Protein AF-0000000085050601 (afdb_homodimer)

Secondary structure (DSSP, 8-state):
-BHHHHHHHHHHHHS-HHHHHHHHT--HHHHHHHHHHHHHHHTS--EEEETTEEEE-HHHHHHHHHHHHHHHHHHHHHHHHHHHHS-----EEEEE-HHHIIIIIHHHHHHHHHH-TT--EEEEE--HHHHHHHHHHTS-SEEEEE--TT--GGG-EEEEEEEEE-EEEEEETT-TT-SSEE-HHHHHTS-EEEESPPPGGGGGT-SGGGSS-STTEEEEES-HHHHHHHHHHSS-EEEEEGGGHHHHHHTTEEEPEEPGGGSPPPEEEEEEEEGGGGG-HHHHHHHHHHHHHHHHHHTT-/-BHHHHHHHHHHHHT-HHHHHHHHT--HHHHHHHHHHHHHHHTS--EEEETTEEEE-HHHHHHHHHHHHHHHHHHHHHHHHHHHHHT----EEEEE-HHHIIIIIHHHHHHHHHH-TT--EEEEE--HHHHHHHHHHTS-SEEEEE--TT--GGG-EEEEEEEEE-EEEEEETT-TT-SSEE-HHHHHTS-EEEESPPPGGGGGT-SGGGTT-STTEEEEES-HHHHHHHHHHSS-EEEEEGGGHHHHHHTTEEEPEEPGGGSPPPEEEEEEEEGGGGG-HHHHHHHHHHHHHHHHHHTT-

pLDDT: mean 81.53, std 14.38, range [38.59, 98.31]

Foldseek 3Di:
DPPLLVLLLLCQVVLALCVSCVVVVHHSVVSVVSPVVVCVVVVHHQWDQDPSGTHGDPVVVVSNVVSVVVVVVVVVLVVVVVCVVVPPLQFAFEEEEPLCCVQFVVVVVVVVCVVPVPGDYHYHYAAPLVVVVCQLSVVHAKYKHFDAPDFDVVSQKDWAFQAWWFKFKKAFAPAPLPDDADAPVVQLVAAAEEAHFDDPVSCVRPVVVCPVHCPRHPYYYVDPVVVLVVRNVGNYMYMDTPSCQVVSVVVRMHTGHYDPVRTDDITTMTMMGGNVCVVPPVSVVVVVVVSVRSNVRRVPD/DPPLLVLLLLCQVQLALCVSCVVVVHHSVVSVVSPVVVCVVVVHRQWDQDPSGTHGDPVVVVSNVVSVVVVVLVVLVVVVVVCVVVVPQQFAEEEEEPLCCVQFVVVVVVVVCVVPVPGDYHYHYAAPLVVVVCQLSVVHAKYKYFDAPDFDVVSQKDWAFQAWWFKFKKAFAPAPLPDDADAVVVQLVAAAEEAHFDDPVSCVRPVVVCPVHCPRHPYYYVDPVVVLVVRNVGNYMYMGTPSCQVVSVVVRMHTGHYDPVRTDDITTMTMMGGNVCVVPPVSVVVVVVVSVRSNVRRVPD

Sequence (602 aa):
MDRALLQFLSVADAGSISLAAERMRVTQPTLTFNLRKLEKSLGVELFQRTARGMRLTPYGQTLYEHGIVMKRLHENALTSIERQRIQMDYGLSLGSGYTAWTGFLRAFIFEYRERHPDVAIHVSIGNVLRLMDQLLAGDILAFVGHKVPDLDPSLGTVFTPVGYLRDGYFVREGHPLLGGTRTLSELRAYPSTLAFPKESHQRRLSSSVFMDGTVGKAFTSNSLEACLDYVKHTHAVLQHGELMAREFERLGVFQVQLAPDDRADPVRMGVYSLKERGNDPRAQSLIGEFIARAAVAYGTDMDRALLQFLSVADAGSISLAAERMRVTQPTLTFNLRKLEKSLGVELFQRTARGMRLTPYGQTLYEHGIVMKRLHENALTSIERQRIQMDYGLSLGSGYTAWTGFLRAFIFEYRERHPDVAIHVSIGNVLRLMDQLLAGDILAFVGHKVPDLDPSLGTVFTPVGYLRDGYFVREGHPLLGGTRTLSELRAYPSTLAFPKESHQRRLSSSVFMDGTVGKAFTSNSLEACLDYVKHTHAVLQHGELMAREFERLGVFQVQLAPDDRADPVRMGVYSLKERGNDPRAQSLIGEFIARAAVAYGTD

Radius of gyration: 24.62 Å; Cα contacts (8 Å, |Δi|>4): 1096; chains: 2; bounding box: 59×73×59 Å

Nearest PDB structures (foldseek):
  6g4r-assembly1_B  TM=5.091E-01  e=5.154E-19  Corynebacterium glutamicum
  1ixc-assembly1_B-2  TM=4.693E-01  e=3.452E-20  Cupriavidus necator
  3hhg-assembly1_D  TM=5.122E-01  e=3.555E-18  Neisseria meningitidis serogroup B
  7d98-assembly1_Q  TM=4.899E-01  e=6.344E-18  Cupriavidus necator
  2esn-assembly1_D  TM=4.898E-01  e=2.155E-17  Pseudomonas aeruginosa

Structure (mmCIF, N/CA/C/O backbone):
data_AF-0000000085050601-model_v1
#
loop_
_entity.id
_entity.type
_entity.pdbx_description
1 polymer 'Transcriptional regulator, LysR family'
#
loop_
_atom_site.group_PDB
_atom_site.id
_atom_site.type_symbol
_atom_site.label_atom_id
_atom_site.label_alt_id
_atom_site.label_comp_id
_atom_site.label_asym_id
_atom_site.label_entity_id
_atom_site.label_seq_id
_atom_site.pdbx_PDB_ins_code
_atom_site.Cartn_x
_atom_site.Cartn_y
_atom_site.Cartn_z
_atom_site.occupancy
_atom_site.B_iso_or_equiv
_atom_site.auth_seq_id
_atom_site.auth_comp_id
_atom_site.auth_asym_id
_atom_site.auth_atom_id
_atom_site.pdbx_PDB_model_num
ATOM 1 N N . MET A 1 1 ? -2.43 23.328 6.941 1 50.91 1 MET A N 1
ATOM 2 C CA . MET A 1 1 ? -1.367 22.609 7.652 1 50.91 1 MET A CA 1
ATOM 3 C C . MET A 1 1 ? -0.907 23.406 8.867 1 50.91 1 MET A C 1
ATOM 5 O O . MET A 1 1 ? -1.043 24.641 8.906 1 50.91 1 MET A O 1
ATOM 9 N N . ASP A 1 2 ? -0.553 22.609 9.984 1 60.38 2 ASP A N 1
ATOM 10 C CA . ASP A 1 2 ? -0.045 23.234 11.203 1 60.38 2 ASP A CA 1
ATOM 11 C C . ASP A 1 2 ? 1.052 24.25 10.883 1 60.38 2 ASP A C 1
ATOM 13 O O . ASP A 1 2 ? 2.014 23.938 10.188 1 60.38 2 ASP A O 1
ATOM 17 N N . ARG A 1 3 ? 0.666 25.531 11.18 1 72.44 3 ARG A N 1
ATOM 18 C CA . ARG A 1 3 ? 1.612 26.609 10.93 1 72.44 3 ARG A CA 1
ATOM 19 C C . ARG A 1 3 ? 2.98 26.281 11.516 1 72.44 3 ARG A C 1
ATOM 21 O O . ARG A 1 3 ? 4.012 26.594 10.914 1 72.44 3 ARG A O 1
ATOM 28 N N . ALA A 1 4 ? 2.826 25.547 12.695 1 79.06 4 ALA A N 1
ATOM 29 C CA . ALA A 1 4 ? 4.086 25.219 13.352 1 79.06 4 ALA A CA 1
ATOM 30 C C . ALA A 1 4 ? 4.891 24.219 12.523 1 79.06 4 ALA A C 1
ATOM 32 O O . ALA A 1 4 ? 6.113 24.344 12.406 1 79.06 4 ALA A O 1
ATOM 33 N N . LEU A 1 5 ? 4.172 23.344 11.953 1 79.31 5 LEU A N 1
ATOM 34 C CA . LEU A 1 5 ? 4.848 22.344 11.133 1 79.31 5 LEU A CA 1
ATOM 35 C C . LEU A 1 5 ? 5.41 22.969 9.859 1 79.31 5 LEU A C 1
ATOM 37 O O . LEU A 1 5 ? 6.523 22.625 9.445 1 79.31 5 LEU A O 1
ATOM 41 N N . LEU A 1 6 ? 4.629 23.844 9.266 1 80.88 6 LEU A N 1
ATOM 42 C CA . LEU A 1 6 ? 5.094 24.547 8.062 1 80.88 6 LEU A CA 1
ATOM 43 C C . LEU A 1 6 ? 6.332 25.375 8.367 1 80.88 6 LEU A C 1
ATOM 45 O O . LEU A 1 6 ? 7.266 25.438 7.562 1 80.88 6 LEU A O 1
ATOM 49 N N . GLN A 1 7 ? 6.277 25.969 9.523 1 85.5 7 GLN A N 1
ATOM 50 C CA . GLN A 1 7 ? 7.41 26.781 9.961 1 85.5 7 GLN A CA 1
ATOM 51 C C . GLN A 1 7 ? 8.648 25.922 10.18 1 85.5 7 GLN A C 1
ATOM 53 O O . GLN A 1 7 ? 9.75 26.281 9.766 1 85.5 7 GLN A O 1
ATOM 58 N N . PHE A 1 8 ? 8.414 24.812 10.812 1 89.38 8 PHE A N 1
ATOM 59 C CA . PHE A 1 8 ? 9.484 23.844 11.016 1 89.38 8 PHE A CA 1
ATOM 60 C C . PHE A 1 8 ? 10.086 23.422 9.68 1 89.38 8 PHE A C 1
ATOM 62 O O . PHE A 1 8 ? 11.305 23.438 9.508 1 89.38 8 PHE A O 1
ATOM 69 N N . LEU A 1 9 ? 9.211 23.109 8.805 1 81.69 9 LEU A N 1
ATOM 70 C CA . LEU A 1 9 ? 9.664 22.641 7.5 1 81.69 9 LEU A CA 1
ATOM 71 C C . LEU A 1 9 ? 10.438 23.734 6.77 1 81.69 9 LEU A C 1
ATOM 73 O O . LEU A 1 9 ? 11.445 23.453 6.109 1 81.69 9 LEU A O 1
ATOM 77 N N . SER A 1 10 ? 10.008 24.984 6.836 1 82.44 10 SER A N 1
ATOM 78 C CA . SER A 1 10 ? 10.656 26.109 6.184 1 82.44 10 SER A CA 1
ATOM 79 C C . SER A 1 10 ? 12.062 26.328 6.73 1 82.44 10 SER A C 1
ATOM 81 O O . SER A 1 10 ? 12.992 26.609 5.973 1 82.44 10 SER A O 1
ATOM 83 N N . VAL A 1 11 ? 12.203 26.188 8.031 1 88.31 11 VAL A N 1
ATOM 84 C CA . VAL A 1 11 ? 13.516 26.375 8.656 1 88.31 11 VAL A CA 1
ATOM 85 C C . VAL A 1 11 ? 14.445 25.25 8.234 1 88.31 11 VAL A C 1
ATOM 87 O O . VAL A 1 11 ? 15.625 25.469 7.961 1 88.31 11 VAL A O 1
ATOM 90 N N . ALA A 1 12 ? 13.906 24.094 8.281 1 82.75 12 ALA A N 1
ATOM 91 C CA . ALA A 1 12 ? 14.688 22.922 7.879 1 82.75 12 ALA A CA 1
ATOM 92 C C . ALA A 1 12 ? 15.211 23.078 6.453 1 82.75 12 ALA A C 1
ATOM 94 O O . ALA A 1 12 ? 16.375 22.797 6.176 1 82.75 12 ALA A O 1
ATOM 95 N N . ASP A 1 13 ? 14.359 23.609 5.562 1 76.81 13 ASP A N 1
ATOM 96 C CA . ASP A 1 13 ? 14.695 23.781 4.152 1 76.81 13 ASP A CA 1
ATOM 97 C C . ASP A 1 13 ? 15.719 24.891 3.959 1 76.81 13 ASP A C 1
ATOM 99 O O . ASP A 1 13 ? 16.641 24.766 3.145 1 76.81 13 ASP A O 1
ATOM 103 N N . ALA A 1 14 ? 15.516 25.984 4.699 1 77.75 14 ALA A N 1
ATOM 104 C CA . ALA A 1 14 ? 16.328 27.188 4.527 1 77.75 14 ALA A CA 1
ATOM 105 C C . ALA A 1 14 ? 17.672 27.031 5.23 1 77.75 14 ALA A C 1
ATOM 107 O O . ALA A 1 14 ? 18.656 27.703 4.875 1 77.75 14 ALA A O 1
ATOM 108 N N . GLY A 1 15 ? 17.719 26.125 6.23 1 81.69 15 GLY A N 1
ATOM 109 C CA . GLY A 1 15 ? 18.906 25.969 7.043 1 81.69 15 GLY A CA 1
ATOM 110 C C . GLY A 1 15 ? 19.219 27.172 7.902 1 81.69 15 GLY A C 1
ATOM 111 O O . GLY A 1 15 ? 20.328 27.312 8.406 1 81.69 15 GLY A O 1
ATOM 112 N N . SER A 1 16 ? 18.281 28.125 7.867 1 86.19 16 SER A N 1
ATOM 113 C CA . SER A 1 16 ? 18.422 29.375 8.602 1 86.19 16 SER A CA 1
ATOM 114 C C . SER A 1 16 ? 17.062 29.906 9.047 1 86.19 16 SER A C 1
ATOM 116 O O . SER A 1 16 ? 16.094 29.891 8.273 1 86.19 16 SER A O 1
ATOM 118 N N . ILE A 1 17 ? 16.984 30.25 10.344 1 90.19 17 ILE A N 1
ATOM 119 C CA . ILE A 1 17 ? 15.719 30.781 10.867 1 90.19 17 ILE A CA 1
ATOM 120 C C . ILE A 1 17 ? 15.406 32.125 10.203 1 90.19 17 ILE A C 1
ATOM 122 O O . ILE A 1 17 ? 14.25 32.406 9.891 1 90.19 17 ILE A O 1
ATOM 126 N N . SER A 1 18 ? 16.516 32.969 9.984 1 89 18 SER A N 1
ATOM 127 C CA . SER A 1 18 ? 16.312 34.281 9.375 1 89 18 SER A CA 1
ATOM 128 C C . SER A 1 18 ? 15.828 34.156 7.938 1 89 18 SER A C 1
ATOM 130 O O . SER A 1 18 ? 14.906 34.875 7.527 1 89 18 SER A O 1
ATOM 132 N N . LEU A 1 19 ? 16.406 33.312 7.191 1 86.44 19 LEU A N 1
ATOM 133 C CA . LEU A 1 19 ? 16.016 33.125 5.805 1 86.44 19 LEU A CA 1
ATOM 134 C C . LEU A 1 19 ? 14.594 32.531 5.73 1 86.44 19 LEU A C 1
ATOM 136 O O . LEU A 1 19 ? 13.82 32.906 4.852 1 86.44 19 LEU A O 1
ATOM 140 N N . ALA A 1 20 ? 14.281 31.594 6.652 1 88.94 20 ALA A N 1
ATOM 141 C CA . ALA A 1 20 ? 12.945 31.016 6.699 1 88.94 20 ALA A CA 1
ATOM 142 C C . ALA A 1 20 ? 11.898 32.062 7.043 1 88.94 20 ALA A C 1
ATOM 144 O O . ALA A 1 20 ? 10.805 32.062 6.473 1 88.94 20 ALA A O 1
ATOM 145 N N . ALA A 1 21 ? 12.211 32.906 7.938 1 90.5 21 ALA A N 1
ATOM 146 C CA . ALA A 1 21 ? 11.305 33.969 8.344 1 90.5 21 ALA A CA 1
ATOM 147 C C . ALA A 1 21 ? 10.992 34.906 7.168 1 90.5 21 ALA A C 1
ATOM 149 O O . ALA A 1 21 ? 9.836 35.312 6.973 1 90.5 21 ALA A O 1
ATOM 150 N N . GLU A 1 22 ? 12 35.219 6.371 1 83.5 22 GLU A N 1
ATOM 151 C CA . GLU A 1 22 ? 11.828 36.031 5.18 1 83.5 22 GLU A CA 1
ATOM 152 C C . GLU A 1 22 ? 10.906 35.375 4.168 1 83.5 22 GLU A C 1
ATOM 154 O O . GLU A 1 22 ? 10 36 3.629 1 83.5 22 GLU A O 1
ATOM 159 N N . ARG A 1 23 ? 11.102 34.094 4.031 1 79.88 23 ARG A N 1
ATOM 160 C CA . ARG A 1 23 ? 10.32 33.344 3.062 1 79.88 23 ARG A CA 1
ATOM 161 C C . ARG A 1 23 ? 8.859 33.219 3.488 1 79.88 23 ARG A C 1
ATOM 163 O O . ARG A 1 23 ? 7.965 33.219 2.646 1 79.88 23 ARG A O 1
ATOM 170 N N . MET A 1 24 ? 8.656 33.094 4.715 1 81.31 24 MET A N 1
ATOM 171 C CA . MET A 1 24 ? 7.316 32.875 5.25 1 81.31 24 MET A CA 1
ATOM 172 C C . MET A 1 24 ? 6.629 34.188 5.562 1 81.31 24 MET A C 1
ATOM 174 O O . MET A 1 24 ? 5.461 34.219 5.953 1 81.31 24 MET A O 1
ATOM 178 N N . ARG A 1 25 ? 7.355 35.375 5.414 1 86.69 25 ARG A N 1
ATOM 179 C CA . ARG A 1 25 ? 6.852 36.719 5.668 1 86.69 25 ARG A CA 1
ATOM 180 C C . ARG A 1 25 ? 6.395 36.844 7.117 1 86.69 25 ARG A C 1
ATOM 182 O O . ARG A 1 25 ? 5.285 37.312 7.379 1 86.69 25 ARG A O 1
ATOM 189 N N . VAL A 1 26 ? 7.316 36.281 8.023 1 86.88 26 VAL A N 1
ATOM 190 C CA . VAL A 1 26 ? 7.184 36.469 9.469 1 86.88 26 VAL A CA 1
ATOM 191 C C . VAL A 1 26 ? 8.484 37 10.039 1 86.88 26 VAL A C 1
ATOM 193 O O . VAL A 1 26 ? 9.508 37.062 9.352 1 86.88 26 VAL A O 1
ATOM 196 N N . THR A 1 27 ? 8.414 37.656 11.211 1 89.19 27 THR A N 1
ATOM 197 C CA . THR A 1 27 ? 9.633 38.156 11.844 1 89.19 27 THR A CA 1
ATOM 198 C C . THR A 1 27 ? 10.453 37 12.414 1 89.19 27 THR A C 1
ATOM 200 O O . THR A 1 27 ? 9.906 35.969 12.789 1 89.19 27 THR A O 1
ATOM 203 N N . GLN A 1 28 ? 11.703 37.188 12.445 1 89.62 28 GLN A N 1
ATOM 204 C CA . GLN A 1 28 ? 12.609 36.188 12.969 1 89.62 28 GLN A CA 1
ATOM 205 C C . GLN A 1 28 ? 12.273 35.844 14.422 1 89.62 28 GLN A C 1
ATOM 207 O O . GLN A 1 28 ? 12.258 34.656 14.805 1 89.62 28 GLN A O 1
ATOM 212 N N . PRO A 1 29 ? 12 36.812 15.305 1 90.62 29 PRO A N 1
ATOM 213 C CA . PRO A 1 29 ? 11.648 36.438 16.672 1 90.62 29 PRO A CA 1
ATOM 214 C C . PRO A 1 29 ? 10.391 35.594 16.766 1 90.62 29 PRO A C 1
ATOM 216 O O . PRO A 1 29 ? 10.312 34.656 17.578 1 90.62 29 PRO A O 1
ATOM 219 N N . THR A 1 30 ? 9.492 35.875 15.961 1 90.12 30 THR A N 1
ATOM 220 C CA . THR A 1 30 ? 8.25 35.125 15.93 1 90.12 30 THR A CA 1
ATOM 221 C C . THR A 1 30 ? 8.5 33.688 15.531 1 90.12 30 THR A C 1
ATOM 223 O O . THR A 1 30 ? 7.98 32.75 16.156 1 90.12 30 THR A O 1
ATOM 226 N N . LEU A 1 31 ? 9.258 33.469 14.492 1 92 31 L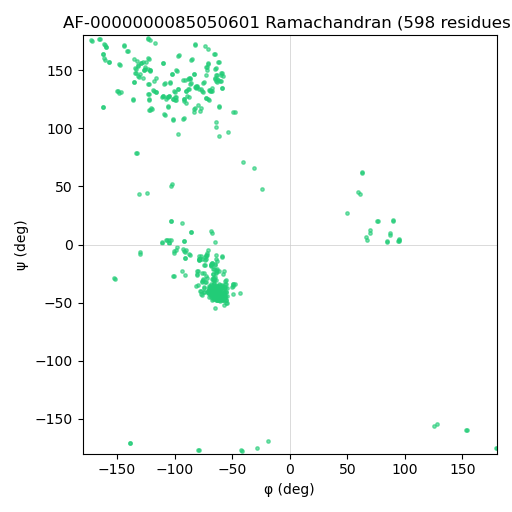EU A N 1
ATOM 227 C CA . LEU A 1 31 ? 9.562 32.125 14.016 1 92 31 LEU A CA 1
ATOM 228 C C . LEU A 1 31 ? 10.375 31.344 15.047 1 92 31 LEU A C 1
ATOM 230 O O . LEU A 1 31 ? 10.156 30.141 15.25 1 92 31 LEU A O 1
ATOM 234 N N . THR A 1 32 ? 11.281 32.062 15.75 1 89.69 32 THR A N 1
ATOM 235 C CA . THR A 1 32 ? 12.102 31.453 16.797 1 89.69 32 THR A CA 1
ATOM 236 C C . THR A 1 32 ? 11.227 30.969 17.953 1 89.69 32 THR A C 1
ATOM 238 O O . THR A 1 32 ? 11.398 29.859 18.453 1 89.69 32 THR A O 1
ATOM 241 N N . PHE A 1 33 ? 10.352 31.781 18.297 1 90.19 33 PHE A N 1
ATOM 242 C CA . PHE A 1 33 ? 9.438 31.484 19.406 1 90.19 33 PHE A CA 1
ATOM 243 C C . PHE A 1 33 ? 8.57 30.266 19.062 1 90.19 33 PHE A C 1
ATOM 245 O O . PHE A 1 33 ? 8.406 29.375 19.891 1 90.19 33 PHE A O 1
ATOM 252 N N . ASN A 1 34 ? 8.031 30.297 17.922 1 89.38 34 ASN A N 1
ATOM 253 C CA . ASN A 1 34 ? 7.137 29.234 17.5 1 89.38 34 ASN A CA 1
ATOM 254 C C . ASN A 1 34 ? 7.871 27.891 17.406 1 89.38 34 ASN A C 1
ATOM 256 O O . ASN A 1 34 ? 7.309 26.844 17.75 1 89.38 34 ASN A O 1
ATOM 260 N N . LEU A 1 35 ? 9.008 27.891 16.984 1 89.75 35 LEU A N 1
ATOM 261 C CA . LEU A 1 35 ? 9.82 26.688 16.891 1 89.75 35 LEU A CA 1
ATOM 262 C C . LEU A 1 35 ? 10.133 26.141 18.281 1 89.75 35 LEU A C 1
ATOM 264 O O . LEU A 1 35 ? 10.102 24.922 18.484 1 89.75 35 LEU A O 1
ATOM 268 N N . ARG A 1 36 ? 10.492 27.031 19.172 1 88.69 36 ARG A N 1
ATOM 269 C CA . ARG A 1 36 ? 10.766 26.625 20.547 1 88.69 36 ARG A CA 1
ATOM 270 C C . ARG A 1 36 ? 9.523 26.031 21.188 1 88.69 36 ARG A C 1
ATOM 272 O O . ARG A 1 36 ? 9.617 25.062 21.953 1 88.69 36 ARG A O 1
ATOM 279 N N . LYS A 1 37 ? 8.5 26.625 20.922 1 87.44 37 LYS A N 1
ATOM 280 C CA . LYS A 1 37 ? 7.23 26.109 21.438 1 87.44 37 LYS A CA 1
ATOM 281 C C . LYS A 1 37 ? 6.941 24.719 20.906 1 87.44 37 LYS A C 1
ATOM 283 O O . LYS A 1 37 ? 6.453 23.859 21.641 1 87.44 37 LYS A O 1
ATOM 288 N N . LEU A 1 38 ? 7.215 24.547 19.641 1 85.38 38 LEU A N 1
ATOM 289 C CA . LEU A 1 38 ? 7.043 23.234 19.031 1 85.38 38 LEU A CA 1
ATOM 290 C C . LEU A 1 38 ? 7.961 22.219 19.688 1 85.38 38 LEU A C 1
ATOM 292 O O . LEU A 1 38 ? 7.523 21.109 20.016 1 85.38 38 LEU A O 1
ATOM 296 N N . GLU A 1 39 ? 9.172 22.547 19.891 1 86.44 39 GLU A N 1
ATOM 297 C CA . GLU A 1 39 ? 10.148 21.672 20.531 1 86.44 39 GLU A CA 1
ATOM 298 C C . GLU A 1 39 ? 9.734 21.328 21.953 1 86.44 39 GLU A C 1
ATOM 300 O O . GLU A 1 39 ? 9.844 20.172 22.391 1 86.44 39 GLU A O 1
ATOM 305 N N . LYS A 1 40 ? 9.273 22.312 22.641 1 80.69 40 LYS A N 1
ATOM 306 C CA . LYS A 1 40 ? 8.805 22.109 24.016 1 80.69 40 LYS A CA 1
ATOM 307 C C . LYS A 1 40 ? 7.613 21.156 24.047 1 80.69 40 LYS A C 1
ATOM 309 O O . LYS A 1 40 ? 7.539 20.281 24.906 1 80.69 40 LYS A O 1
ATOM 314 N N . SER A 1 41 ? 6.805 21.422 23.156 1 79.19 41 SER A N 1
ATOM 315 C CA . SER A 1 41 ? 5.609 20.578 23.109 1 79.19 41 SER A CA 1
ATOM 316 C C . SER A 1 41 ? 5.965 19.141 22.797 1 79.19 41 SER A C 1
ATOM 318 O O . SER A 1 41 ? 5.285 18.219 23.25 1 79.19 41 SER A O 1
ATOM 320 N N . LEU A 1 42 ? 7.043 19 22.047 1 76.56 42 LEU A N 1
ATOM 321 C CA . LEU A 1 42 ? 7.469 17.672 21.641 1 76.56 42 LEU A CA 1
ATOM 322 C C . LEU A 1 42 ? 8.461 17.078 22.641 1 76.56 42 LEU A C 1
ATOM 324 O O . LEU A 1 42 ? 8.711 15.875 22.641 1 76.56 42 LEU A O 1
ATOM 328 N N . GLY A 1 43 ? 8.938 17.844 23.5 1 77.88 43 GLY A N 1
ATOM 329 C CA . GLY A 1 43 ? 9.891 17.422 24.516 1 77.88 43 GLY A CA 1
ATOM 330 C C . GLY A 1 43 ? 11.258 17.094 23.953 1 77.88 43 GLY A C 1
ATOM 331 O O . GLY A 1 43 ? 12.016 16.328 24.562 1 77.88 43 GLY A O 1
ATOM 332 N N . VAL A 1 44 ? 11.508 17.469 22.703 1 80.31 44 VAL A N 1
ATOM 333 C CA . VAL A 1 44 ? 12.797 17.188 22.062 1 80.31 44 VAL A CA 1
ATOM 334 C C . VAL A 1 44 ? 13.273 18.438 21.328 1 80.31 44 VAL A C 1
ATOM 336 O O . VAL A 1 44 ? 12.484 19.344 21.047 1 80.31 44 VAL A O 1
ATOM 339 N N . GLU A 1 45 ? 14.539 18.438 21.094 1 86.38 45 GLU A N 1
ATOM 340 C CA . GLU A 1 45 ? 15.102 19.453 20.219 1 86.38 45 GLU A CA 1
ATOM 341 C C . GLU A 1 45 ? 15.094 19 18.766 1 86.38 45 GLU A C 1
ATOM 343 O O . GLU A 1 45 ? 15.5 17.875 18.453 1 86.38 45 GLU A O 1
ATOM 348 N N . LEU A 1 46 ? 14.523 19.891 17.969 1 88.44 46 LEU A N 1
ATOM 349 C CA . LEU A 1 46 ? 14.383 19.516 16.562 1 88.44 46 LEU A CA 1
ATOM 350 C C . LEU A 1 46 ? 15.57 20.016 15.75 1 88.44 46 LEU A C 1
ATOM 352 O O . LEU A 1 46 ? 15.875 19.469 14.688 1 88.44 46 LEU A O 1
ATOM 356 N N . PHE A 1 47 ? 16.281 21.078 16.266 1 89.94 47 PHE A N 1
ATOM 357 C CA . PHE A 1 47 ? 17.422 21.672 15.57 1 89.94 47 PHE A CA 1
ATOM 358 C C . PHE A 1 47 ? 18.609 21.797 16.5 1 89.94 47 PHE A C 1
ATOM 360 O O . PHE A 1 47 ? 18.453 21.938 17.719 1 89.94 47 PHE A O 1
ATOM 367 N N . GLN A 1 48 ? 19.797 21.641 15.906 1 86.31 48 GLN A N 1
ATOM 368 C CA . GLN A 1 48 ? 21.047 22.016 16.531 1 86.31 48 GLN A CA 1
ATOM 369 C C . GLN A 1 48 ? 21.672 23.234 15.836 1 86.31 48 GLN A C 1
ATOM 371 O O . GLN A 1 48 ? 21.719 23.281 14.609 1 86.31 48 GLN A O 1
ATOM 376 N N . ARG A 1 49 ? 22.016 24.266 16.609 1 80.25 49 ARG A N 1
ATOM 377 C CA . ARG A 1 49 ? 22.672 25.453 16.078 1 80.25 49 ARG A CA 1
ATOM 378 C C . ARG A 1 49 ? 24.172 25.203 15.883 1 80.25 49 ARG A C 1
ATOM 380 O O . ARG A 1 49 ? 24.844 24.672 16.766 1 80.25 49 ARG A O 1
ATOM 387 N N . THR A 1 50 ? 24.562 25.359 14.625 1 76.94 50 THR A N 1
ATOM 388 C CA . THR A 1 50 ? 25.984 25.203 14.297 1 76.94 50 THR A CA 1
ATOM 389 C C . THR A 1 50 ? 26.531 26.484 13.664 1 76.94 50 THR A C 1
ATOM 391 O O . THR A 1 50 ? 25.781 27.422 13.414 1 76.94 50 THR A O 1
ATOM 394 N N . ALA A 1 51 ? 27.828 26.578 13.367 1 73.81 51 ALA A N 1
ATOM 395 C CA . ALA A 1 51 ? 28.453 27.719 12.688 1 73.81 51 ALA A CA 1
ATOM 396 C C . ALA A 1 51 ? 27.891 27.875 11.281 1 73.81 51 ALA A C 1
ATOM 398 O O . ALA A 1 51 ? 27.922 28.984 10.719 1 73.81 51 ALA A O 1
ATOM 399 N N . ARG A 1 52 ? 27.359 26.875 10.695 1 68.88 52 ARG A N 1
ATOM 400 C CA . ARG A 1 52 ? 26.891 26.859 9.32 1 68.88 52 ARG A CA 1
ATOM 401 C C . ARG A 1 52 ? 25.375 27.078 9.25 1 68.88 52 ARG A C 1
ATOM 403 O O . ARG A 1 52 ? 24.797 27.094 8.164 1 68.88 52 ARG A O 1
ATOM 410 N N . GLY A 1 53 ? 24.797 27.141 10.453 1 81.31 53 GLY A N 1
ATOM 411 C CA . GLY A 1 53 ? 23.359 27.375 10.453 1 81.31 53 GLY A CA 1
ATOM 412 C C . GLY A 1 53 ? 22.594 26.359 11.273 1 81.31 53 GLY A C 1
ATOM 413 O O . GLY A 1 53 ? 23.109 25.844 12.273 1 81.31 53 GLY A O 1
ATOM 414 N N . MET A 1 54 ? 21.328 26.141 10.945 1 85.5 54 MET A N 1
ATOM 415 C CA . MET A 1 54 ? 20.438 25.219 11.656 1 85.5 54 MET A CA 1
ATOM 416 C C . MET A 1 54 ? 20.469 23.844 11.031 1 85.5 54 MET A C 1
ATOM 418 O O . MET A 1 54 ? 20.203 23.688 9.836 1 85.5 54 MET A O 1
ATOM 422 N N . ARG A 1 55 ? 20.812 22.828 11.898 1 81.44 55 ARG A N 1
ATOM 423 C CA . ARG A 1 55 ? 20.828 21.453 11.43 1 81.44 55 ARG A CA 1
ATOM 424 C C . ARG A 1 55 ? 19.812 20.609 12.188 1 81.44 55 ARG A C 1
ATOM 426 O O . ARG A 1 55 ? 19.625 20.766 13.391 1 81.44 55 ARG A O 1
ATOM 433 N N . LEU A 1 56 ? 19.188 19.75 11.469 1 82.19 56 LEU A N 1
ATOM 434 C CA . LEU A 1 56 ? 18.188 18.891 12.078 1 82.19 56 LEU A CA 1
ATOM 435 C C . LEU A 1 56 ? 18.828 17.906 13.047 1 82.19 56 LEU A C 1
ATOM 437 O O . LEU A 1 56 ? 19.891 17.359 12.766 1 82.19 56 LEU A O 1
ATOM 441 N N . THR A 1 57 ? 18.234 17.703 14.336 1 78.81 57 THR A N 1
ATOM 442 C CA . THR A 1 57 ? 18.547 16.578 15.211 1 78.81 57 THR A CA 1
ATOM 443 C C . THR A 1 57 ? 17.922 15.289 14.672 1 78.81 57 THR A C 1
ATOM 445 O O . THR A 1 57 ? 17.141 15.32 13.719 1 78.81 57 THR A O 1
ATOM 448 N N . PRO A 1 58 ? 18.281 14.211 15.266 1 64.25 58 PRO A N 1
ATOM 449 C CA . PRO A 1 58 ? 17.609 12.969 14.883 1 64.25 58 PRO A CA 1
ATOM 450 C C . PRO A 1 58 ? 16.094 13.062 15.031 1 64.25 58 PRO A C 1
ATOM 452 O O . PRO A 1 58 ? 15.352 12.555 14.188 1 64.25 58 PRO A O 1
ATOM 455 N N . TYR A 1 59 ? 15.648 13.734 16.031 1 70.69 59 TYR A N 1
ATOM 456 C CA . TYR A 1 59 ? 14.227 13.969 16.219 1 70.69 59 TYR A CA 1
ATOM 457 C C . TYR A 1 59 ? 13.68 14.891 15.141 1 70.69 59 TYR A C 1
ATOM 459 O O . TYR A 1 59 ? 12.57 14.68 14.633 1 70.69 59 TYR A O 1
ATOM 467 N N . GLY A 1 60 ? 14.469 15.898 14.805 1 78.19 60 GLY A N 1
ATOM 468 C CA . GLY A 1 60 ? 14.094 16.812 13.734 1 78.19 60 GLY A CA 1
ATOM 469 C C . GLY A 1 60 ? 13.953 16.125 12.391 1 78.19 60 GLY A C 1
ATOM 470 O O . GLY A 1 60 ? 13.031 16.422 11.625 1 78.19 60 GLY A O 1
ATOM 471 N N . GLN A 1 61 ? 14.867 15.297 12.188 1 66.56 61 GLN A N 1
ATOM 472 C CA . GLN A 1 61 ? 14.844 14.547 10.938 1 66.56 61 GLN A CA 1
ATOM 473 C C . GLN A 1 61 ? 13.586 13.688 10.836 1 66.56 61 GLN A C 1
ATOM 475 O O . GLN A 1 61 ? 12.945 13.641 9.781 1 66.56 61 GLN A O 1
ATOM 480 N N . THR A 1 62 ? 13.281 13.055 11.93 1 62.28 62 THR A N 1
ATOM 481 C CA . THR A 1 62 ? 12.07 12.25 11.984 1 62.28 62 THR A CA 1
ATOM 482 C C . THR A 1 62 ? 10.836 13.102 11.695 1 62.28 62 THR A C 1
ATOM 484 O O . THR A 1 62 ? 9.992 12.727 10.883 1 62.28 62 THR A O 1
ATOM 487 N N . LEU A 1 63 ? 10.711 14.305 12.297 1 73.12 63 LEU A N 1
ATOM 488 C CA . LEU A 1 63 ? 9.57 15.195 12.086 1 73.12 63 LEU A CA 1
ATOM 489 C C . LEU A 1 63 ? 9.562 15.734 10.656 1 73.12 63 LEU A C 1
ATOM 491 O O . LEU A 1 63 ? 8.492 15.891 10.062 1 73.12 63 LEU A O 1
ATOM 495 N N . TYR A 1 64 ? 10.719 16.016 10.195 1 70.5 64 TYR A N 1
ATOM 496 C CA . TYR A 1 64 ? 10.836 16.531 8.836 1 70.5 64 TYR A CA 1
ATOM 497 C C . TYR A 1 64 ? 10.297 15.531 7.828 1 70.5 64 TYR A C 1
ATOM 499 O O . TYR A 1 64 ? 9.5 15.891 6.957 1 70.5 64 TYR A O 1
ATOM 507 N N . GLU A 1 65 ? 10.727 14.414 7.992 1 58.47 65 GLU A N 1
ATOM 508 C CA . GLU A 1 65 ? 10.32 13.359 7.07 1 58.47 65 GLU A CA 1
ATOM 509 C C . GLU A 1 65 ? 8.812 13.148 7.098 1 58.47 65 GLU A C 1
ATOM 511 O O . GLU A 1 65 ? 8.18 12.992 6.051 1 58.47 65 GLU A O 1
ATOM 516 N N . HIS A 1 66 ? 8.242 13.172 8.258 1 59.44 66 HIS A N 1
ATOM 517 C CA . HIS A 1 66 ? 6.789 13.07 8.383 1 59.44 66 HIS A CA 1
ATOM 518 C C . HIS A 1 66 ? 6.102 14.336 7.887 1 59.44 66 HIS A C 1
ATOM 520 O O . HIS A 1 66 ? 5.059 14.266 7.234 1 59.44 66 HIS A O 1
ATOM 526 N N . GLY A 1 67 ? 6.695 15.453 8.234 1 67.88 67 GLY A N 1
ATOM 527 C CA . GLY A 1 67 ? 6.117 16.75 7.875 1 67.88 67 GLY A CA 1
ATOM 528 C C . GLY A 1 67 ? 6 16.953 6.379 1 67.88 67 GLY A C 1
ATOM 529 O O . GLY A 1 67 ? 4.996 17.469 5.895 1 67.88 67 GLY A O 1
ATOM 530 N N . ILE A 1 68 ? 6.945 16.547 5.664 1 61.09 68 ILE A N 1
ATOM 531 C CA . ILE A 1 68 ? 6.934 16.734 4.215 1 61.09 68 ILE A CA 1
ATOM 532 C C . ILE A 1 68 ? 5.805 15.906 3.604 1 61.09 68 ILE A C 1
ATOM 534 O O . ILE A 1 68 ? 5.129 16.359 2.68 1 61.09 68 ILE A O 1
ATOM 538 N N . VAL A 1 69 ? 5.629 14.789 4.137 1 56.78 69 VAL A N 1
ATOM 539 C CA . VAL A 1 69 ? 4.543 13.945 3.656 1 56.78 69 VAL A CA 1
ATOM 540 C C . VAL A 1 69 ? 3.199 14.594 3.969 1 56.78 69 VAL A C 1
ATOM 542 O O . VAL A 1 69 ? 2.305 14.633 3.119 1 56.78 69 VAL A O 1
ATOM 545 N N . MET A 1 70 ? 3.061 15.047 5.156 1 60.25 70 MET A N 1
ATOM 546 C CA . MET A 1 70 ? 1.841 15.75 5.551 1 60.25 70 MET A CA 1
ATOM 547 C C . MET A 1 70 ? 1.568 16.938 4.629 1 60.25 70 MET A C 1
ATOM 549 O O . MET A 1 70 ? 0.424 17.172 4.242 1 60.25 70 MET A O 1
ATOM 553 N N . LYS A 1 71 ? 2.549 17.641 4.352 1 62.31 71 LYS A N 1
ATOM 554 C CA . LYS A 1 71 ? 2.426 18.797 3.463 1 62.31 71 LYS A CA 1
ATOM 555 C C . LYS A 1 71 ? 1.946 18.375 2.078 1 62.31 71 LYS A C 1
ATOM 557 O O . LYS A 1 71 ? 1.048 19 1.509 1 62.31 71 LYS A O 1
ATOM 562 N N . ARG A 1 72 ? 2.482 17.453 1.596 1 54.78 72 ARG A N 1
ATOM 563 C CA . ARG A 1 72 ? 2.109 16.953 0.276 1 54.78 72 ARG A CA 1
ATOM 564 C C . ARG A 1 72 ? 0.663 16.469 0.263 1 54.78 72 ARG A C 1
ATOM 566 O O . ARG A 1 72 ? -0.08 16.734 -0.682 1 54.78 72 ARG A O 1
ATOM 573 N N . LEU A 1 73 ? 0.328 15.695 1.315 1 54.5 73 LEU A N 1
ATOM 574 C CA . LEU A 1 73 ? -1.051 15.227 1.432 1 54.5 73 LEU A CA 1
ATOM 575 C C . LEU A 1 73 ? -2.021 16.406 1.441 1 54.5 73 LEU A C 1
ATOM 577 O O . LEU A 1 73 ? -3.096 16.328 0.843 1 54.5 73 LEU A O 1
ATOM 581 N N . HIS A 1 74 ? -1.663 17.359 2.152 1 57.84 74 HIS A N 1
ATOM 582 C CA . HIS A 1 74 ? -2.465 18.562 2.186 1 57.84 74 HIS A CA 1
ATOM 583 C C . HIS A 1 74 ? -2.59 19.188 0.795 1 57.84 74 HIS A C 1
ATOM 585 O O . HIS A 1 74 ? -3.689 19.547 0.368 1 57.84 74 HIS A O 1
ATOM 591 N N . GLU A 1 75 ? -1.538 19.297 0.103 1 57.53 75 GLU A N 1
ATOM 592 C CA . GLU A 1 75 ? -1.535 19.875 -1.238 1 57.53 75 GLU A CA 1
ATOM 593 C C . GLU A 1 75 ? -2.35 19.016 -2.207 1 57.53 75 GLU A C 1
ATOM 595 O O . GLU A 1 75 ? -3.094 19.547 -3.035 1 57.53 75 GLU A O 1
ATOM 600 N N . ASN A 1 76 ? -2.176 17.797 -2.088 1 52.25 76 ASN A N 1
ATOM 601 C CA . ASN A 1 76 ? -2.957 16.875 -2.916 1 52.25 76 ASN A CA 1
ATOM 602 C C . ASN A 1 76 ? -4.453 17.016 -2.648 1 52.25 76 ASN A C 1
ATOM 604 O O . ASN A 1 76 ? -5.262 16.953 -3.574 1 52.25 76 ASN A O 1
ATOM 608 N N . ALA A 1 77 ? -4.789 17.016 -1.348 1 55.59 77 ALA A N 1
ATOM 609 C CA . ALA A 1 77 ? -6.188 17.25 -1.007 1 55.59 77 ALA A CA 1
ATOM 610 C C . ALA A 1 77 ? -6.727 18.484 -1.726 1 55.59 77 ALA A C 1
ATOM 612 O O . ALA A 1 77 ? -7.828 18.469 -2.279 1 55.59 77 ALA A O 1
ATOM 613 N N . LEU A 1 78 ? -5.891 19.453 -1.716 1 55 78 LEU A N 1
ATOM 614 C CA . LEU A 1 78 ? -6.309 20.688 -2.365 1 55 78 LEU A CA 1
ATOM 615 C C . LEU A 1 78 ? -6.453 20.5 -3.871 1 55 78 LEU A C 1
ATOM 617 O O . LEU A 1 78 ? -7.422 20.969 -4.473 1 55 78 LEU A O 1
ATOM 621 N N . THR A 1 79 ? -5.566 19.734 -4.43 1 51.62 79 THR A N 1
ATOM 622 C CA . THR A 1 79 ? -5.605 19.453 -5.863 1 51.62 79 THR A CA 1
ATOM 623 C C . THR A 1 79 ? -6.797 18.562 -6.207 1 51.62 79 THR A C 1
ATOM 625 O O . THR A 1 79 ? -7.473 18.781 -7.215 1 51.62 79 THR A O 1
ATOM 628 N N . SER A 1 80 ? -6.969 17.578 -5.43 1 51.59 80 SER A N 1
ATOM 629 C CA . SER A 1 80 ? -8.109 16.688 -5.637 1 51.59 80 SER A CA 1
ATOM 630 C C . SER A 1 80 ? -9.422 17.469 -5.582 1 51.59 80 SER A C 1
ATOM 632 O O . SER A 1 80 ? -10.328 17.219 -6.387 1 51.59 80 SER A O 1
ATOM 634 N N . ILE A 1 81 ? -9.508 18.219 -4.641 1 48.47 81 ILE A N 1
ATOM 635 C CA . ILE A 1 81 ? -10.688 19.078 -4.527 1 48.47 81 ILE A CA 1
ATOM 636 C C . ILE A 1 81 ? -10.844 19.906 -5.801 1 48.47 81 ILE A C 1
ATOM 638 O O . ILE A 1 81 ? -11.953 20.047 -6.32 1 48.47 81 ILE A O 1
ATOM 642 N N . GLU A 1 82 ? -9.727 20.359 -6.258 1 47.5 82 GLU A N 1
ATOM 643 C CA . GLU A 1 82 ? -9.773 21.125 -7.496 1 47.5 82 GLU A CA 1
ATOM 644 C C . GLU A 1 82 ? -10.188 20.25 -8.68 1 47.5 82 GLU A C 1
ATOM 646 O O . GLU A 1 82 ? -10.984 20.672 -9.523 1 47.5 82 GLU A O 1
ATOM 651 N N . ARG A 1 83 ? -9.641 19.109 -8.711 1 46.44 83 ARG A N 1
ATOM 652 C CA . ARG A 1 83 ? -9.984 18.188 -9.789 1 46.44 83 ARG A CA 1
ATOM 653 C C . ARG A 1 83 ? -11.445 17.766 -9.711 1 46.44 83 ARG A C 1
ATOM 655 O O . ARG A 1 83 ? -12.109 17.641 -10.742 1 46.44 83 ARG A O 1
ATOM 662 N N . GLN A 1 84 ? -11.836 17.25 -8.555 1 45.12 84 GLN A N 1
ATOM 663 C CA . GLN A 1 84 ? -13.25 16.938 -8.359 1 45.12 84 GLN A CA 1
ATOM 664 C C . GLN A 1 84 ? -14.125 18.062 -8.891 1 45.12 84 GLN A C 1
ATOM 666 O O . GLN A 1 84 ? -15.227 17.828 -9.383 1 45.12 84 GLN A O 1
ATOM 671 N N . ARG A 1 85 ? -13.695 19.078 -8.617 1 44 85 ARG A N 1
ATOM 672 C CA . ARG A 1 85 ? -14.414 20.203 -9.219 1 44 85 ARG A CA 1
ATOM 673 C C . ARG A 1 85 ? -14.477 20.062 -10.734 1 44 85 ARG A C 1
ATOM 675 O O . ARG A 1 85 ? -15.469 20.438 -11.359 1 44 85 ARG A O 1
ATOM 682 N N . ILE A 1 86 ? -13.477 19.438 -11.297 1 39.62 86 ILE A N 1
ATOM 683 C CA . ILE A 1 86 ? -13.492 19.156 -12.727 1 39.62 86 ILE A CA 1
ATOM 684 C C . ILE A 1 86 ? -13.969 17.719 -12.969 1 39.62 86 ILE A C 1
ATOM 686 O O . ILE A 1 86 ? -13.672 16.812 -12.172 1 39.62 86 ILE A O 1
ATOM 690 N N . GLN A 1 87 ? -15.211 17.266 -13.25 1 39.91 87 GLN A N 1
ATOM 691 C CA . GLN A 1 87 ? -15.914 16.016 -13.516 1 39.91 87 GLN A CA 1
ATOM 692 C C . GLN A 1 87 ? -14.961 14.953 -14.039 1 39.91 87 GLN A C 1
ATOM 694 O O . GLN A 1 87 ? -14.812 14.773 -15.25 1 39.91 87 GLN A O 1
ATOM 699 N N . MET A 1 88 ? -13.938 14.719 -13.547 1 38.59 88 MET A N 1
ATOM 700 C CA . MET A 1 88 ? -13.125 13.641 -14.094 1 38.59 88 MET A CA 1
ATOM 701 C C . MET A 1 88 ? -13.852 12.305 -14 1 38.59 88 MET A C 1
ATOM 703 O O . MET A 1 88 ? -14.422 11.984 -12.961 1 38.59 88 MET A O 1
ATOM 707 N N . ASP A 1 89 ? -14.562 11.859 -14.977 1 45.19 89 ASP A N 1
ATOM 708 C CA . ASP A 1 89 ? -15.156 10.555 -15.258 1 45.19 89 ASP A CA 1
ATOM 709 C C . ASP A 1 89 ? -14.312 9.422 -14.672 1 45.19 89 ASP A C 1
ATOM 711 O O . ASP A 1 89 ? -13.273 9.07 -15.234 1 45.19 89 ASP A O 1
ATOM 715 N N . TYR A 1 90 ? -14.25 9.375 -13.453 1 52.22 90 TYR A N 1
ATOM 716 C CA . TYR A 1 90 ? -13.438 8.344 -12.82 1 52.22 90 TYR A CA 1
ATOM 717 C C . TYR A 1 90 ? -13.992 6.957 -13.125 1 52.22 90 TYR A C 1
ATOM 719 O O . TYR A 1 90 ? -15.211 6.762 -13.172 1 52.22 90 TYR A O 1
ATOM 727 N N . GLY A 1 91 ? -13.523 6.176 -13.875 1 72.06 91 GLY A N 1
ATOM 728 C CA . GLY A 1 91 ? -13.781 4.762 -14.094 1 72.06 91 GLY A CA 1
ATOM 729 C C . GLY A 1 91 ? -14.273 4.051 -12.844 1 72.06 91 GLY A C 1
ATOM 730 O O . GLY A 1 91 ? -14.898 4.668 -11.984 1 72.06 91 GLY A O 1
ATOM 731 N N . LEU A 1 92 ? -14.461 2.785 -12.836 1 81.38 92 LEU A N 1
ATOM 732 C CA . LEU A 1 92 ? -14.836 1.927 -11.719 1 81.38 92 LEU A CA 1
ATOM 733 C C . LEU A 1 92 ? -13.633 1.637 -10.82 1 81.38 92 LEU A C 1
ATOM 735 O O . LEU A 1 92 ? -12.641 1.066 -11.281 1 81.38 92 LEU A O 1
ATOM 739 N N . SER A 1 93 ? -13.734 2.145 -9.57 1 87.69 93 SER A N 1
ATOM 740 C CA . SER A 1 93 ? -12.672 1.898 -8.602 1 87.69 93 SER A CA 1
ATOM 741 C C . SER A 1 93 ? -13.211 1.208 -7.355 1 87.69 93 SER A C 1
ATOM 743 O O . SER A 1 93 ? -14.008 1.786 -6.613 1 87.69 93 SER A O 1
ATOM 745 N N . LEU A 1 94 ? -12.75 -0.04 -7.121 1 92.75 94 LEU A N 1
ATOM 746 C CA . LEU A 1 94 ? -13.234 -0.838 -5.996 1 92.75 94 LEU A CA 1
ATOM 747 C C . LEU A 1 94 ? -12.062 -1.389 -5.184 1 92.75 94 LEU A C 1
ATOM 749 O O . LEU A 1 94 ? -10.938 -1.467 -5.68 1 92.75 94 LEU A O 1
ATOM 753 N N . GLY A 1 95 ? -12.312 -1.695 -3.939 1 94.75 95 GLY A N 1
ATOM 754 C CA . GLY A 1 95 ? -11.328 -2.314 -3.064 1 94.75 95 GLY A CA 1
ATOM 755 C C . GLY A 1 95 ? -11.781 -3.65 -2.506 1 94.75 95 GLY A C 1
ATOM 756 O O . GLY A 1 95 ? -12.977 -3.865 -2.297 1 94.75 95 GLY A O 1
ATOM 757 N N . SER A 1 96 ? -10.812 -4.523 -2.258 1 94.62 96 SER A N 1
ATOM 758 C CA . SER A 1 96 ? -11.102 -5.797 -1.605 1 94.62 96 SER A CA 1
ATOM 759 C C . SER A 1 96 ? -9.836 -6.43 -1.038 1 94.62 96 SER A C 1
ATOM 761 O O . SER A 1 96 ? -8.727 -5.996 -1.353 1 94.62 96 SER A O 1
ATOM 763 N N . GLY A 1 97 ? -10.023 -7.367 -0.184 1 93.12 97 GLY A N 1
ATOM 764 C CA . GLY A 1 97 ? -8.945 -8.305 0.105 1 93.12 97 GLY A CA 1
ATOM 765 C C . GLY A 1 97 ? -8.797 -9.391 -0.945 1 93.12 97 GLY A C 1
ATOM 766 O O . GLY A 1 97 ? -9.539 -9.406 -1.935 1 93.12 97 GLY A O 1
ATOM 767 N N . TYR A 1 98 ? -7.871 -10.281 -0.664 1 90.56 98 TYR A N 1
ATOM 768 C CA . TYR A 1 98 ? -7.609 -11.359 -1.615 1 90.56 98 TYR A CA 1
ATOM 769 C C . TYR A 1 98 ? -8.773 -12.344 -1.655 1 90.56 98 TYR A C 1
ATOM 771 O O . TYR A 1 98 ? -9.117 -12.867 -2.719 1 90.56 98 TYR A O 1
ATOM 779 N N . THR A 1 99 ? -9.352 -12.594 -0.515 1 90.81 99 THR A N 1
ATOM 780 C CA . THR A 1 99 ? -10.461 -13.531 -0.466 1 90.81 99 THR A CA 1
ATOM 781 C C . THR A 1 99 ? -11.602 -13.07 -1.366 1 90.81 99 THR A C 1
ATOM 783 O O . THR A 1 99 ? -12.133 -13.852 -2.16 1 90.81 99 THR A O 1
ATOM 786 N N . ALA A 1 100 ? -11.906 -11.859 -1.269 1 92.75 100 ALA A N 1
ATOM 787 C CA . ALA A 1 100 ? -12.992 -11.312 -2.08 1 92.75 100 ALA A CA 1
ATOM 788 C C . ALA A 1 100 ? -12.594 -11.25 -3.553 1 92.75 100 ALA A C 1
ATOM 790 O O . ALA A 1 100 ? -13.43 -11.492 -4.434 1 92.75 100 ALA A O 1
ATOM 791 N N . TRP A 1 101 ? -11.367 -10.883 -3.824 1 93.19 101 TRP A N 1
ATOM 792 C CA . TRP A 1 101 ? -10.906 -10.836 -5.207 1 93.19 101 TRP A CA 1
ATOM 793 C C . TRP A 1 101 ? -11.109 -12.18 -5.898 1 93.19 101 TRP A C 1
ATOM 795 O O . TRP A 1 101 ? -11.711 -12.25 -6.973 1 93.19 101 TRP A O 1
ATOM 805 N N . THR A 1 102 ? -10.68 -13.234 -5.207 1 90.12 102 THR A N 1
ATOM 806 C CA . THR A 1 102 ? -10.75 -14.57 -5.785 1 90.12 102 THR A CA 1
ATOM 807 C C . THR A 1 102 ? -12.18 -15.102 -5.746 1 90.12 102 THR A C 1
ATOM 809 O O . THR A 1 102 ? -12.602 -15.82 -6.652 1 90.12 102 THR A O 1
ATOM 812 N N . GLY A 1 103 ? -12.906 -14.719 -4.777 1 89.5 103 GLY A N 1
ATOM 813 C CA . GLY A 1 103 ? -14.219 -15.297 -4.539 1 89.5 103 GLY A CA 1
ATOM 814 C C . GLY A 1 103 ? -15.289 -14.766 -5.473 1 89.5 103 GLY A C 1
ATOM 815 O O . GLY A 1 103 ? -16.156 -15.516 -5.926 1 89.5 103 GLY A O 1
ATOM 816 N N . PHE A 1 104 ? -15.203 -13.391 -5.727 1 90.88 104 PHE A N 1
ATOM 817 C CA . PHE A 1 104 ? -16.312 -12.898 -6.539 1 90.88 104 PHE A CA 1
ATOM 818 C C . PHE A 1 104 ? -15.883 -11.68 -7.352 1 90.88 104 PHE A C 1
ATOM 820 O O . PHE A 1 104 ? -16.438 -11.414 -8.414 1 90.88 104 PHE A O 1
ATOM 827 N N . LEU A 1 105 ? -14.992 -10.93 -6.902 1 93.62 105 LEU A N 1
ATOM 828 C CA . LEU A 1 105 ? -14.742 -9.609 -7.484 1 93.62 105 LEU A CA 1
ATOM 829 C C . LEU A 1 105 ? -14.102 -9.742 -8.859 1 93.62 105 LEU A C 1
ATOM 831 O O . LEU A 1 105 ? -14.422 -8.969 -9.773 1 93.62 105 LEU A O 1
ATOM 835 N N . ARG A 1 106 ? -13.227 -10.656 -8.945 1 92.88 106 ARG A N 1
ATOM 836 C CA . ARG A 1 106 ? -12.578 -10.875 -10.234 1 92.88 106 ARG A CA 1
ATOM 837 C C . ARG A 1 106 ? -13.609 -11.125 -11.336 1 92.88 106 ARG A C 1
ATOM 839 O O . ARG A 1 106 ? -13.594 -10.461 -12.367 1 92.88 106 ARG A O 1
ATOM 846 N N . ALA A 1 107 ? -14.531 -12.055 -11.07 1 91.62 107 ALA A N 1
ATOM 847 C CA . ALA A 1 107 ? -15.57 -12.375 -12.039 1 91.62 107 ALA A CA 1
ATOM 848 C C . ALA A 1 107 ? -16.453 -11.164 -12.312 1 91.62 107 ALA A C 1
ATOM 850 O O . ALA A 1 107 ? -16.812 -10.891 -13.461 1 91.62 107 ALA A O 1
ATOM 851 N N . PHE A 1 108 ? -16.766 -10.469 -11.305 1 91.44 108 PHE A N 1
ATOM 852 C CA . PHE A 1 108 ? -17.594 -9.266 -11.43 1 91.44 108 PHE A CA 1
ATOM 853 C C . PHE A 1 108 ? -16.922 -8.242 -12.336 1 91.44 108 PHE A C 1
ATOM 855 O O . PHE A 1 108 ? -17.562 -7.676 -13.219 1 91.44 108 PHE A O 1
ATOM 862 N N . ILE A 1 109 ? -15.633 -7.992 -12.117 1 90.5 109 ILE A N 1
ATOM 863 C CA . ILE A 1 109 ? -14.883 -6.996 -12.867 1 90.5 109 ILE A CA 1
ATOM 864 C C . ILE A 1 109 ? -14.805 -7.402 -14.336 1 90.5 109 ILE A C 1
ATOM 866 O O . ILE A 1 109 ? -14.969 -6.566 -15.234 1 90.5 109 ILE A O 1
ATOM 870 N N . PHE A 1 110 ? -14.586 -8.695 -14.578 1 88.88 110 PHE A N 1
ATOM 871 C CA . PHE A 1 110 ? -14.469 -9.172 -15.945 1 88.88 110 PHE A CA 1
ATOM 872 C C . PHE A 1 110 ? -15.797 -9.016 -16.688 1 88.88 110 PHE A C 1
ATOM 874 O O . PHE A 1 110 ? -15.828 -8.578 -17.844 1 88.88 110 PHE A O 1
ATOM 881 N N . GLU A 1 111 ? -16.875 -9.289 -16 1 89.88 111 GLU A N 1
ATOM 882 C CA . GLU A 1 111 ? -18.219 -9.117 -16.562 1 89.88 111 GLU A CA 1
ATOM 883 C C . GLU A 1 111 ? -18.516 -7.641 -16.828 1 89.88 111 GLU A C 1
ATOM 885 O O . GLU A 1 111 ? -19.062 -7.285 -17.875 1 89.88 111 GLU A O 1
ATOM 890 N N . TYR A 1 112 ? -18.141 -6.883 -15.898 1 87.12 112 TYR A N 1
ATOM 891 C CA . TYR A 1 112 ? -18.3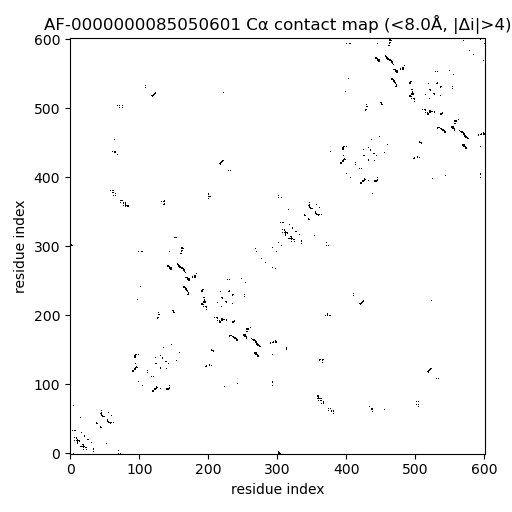59 -5.449 -16.031 1 87.12 112 TYR A CA 1
ATOM 892 C C . TYR A 1 112 ? -17.609 -4.887 -17.234 1 87.12 112 TYR A C 1
ATOM 894 O O . TYR A 1 112 ? -18.141 -4.066 -17.969 1 87.12 112 TYR A O 1
ATOM 902 N N . ARG A 1 113 ? -16.422 -5.285 -17.375 1 85.75 113 ARG A N 1
ATOM 903 C CA . ARG A 1 113 ? -15.602 -4.855 -18.5 1 85.75 113 ARG A CA 1
ATOM 904 C C . ARG A 1 113 ? -16.25 -5.25 -19.828 1 85.75 113 ARG A C 1
ATOM 906 O O . ARG A 1 113 ? -16.219 -4.484 -20.781 1 85.75 113 ARG A O 1
ATOM 913 N N . GLU A 1 114 ? -16.766 -6.418 -19.906 1 85.69 114 GLU A N 1
ATOM 914 C CA . GLU A 1 114 ? -17.438 -6.875 -21.125 1 85.69 114 GLU A CA 1
ATOM 915 C C . GLU A 1 114 ? -18.625 -5.977 -21.484 1 85.69 114 GLU A C 1
ATOM 917 O O . GLU A 1 114 ? -18.844 -5.664 -22.656 1 85.69 114 GLU A O 1
ATOM 922 N N . ARG A 1 115 ? -19.359 -5.504 -20.484 1 85.44 115 ARG A N 1
ATOM 923 C CA . ARG A 1 115 ? -20.531 -4.66 -20.672 1 85.44 115 ARG A CA 1
ATOM 924 C C . ARG A 1 115 ? -20.125 -3.209 -20.922 1 85.44 115 ARG A C 1
ATOM 926 O O . ARG A 1 115 ? -20.844 -2.469 -21.594 1 85.44 115 ARG A O 1
ATOM 933 N N . HIS A 1 116 ? -18.859 -2.904 -20.344 1 84.31 116 HIS A N 1
ATOM 934 C CA . HIS A 1 116 ? -18.375 -1.533 -20.453 1 84.31 116 HIS A CA 1
ATOM 935 C C . HIS A 1 116 ? -16.922 -1.498 -20.922 1 84.31 116 HIS A C 1
ATOM 937 O O . HIS A 1 116 ? -16.016 -1.146 -20.156 1 84.31 116 HIS A O 1
ATOM 943 N N . PRO A 1 117 ? -16.688 -1.66 -22.156 1 79.19 117 PRO A N 1
ATOM 944 C CA . PRO A 1 117 ? -15.32 -1.859 -22.672 1 79.19 117 PRO A CA 1
ATOM 945 C C . PRO A 1 117 ? -14.453 -0.612 -22.531 1 79.19 117 PRO A C 1
ATOM 947 O O . PRO A 1 117 ? -13.227 -0.713 -22.5 1 79.19 117 PRO A O 1
ATOM 950 N N . ASP A 1 118 ? -15.016 0.545 -22.328 1 75.75 118 ASP A N 1
ATOM 951 C CA . ASP A 1 118 ? -14.234 1.778 -22.375 1 75.75 118 ASP A CA 1
ATOM 952 C C . ASP A 1 118 ? -14.031 2.354 -20.969 1 75.75 118 ASP A C 1
ATOM 954 O O . ASP A 1 118 ? -13.398 3.396 -20.812 1 75.75 118 ASP A O 1
ATOM 958 N N . VAL A 1 119 ? -14.5 1.608 -20.078 1 77.81 119 VAL A N 1
ATOM 959 C CA . VAL A 1 119 ? -14.406 2.135 -18.719 1 77.81 119 VAL A CA 1
ATOM 960 C C . VAL A 1 119 ? -13.086 1.69 -18.078 1 77.81 119 VAL A C 1
ATOM 962 O O . VAL A 1 119 ? -12.68 0.536 -18.234 1 77.81 119 VAL A O 1
ATOM 965 N N . ALA A 1 120 ? -12.43 2.68 -17.484 1 83.44 120 ALA A N 1
ATOM 966 C CA . ALA A 1 120 ? -11.234 2.336 -16.703 1 83.44 120 ALA A CA 1
ATOM 967 C C . ALA A 1 120 ? -11.609 1.709 -15.367 1 83.44 120 ALA A C 1
ATOM 969 O O . ALA A 1 120 ? -12.516 2.186 -14.68 1 83.44 120 ALA A O 1
ATOM 970 N N . ILE A 1 121 ? -10.945 0.594 -15.109 1 87.94 121 ILE A N 1
ATOM 971 C CA . ILE A 1 121 ? -11.227 -0.115 -13.867 1 87.94 121 ILE A CA 1
ATOM 972 C C . ILE A 1 121 ? -9.984 -0.119 -12.984 1 87.94 121 ILE A C 1
ATOM 974 O O . ILE A 1 121 ? -8.875 -0.393 -13.453 1 87.94 121 ILE A O 1
ATOM 978 N N . HIS A 1 122 ? -10.195 0.244 -11.742 1 88.31 122 HIS A N 1
ATOM 979 C CA . HIS A 1 122 ? -9.148 0.163 -10.727 1 88.31 122 HIS A CA 1
ATOM 980 C C . HIS A 1 122 ? -9.586 -0.708 -9.555 1 88.31 122 HIS A C 1
ATOM 982 O O . HIS A 1 122 ? -10.68 -0.537 -9.023 1 88.31 122 HIS A O 1
ATOM 988 N N . VAL A 1 123 ? -8.719 -1.649 -9.219 1 91.81 123 VAL A N 1
ATOM 989 C CA . VAL A 1 123 ? -8.984 -2.492 -8.055 1 91.81 123 VAL A CA 1
ATOM 990 C C . VAL A 1 123 ? -7.828 -2.375 -7.062 1 91.81 123 VAL A C 1
ATOM 992 O O . VAL A 1 123 ? -6.664 -2.57 -7.426 1 91.81 123 VAL A O 1
ATOM 995 N N . SER A 1 124 ? -8.141 -2.027 -5.871 1 91.19 124 SER A N 1
ATOM 996 C CA . SER A 1 124 ? -7.16 -1.985 -4.793 1 91.19 124 SER A CA 1
ATOM 997 C C . SER A 1 124 ? -7.277 -3.211 -3.893 1 91.19 124 SER A C 1
ATOM 999 O O . SER A 1 124 ? -8.359 -3.506 -3.371 1 91.19 124 SER A O 1
ATOM 1001 N N . ILE A 1 125 ? -6.164 -3.896 -3.73 1 92.56 125 ILE A N 1
ATOM 1002 C CA . ILE A 1 125 ? -6.117 -5.047 -2.836 1 92.56 125 ILE A CA 1
ATOM 1003 C C . ILE A 1 125 ? -5.395 -4.668 -1.546 1 92.56 125 ILE A C 1
ATOM 1005 O O . ILE A 1 125 ? -4.293 -4.109 -1.583 1 92.56 125 ILE A O 1
ATOM 1009 N N . GLY A 1 126 ? -6.051 -4.953 -0.391 1 89.75 126 GLY A N 1
ATOM 1010 C CA . GLY A 1 126 ? -5.434 -4.594 0.876 1 89.75 126 GLY A CA 1
ATOM 1011 C C . GLY A 1 126 ? -6.289 -4.949 2.078 1 89.75 126 GLY A C 1
ATOM 1012 O O . GLY A 1 126 ? -7.32 -5.613 1.938 1 89.75 126 GLY A O 1
ATOM 1013 N N . ASN A 1 127 ? -5.789 -4.535 3.256 1 85.94 127 ASN A N 1
ATOM 1014 C CA . ASN A 1 127 ? -6.586 -4.734 4.461 1 85.94 127 ASN A CA 1
ATOM 1015 C C . ASN A 1 127 ? -7.633 -3.635 4.625 1 85.94 127 ASN A C 1
ATOM 1017 O O . ASN A 1 127 ? -7.637 -2.656 3.877 1 85.94 127 ASN A O 1
ATOM 1021 N N . VAL A 1 128 ? -8.469 -3.83 5.57 1 87.69 128 VAL A N 1
ATOM 1022 C CA . VAL A 1 128 ? -9.641 -2.98 5.738 1 87.69 128 VAL A CA 1
ATOM 1023 C C . VAL A 1 128 ? -9.203 -1.547 6.031 1 87.69 128 VAL A C 1
ATOM 1025 O O . VAL A 1 128 ? -9.82 -0.593 5.547 1 87.69 128 VAL A O 1
ATOM 1028 N N . LEU A 1 129 ? -8.141 -1.385 6.762 1 80.56 129 LEU A N 1
ATOM 1029 C CA . LEU A 1 129 ? -7.754 -0.037 7.164 1 80.56 129 LEU A CA 1
ATOM 1030 C C . LEU A 1 129 ? -7.145 0.724 5.992 1 80.56 129 LEU A C 1
ATOM 1032 O O . LEU A 1 129 ? -7.398 1.918 5.82 1 80.56 129 LEU A O 1
ATOM 1036 N N . ARG A 1 130 ? -6.352 0.034 5.242 1 80.56 130 ARG A N 1
ATOM 1037 C CA . ARG A 1 130 ? -5.816 0.651 4.031 1 80.56 130 ARG A CA 1
ATOM 1038 C C . ARG A 1 130 ? -6.941 1.025 3.07 1 80.56 130 ARG A C 1
ATOM 1040 O O . ARG A 1 130 ? -6.938 2.119 2.502 1 80.56 130 ARG A O 1
ATOM 1047 N N . LEU A 1 131 ? -7.809 0.163 2.889 1 87.19 131 LEU A N 1
ATOM 1048 C CA . LEU A 1 131 ? -8.93 0.411 1.984 1 87.19 131 LEU A CA 1
ATOM 1049 C C . LEU A 1 131 ? -9.82 1.525 2.518 1 87.19 131 LEU A C 1
ATOM 1051 O O . LEU A 1 131 ? -10.375 2.309 1.74 1 87.19 131 LEU A O 1
ATOM 1055 N N . MET A 1 132 ? -9.898 1.561 3.797 1 83.75 132 MET A N 1
ATOM 1056 C CA . MET A 1 132 ? -10.656 2.648 4.41 1 83.75 132 MET A CA 1
ATOM 1057 C C . MET A 1 132 ? -10.023 3.998 4.094 1 83.75 132 MET A C 1
ATOM 1059 O O . MET A 1 132 ? -10.719 4.945 3.719 1 83.75 132 MET A O 1
ATOM 1063 N N . ASP A 1 133 ? -8.758 4.008 4.211 1 71.44 133 ASP A N 1
ATOM 1064 C CA . ASP A 1 133 ? -8.031 5.223 3.859 1 71.44 133 ASP A CA 1
ATOM 1065 C C . ASP A 1 133 ? -8.312 5.637 2.418 1 71.44 133 ASP A C 1
ATOM 1067 O O . ASP A 1 133 ? -8.555 6.812 2.141 1 71.44 133 ASP A O 1
ATOM 1071 N N . GLN A 1 134 ? -8.289 4.711 1.525 1 77 134 GLN A N 1
ATOM 1072 C CA . GLN A 1 134 ? -8.516 4.98 0.11 1 77 134 GLN A CA 1
ATOM 1073 C C . GLN A 1 134 ? -9.953 5.43 -0.14 1 77 134 GLN A C 1
ATOM 1075 O O . GLN A 1 134 ? -10.203 6.285 -0.991 1 77 134 GLN A O 1
ATOM 1080 N N . LEU A 1 135 ? -10.867 4.848 0.562 1 80.75 135 LEU A N 1
ATOM 1081 C CA . LEU A 1 135 ? -12.266 5.238 0.452 1 80.75 135 LEU A CA 1
ATOM 1082 C C . LEU A 1 135 ? -12.461 6.688 0.876 1 80.75 135 LEU A C 1
ATOM 1084 O O . LEU A 1 135 ? -13.07 7.47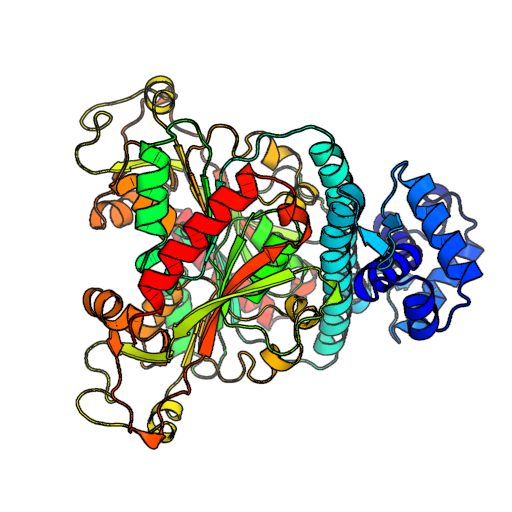7 0.148 1 80.75 135 LEU A O 1
ATOM 1088 N N . LEU A 1 136 ? -11.875 6.934 1.972 1 68.94 136 LEU A N 1
ATOM 1089 C CA . LEU A 1 136 ? -12.039 8.266 2.539 1 68.94 136 LEU A CA 1
ATOM 1090 C C . LEU A 1 136 ? -11.352 9.312 1.669 1 68.94 136 LEU A C 1
ATOM 1092 O O . LEU A 1 136 ? -11.82 10.453 1.58 1 68.94 136 LEU A O 1
ATOM 1096 N N . ALA A 1 137 ? -10.266 8.797 0.997 1 63.66 137 ALA A N 1
ATOM 1097 C CA . ALA A 1 137 ? -9.523 9.68 0.098 1 63.66 137 ALA A CA 1
ATOM 1098 C C . ALA A 1 137 ? -10.25 9.836 -1.236 1 63.66 137 ALA A C 1
ATOM 1100 O O . ALA A 1 137 ? -9.906 10.703 -2.041 1 63.66 137 ALA A O 1
ATOM 1101 N N . GLY A 1 138 ? -11.203 9.039 -1.49 1 70.25 138 GLY A N 1
ATOM 1102 C CA . GLY A 1 138 ? -11.945 9.094 -2.744 1 70.25 138 GLY A CA 1
ATOM 1103 C C . GLY A 1 138 ? -11.297 8.281 -3.852 1 70.25 138 GLY A C 1
ATOM 1104 O O . GLY A 1 138 ? -11.688 8.391 -5.016 1 70.25 138 GLY A O 1
ATOM 1105 N N . ASP A 1 139 ? -10.312 7.543 -3.496 1 71.81 139 ASP A N 1
ATOM 1106 C CA . ASP A 1 139 ? -9.57 6.766 -4.484 1 71.81 139 ASP A CA 1
ATOM 1107 C C . ASP A 1 139 ? -10.375 5.551 -4.945 1 71.81 139 ASP A C 1
ATOM 1109 O O . ASP A 1 139 ? -10.156 5.035 -6.039 1 71.81 139 ASP A O 1
ATOM 1113 N N . ILE A 1 140 ? -11.312 5.109 -4.055 1 83.31 140 ILE A N 1
ATOM 1114 C CA . ILE A 1 140 ? -12.18 4 -4.43 1 83.31 140 ILE A CA 1
ATOM 1115 C C . ILE A 1 140 ? -13.625 4.336 -4.07 1 83.31 140 ILE A C 1
ATOM 1117 O O . ILE A 1 140 ? -13.883 5.109 -3.145 1 83.31 140 ILE A O 1
ATOM 1121 N N . LEU A 1 141 ? -14.531 3.779 -4.824 1 83.12 141 LEU A N 1
ATOM 1122 C CA . LEU A 1 141 ? -15.961 4.016 -4.66 1 83.12 141 LEU A CA 1
ATOM 1123 C C . LEU A 1 141 ? -16.5 3.244 -3.459 1 83.12 141 LEU A C 1
ATOM 1125 O O . LEU A 1 141 ? -17.328 3.764 -2.705 1 83.12 141 LEU A O 1
ATOM 1129 N N . ALA A 1 142 ? -16.078 2.016 -3.338 1 91.44 142 ALA A N 1
ATOM 1130 C CA . ALA A 1 142 ? -16.516 1.092 -2.297 1 91.44 142 ALA A CA 1
ATOM 1131 C C . ALA A 1 142 ? -15.523 -0.052 -2.123 1 91.44 142 ALA A C 1
ATOM 1133 O O . ALA A 1 142 ? -14.68 -0.284 -2.99 1 91.44 142 ALA A O 1
ATOM 1134 N N . PHE A 1 143 ? -15.57 -0.693 -0.964 1 94.44 143 PHE A N 1
ATOM 1135 C CA . PHE A 1 143 ? -14.766 -1.894 -0.785 1 94.44 143 PHE A CA 1
ATOM 1136 C C . PHE A 1 143 ? -15.461 -2.883 0.142 1 94.44 143 PHE A C 1
ATOM 1138 O O . PHE A 1 143 ? -16.359 -2.506 0.895 1 94.44 143 PHE A O 1
ATOM 1145 N N . VAL A 1 144 ? -15.125 -4.145 -0.022 1 96.06 144 VAL A N 1
ATOM 1146 C CA . VAL A 1 144 ? -15.609 -5.184 0.877 1 96.06 144 VAL A CA 1
ATOM 1147 C C . VAL A 1 144 ? -14.539 -5.523 1.909 1 96.06 144 VAL A C 1
ATOM 1149 O O . VAL A 1 144 ? -13.352 -5.613 1.575 1 96.06 144 VAL A O 1
ATOM 1152 N N . GLY A 1 145 ? -14.914 -5.562 3.158 1 93.75 145 GLY A N 1
ATOM 1153 C CA . GLY A 1 145 ? -14.008 -5.895 4.25 1 93.75 145 GLY A CA 1
ATOM 1154 C C . GLY A 1 145 ? -14.734 -6.23 5.543 1 93.75 145 GLY A C 1
ATOM 1155 O O . GLY A 1 145 ? -15.961 -6.207 5.594 1 93.75 145 GLY A O 1
ATOM 1156 N N . HIS A 1 146 ? -13.938 -6.605 6.535 1 91.81 146 HIS A N 1
ATOM 1157 C CA . HIS A 1 146 ? -14.523 -6.91 7.84 1 91.81 146 HIS A CA 1
ATOM 1158 C C . HIS A 1 146 ? -15.008 -5.641 8.531 1 91.81 146 HIS A C 1
ATOM 1160 O O . HIS A 1 146 ? -14.508 -4.547 8.266 1 91.81 146 HIS A O 1
ATOM 1166 N N . LYS A 1 147 ? -15.922 -5.836 9.383 1 91.75 147 LYS A N 1
ATOM 1167 C CA . LYS A 1 147 ? -16.422 -4.707 10.164 1 91.75 147 LYS A CA 1
ATOM 1168 C C . LYS A 1 147 ? -15.344 -4.191 11.125 1 91.75 147 LYS A C 1
ATOM 1170 O O . LYS A 1 147 ? -14.742 -4.973 11.867 1 91.75 147 LYS A O 1
ATOM 1175 N N . VAL A 1 148 ? -15.172 -2.916 11.109 1 86.94 148 VAL A N 1
ATOM 1176 C CA . VAL A 1 148 ? -14.242 -2.273 12.031 1 86.94 148 VAL A CA 1
ATOM 1177 C C . VAL A 1 148 ? -14.984 -1.845 13.297 1 86.94 148 VAL A C 1
ATOM 1179 O O . VAL A 1 148 ? -15.898 -1.018 13.234 1 86.94 148 VAL A O 1
ATOM 1182 N N . PRO A 1 149 ? -14.836 -2.432 14.469 1 79.56 149 PRO A N 1
ATOM 1183 C CA . PRO A 1 149 ? -15.641 -2.227 15.672 1 79.56 149 PRO A CA 1
ATOM 1184 C C . PRO A 1 149 ? -15.68 -0.765 16.109 1 79.56 149 PRO A C 1
ATOM 1186 O O . PRO A 1 149 ? -16.734 -0.271 16.531 1 79.56 149 PRO A O 1
ATOM 1189 N N . ASP A 1 150 ? -14.672 0.078 16.047 1 76.25 150 ASP A N 1
ATOM 1190 C CA . ASP A 1 150 ? -14.617 1.413 16.641 1 76.25 150 ASP A CA 1
ATOM 1191 C C . ASP A 1 150 ? -14.305 2.467 15.578 1 76.25 150 ASP A C 1
ATOM 1193 O O . ASP A 1 150 ? -13.586 3.432 15.844 1 76.25 150 ASP A O 1
ATOM 1197 N N . LEU A 1 151 ? -15.039 2.193 14.562 1 75.25 151 LEU A N 1
ATOM 1198 C CA . LEU A 1 151 ? -14.852 3.211 13.531 1 75.25 151 LEU A CA 1
ATOM 1199 C C . LEU A 1 151 ? -15.641 4.473 13.867 1 75.25 151 LEU A C 1
ATOM 1201 O O . LEU A 1 151 ? -16.812 4.398 14.258 1 75.25 151 LEU A O 1
ATOM 1205 N N . ASP A 1 152 ? -15.023 5.543 13.742 1 64.75 152 ASP A N 1
ATOM 1206 C CA . ASP A 1 152 ? -15.656 6.828 14.016 1 64.75 152 ASP A CA 1
ATOM 1207 C C . ASP A 1 152 ? -16.844 7.066 13.078 1 64.75 152 ASP A C 1
ATOM 1209 O O . ASP A 1 152 ? -16.672 7.121 11.859 1 64.75 152 ASP A O 1
ATOM 1213 N N . PRO A 1 153 ? -18 7.188 13.594 1 66.12 153 PRO A N 1
ATOM 1214 C CA . PRO A 1 153 ? -19.172 7.395 12.75 1 66.12 153 PRO A CA 1
ATOM 1215 C C . PRO A 1 153 ? -19.109 8.703 11.969 1 66.12 153 PRO A C 1
ATOM 1217 O O . PRO A 1 153 ? -19.781 8.844 10.938 1 66.12 153 PRO A O 1
ATOM 1220 N N . SER A 1 154 ? -18.344 9.586 12.422 1 59.78 154 SER A N 1
ATOM 1221 C CA . SER A 1 154 ? -18.266 10.898 11.789 1 59.78 154 SER A CA 1
ATOM 1222 C C . SER A 1 154 ? -17.547 10.82 10.445 1 59.78 154 SER A C 1
ATOM 1224 O O . SER A 1 154 ? -17.625 11.75 9.641 1 59.78 154 SER A O 1
ATOM 1226 N N . LEU A 1 155 ? -17.031 9.695 10.188 1 63.09 155 LEU A N 1
ATOM 1227 C CA . LEU A 1 155 ? -16.297 9.523 8.945 1 63.09 155 LEU A CA 1
ATOM 1228 C C . LEU A 1 155 ? -17.25 9.391 7.762 1 63.09 155 LEU A C 1
ATOM 1230 O O . LEU A 1 155 ? -16.828 9.508 6.605 1 63.09 155 LEU A O 1
ATOM 1234 N N . GLY A 1 156 ? -18.578 9.188 8 1 71.19 156 GLY A N 1
ATOM 1235 C CA . GLY A 1 156 ? -19.578 9.148 6.949 1 71.19 156 GLY A CA 1
ATOM 1236 C C . GLY A 1 156 ? -19.578 7.855 6.16 1 71.19 156 GLY A C 1
ATOM 1237 O O . GLY A 1 156 ? -19.984 7.828 4.996 1 71.19 156 GLY A O 1
ATOM 1238 N N . THR A 1 157 ? -19 6.891 6.797 1 82.12 157 THR A N 1
ATOM 1239 C CA . THR A 1 157 ? -18.969 5.598 6.125 1 82.12 157 THR A CA 1
ATOM 1240 C C . THR A 1 157 ? -20.234 4.801 6.418 1 82.12 157 THR A C 1
ATOM 1242 O O . THR A 1 157 ? -20.828 4.941 7.488 1 82.12 157 THR A O 1
ATOM 1245 N N . VAL A 1 158 ? -20.719 4.09 5.414 1 89.06 158 VAL A N 1
ATOM 1246 C CA . VAL A 1 158 ? -21.828 3.154 5.547 1 89.06 158 VAL A CA 1
ATOM 1247 C C . VAL A 1 158 ? -21.312 1.723 5.402 1 89.06 158 VAL A C 1
ATOM 1249 O O . VAL A 1 158 ? -20.562 1.418 4.473 1 89.06 158 VAL A O 1
ATOM 1252 N N . PHE A 1 159 ? -21.656 0.976 6.352 1 94.12 159 PHE A N 1
ATOM 1253 C CA . PHE A 1 159 ? -21.344 -0.447 6.316 1 94.12 159 PHE A CA 1
ATOM 1254 C C . PHE A 1 159 ? -22.578 -1.273 6.016 1 94.12 159 PHE A C 1
ATOM 1256 O O . PHE A 1 159 ? -23.562 -1.229 6.77 1 94.12 159 PHE A O 1
ATOM 1263 N N . THR A 1 160 ? -22.641 -2.033 4.922 1 95.69 160 THR A N 1
ATOM 1264 C CA . THR A 1 160 ? -23.719 -2.938 4.566 1 95.69 160 THR A CA 1
ATOM 1265 C C . THR A 1 160 ? -23.281 -4.395 4.715 1 95.69 160 THR A C 1
ATOM 1267 O O . THR A 1 160 ? -22.484 -4.891 3.926 1 95.69 160 THR A O 1
ATOM 1270 N N . PRO A 1 161 ? -23.859 -5.07 5.684 1 95.69 161 PRO A N 1
ATOM 1271 C CA . PRO A 1 161 ? -23.469 -6.461 5.902 1 95.69 161 PRO A CA 1
ATOM 1272 C C . PRO A 1 161 ? -23.797 -7.367 4.719 1 95.69 161 PRO A C 1
ATOM 1274 O O . PRO A 1 161 ? -24.844 -7.207 4.09 1 95.69 161 PRO A O 1
ATOM 1277 N N . VAL A 1 162 ? -22.875 -8.25 4.453 1 95.31 162 VAL A N 1
ATOM 1278 C CA . VAL A 1 162 ? -23.109 -9.156 3.334 1 95.31 162 VAL A CA 1
ATOM 1279 C C . VAL A 1 162 ? -22.859 -10.594 3.777 1 95.31 162 VAL A C 1
ATOM 1281 O O . VAL A 1 162 ? -23.062 -11.531 2.998 1 95.31 162 VAL A O 1
ATOM 1284 N N . GLY A 1 163 ? -22.375 -10.828 4.961 1 93.69 163 GLY A N 1
ATOM 1285 C CA . GLY A 1 163 ? -22.141 -12.18 5.441 1 93.69 163 GLY A CA 1
ATOM 1286 C C . GLY A 1 163 ? -21.047 -12.266 6.48 1 93.69 163 GLY A C 1
ATOM 1287 O O . GLY A 1 163 ? -20.828 -11.328 7.246 1 93.69 163 GLY A O 1
ATOM 1288 N N . TYR A 1 164 ? -20.516 -13.523 6.605 1 93 164 TYR A N 1
ATOM 1289 C CA . TYR A 1 164 ? -19.484 -13.797 7.594 1 93 164 TYR A CA 1
ATOM 1290 C C . TYR A 1 164 ? -18.312 -14.562 6.973 1 93 164 TYR A C 1
ATOM 1292 O O . TYR A 1 164 ? -18.469 -15.188 5.922 1 93 164 TYR A O 1
ATOM 1300 N N . LEU A 1 165 ? -17.203 -14.375 7.574 1 91.69 165 LEU A N 1
ATOM 1301 C CA . LEU A 1 165 ? -16.016 -15.102 7.18 1 91.69 165 LEU A CA 1
ATOM 1302 C C . LEU A 1 165 ? -15.266 -15.641 8.398 1 91.69 165 LEU A C 1
ATOM 1304 O O . LEU A 1 165 ? -15.211 -14.969 9.438 1 91.69 165 LEU A O 1
ATOM 1308 N N . ARG A 1 166 ? -14.781 -16.875 8.242 1 91.19 166 ARG A N 1
ATOM 1309 C CA . ARG A 1 166 ? -13.93 -17.453 9.273 1 91.19 166 ARG A CA 1
ATOM 1310 C C . ARG A 1 166 ? -12.477 -17.547 8.797 1 91.19 166 ARG A C 1
ATOM 1312 O O . ARG A 1 166 ? -12.219 -17.906 7.652 1 91.19 166 ARG A O 1
ATOM 1319 N N . ASP A 1 167 ? -11.633 -17.203 9.766 1 90.44 167 ASP A N 1
ATOM 1320 C CA . ASP A 1 167 ? -10.211 -17.359 9.453 1 90.44 167 ASP A CA 1
ATOM 1321 C C . ASP A 1 167 ? -9.758 -18.797 9.672 1 90.44 167 ASP A C 1
ATOM 1323 O O . ASP A 1 167 ? -10.328 -19.516 10.492 1 90.44 167 ASP A O 1
ATOM 1327 N N . GLY A 1 168 ? -8.859 -19.172 8.875 1 93.06 168 GLY A N 1
ATOM 1328 C CA . GLY A 1 168 ? -8.141 -20.422 9.039 1 93.06 168 GLY A CA 1
ATOM 1329 C C . GLY A 1 168 ? -6.633 -20.234 9.117 1 93.06 168 GLY A C 1
ATOM 1330 O O . GLY A 1 168 ? -6.141 -19.109 9.125 1 93.06 168 GLY A O 1
ATOM 1331 N N . TYR A 1 169 ? -5.969 -21.375 9.328 1 95.31 169 TYR A N 1
ATOM 1332 C CA . TYR A 1 169 ? -4.516 -21.406 9.398 1 95.31 169 TYR A CA 1
ATOM 1333 C C . TYR A 1 169 ? -3.939 -22.359 8.359 1 95.31 169 TYR A C 1
ATOM 1335 O O . TYR A 1 169 ? -4.488 -23.438 8.133 1 95.31 169 TYR A O 1
ATOM 1343 N N . PHE A 1 170 ? -2.867 -21.906 7.727 1 97.25 170 PHE A N 1
ATOM 1344 C CA . PHE A 1 170 ? -2.344 -22.641 6.574 1 97.25 170 PHE A CA 1
ATOM 1345 C C . PHE A 1 170 ? -0.838 -22.844 6.703 1 97.25 170 PHE A C 1
ATOM 1347 O O . PHE A 1 170 ? -0.125 -21.953 7.184 1 97.25 170 PHE A O 1
ATOM 1354 N N . VAL A 1 171 ? -0.425 -24.016 6.203 1 97.69 171 VAL A N 1
ATOM 1355 C CA . VAL A 1 171 ? 0.984 -24.375 6.297 1 97.69 171 VAL A CA 1
ATOM 1356 C C . VAL A 1 171 ? 1.424 -25.078 5.008 1 97.69 171 VAL A C 1
ATOM 1358 O O . VAL A 1 171 ? 0.594 -25.406 4.156 1 97.69 171 VAL A O 1
ATOM 1361 N N . ARG A 1 172 ? 2.746 -25.188 4.883 1 97.62 172 ARG A N 1
ATOM 1362 C CA . ARG A 1 172 ? 3.299 -25.828 3.697 1 97.62 172 ARG A CA 1
ATOM 1363 C C . ARG A 1 172 ? 2.914 -27.312 3.646 1 97.62 172 ARG A C 1
ATOM 1365 O O . ARG A 1 172 ? 2.543 -27.891 4.664 1 97.62 172 ARG A O 1
ATOM 1372 N N . GLU A 1 173 ? 3.082 -27.875 2.457 1 97.31 173 GLU A N 1
ATOM 1373 C CA . GLU A 1 173 ? 2.939 -29.312 2.307 1 97.31 173 GLU A CA 1
ATOM 1374 C C . GLU A 1 173 ? 3.922 -30.062 3.201 1 97.31 173 GLU A C 1
ATOM 1376 O O . GLU A 1 173 ? 5.082 -29.672 3.326 1 97.31 173 GLU A O 1
ATOM 1381 N N . GLY A 1 174 ? 3.459 -31.109 3.92 1 96.56 174 GLY A N 1
ATOM 1382 C CA . GLY A 1 174 ? 4.32 -31.938 4.75 1 96.56 174 GLY A CA 1
ATOM 1383 C C . GLY A 1 174 ? 4.559 -31.359 6.129 1 96.56 174 GLY A C 1
ATOM 1384 O O . GLY A 1 174 ? 5.328 -31.922 6.918 1 96.56 174 GLY A O 1
ATOM 1385 N N . HIS A 1 175 ? 3.963 -30.266 6.449 1 96.94 175 HIS A N 1
ATOM 1386 C CA . HIS A 1 175 ? 4.129 -29.625 7.75 1 96.94 175 HIS A CA 1
ATOM 1387 C C . HIS A 1 175 ? 3.686 -30.562 8.875 1 96.94 175 HIS A C 1
ATOM 1389 O O . HIS A 1 175 ? 2.676 -31.25 8.75 1 96.94 175 HIS A O 1
ATOM 1395 N N . PRO A 1 176 ? 4.309 -30.484 10.031 1 96.62 176 PRO A N 1
ATOM 1396 C CA . PRO A 1 176 ? 3.98 -31.359 11.164 1 96.62 176 PRO A CA 1
ATOM 1397 C C . PRO A 1 176 ? 2.559 -31.141 11.68 1 96.62 176 PRO A C 1
ATOM 1399 O O . PRO A 1 176 ? 1.987 -32.031 12.305 1 96.62 176 PRO A O 1
ATOM 1402 N N . LEU A 1 177 ? 2.018 -30.062 11.461 1 97 177 LEU A N 1
ATOM 1403 C CA . LEU A 1 177 ? 0.693 -29.734 11.977 1 97 177 LEU A CA 1
ATOM 1404 C C . LEU A 1 177 ? -0.397 -30.391 11.141 1 97 177 LEU A C 1
ATOM 1406 O O . LEU A 1 177 ? -1.568 -30.391 11.523 1 97 177 LEU A O 1
ATOM 1410 N N . LEU A 1 178 ? -0.016 -30.938 10.047 1 97.31 178 LEU A N 1
ATOM 1411 C CA . LEU A 1 178 ? -1 -31.578 9.18 1 97.31 178 LEU A CA 1
ATOM 1412 C C . LEU A 1 178 ? -1.258 -33.031 9.633 1 97.31 178 LEU A C 1
ATOM 1414 O O . LEU A 1 178 ? -0.467 -33.594 10.383 1 97.31 178 LEU A O 1
ATOM 1418 N N . GLY A 1 179 ? -2.418 -33.594 9.219 1 94.38 179 GLY A N 1
ATOM 1419 C CA . GLY A 1 179 ? -2.691 -35 9.445 1 94.38 179 GLY A CA 1
ATOM 1420 C C . GLY A 1 179 ? -3.504 -35.25 10.703 1 94.38 179 GLY A C 1
ATOM 1421 O O . GLY A 1 179 ? -3.736 -36.375 11.078 1 94.38 179 GLY A O 1
ATOM 1422 N N . GLY A 1 180 ? -3.912 -34.25 11.344 1 94.06 180 GLY A N 1
ATOM 1423 C CA . GLY A 1 180 ? -4.75 -34.375 12.531 1 94.06 180 GLY A CA 1
ATOM 1424 C C . GLY A 1 180 ? -5.281 -33.031 13.031 1 94.06 180 GLY A C 1
ATOM 1425 O O . GLY A 1 180 ? -4.934 -31.984 12.5 1 94.06 180 GLY A O 1
ATOM 1426 N N . THR A 1 181 ? -6.105 -33.188 14.039 1 96 181 THR A N 1
ATOM 1427 C CA . THR A 1 181 ? -6.668 -32 14.672 1 96 181 THR A CA 1
ATOM 1428 C C . THR A 1 181 ? -5.676 -31.391 15.648 1 96 181 THR A C 1
ATOM 1430 O O . THR A 1 181 ? -5.016 -32.125 16.406 1 96 181 THR A O 1
ATOM 1433 N N . ARG A 1 182 ? -5.555 -30.047 15.57 1 96.25 182 ARG A N 1
ATOM 1434 C CA . ARG A 1 182 ? -4.59 -29.344 16.406 1 96.25 182 ARG A CA 1
ATOM 1435 C C . ARG A 1 182 ? -5.281 -28.281 17.25 1 96.25 182 ARG A C 1
ATOM 1437 O O . ARG A 1 182 ? -6.406 -27.875 16.953 1 96.25 182 ARG A O 1
ATOM 1444 N N . THR A 1 183 ? -4.559 -27.891 18.312 1 93.69 183 THR A N 1
ATOM 1445 C CA . THR A 1 183 ? -5.004 -26.781 19.141 1 93.69 183 THR A CA 1
ATOM 1446 C C . THR A 1 183 ? -4.305 -25.484 18.734 1 93.69 183 THR A C 1
ATOM 1448 O O . THR A 1 183 ? -3.283 -25.516 18.047 1 93.69 183 THR A O 1
ATOM 1451 N N . LEU A 1 184 ? -4.883 -24.406 19.156 1 91.25 184 LEU A N 1
ATOM 1452 C CA . LEU A 1 184 ? -4.254 -23.109 18.906 1 91.25 184 LEU A CA 1
ATOM 1453 C C . LEU A 1 184 ? -2.875 -23.031 19.547 1 91.25 184 LEU A C 1
ATOM 1455 O O . LEU A 1 184 ? -1.961 -22.406 19 1 91.25 184 LEU A O 1
ATOM 1459 N N . SER A 1 185 ? -2.773 -23.672 20.703 1 89.81 185 SER A N 1
ATOM 1460 C CA . SER A 1 185 ? -1.492 -23.688 21.391 1 89.81 185 SER A CA 1
ATOM 1461 C C . SER A 1 185 ? -0.421 -24.391 20.562 1 89.81 185 SER A C 1
ATOM 1463 O O . SER A 1 185 ? 0.725 -23.938 20.516 1 89.81 185 SER A O 1
ATOM 1465 N N . GLU A 1 186 ? -0.777 -25.484 19.938 1 91.94 186 GLU A N 1
ATOM 1466 C CA . GLU A 1 186 ? 0.156 -26.188 19.062 1 91.94 186 GLU A CA 1
ATOM 1467 C C . GLU A 1 186 ? 0.566 -25.312 17.891 1 91.94 186 GLU A C 1
ATOM 1469 O O . GLU A 1 186 ? 1.726 -25.328 17.469 1 91.94 186 GLU A O 1
ATOM 1474 N N . LEU A 1 187 ? -0.367 -24.484 17.375 1 91.56 187 LEU A N 1
ATOM 1475 C CA . LEU A 1 187 ? -0.08 -23.578 16.266 1 91.56 187 LEU A CA 1
ATOM 1476 C C . LEU A 1 187 ? 0.906 -22.5 16.688 1 91.56 187 LEU A C 1
ATOM 1478 O O . LEU A 1 187 ? 1.803 -22.141 15.914 1 91.56 187 LEU A O 1
ATOM 1482 N N . ARG A 1 188 ? 0.705 -22.078 17.875 1 88 188 ARG A N 1
ATOM 1483 C CA . ARG A 1 188 ? 1.488 -20.938 18.359 1 88 188 ARG A CA 1
ATOM 1484 C C . ARG A 1 188 ? 2.932 -21.344 18.641 1 88 188 ARG A C 1
ATOM 1486 O O . ARG A 1 188 ? 3.803 -20.5 18.812 1 88 188 ARG A O 1
ATOM 1493 N N . ALA A 1 189 ? 3.213 -22.594 18.625 1 89.06 189 ALA A N 1
ATOM 1494 C CA . ALA A 1 189 ? 4.574 -23.094 18.797 1 89.06 189 ALA A CA 1
ATOM 1495 C C . ALA A 1 189 ? 5.418 -22.844 17.562 1 89.06 189 ALA A C 1
ATOM 1497 O O . ALA A 1 189 ? 6.645 -22.953 17.594 1 89.06 189 ALA A O 1
ATOM 1498 N N . TYR A 1 190 ? 4.75 -22.484 16.484 1 90.94 190 TYR A N 1
ATOM 1499 C CA . TYR A 1 190 ? 5.441 -22.234 15.219 1 90.94 190 TYR A CA 1
ATOM 1500 C C . TYR A 1 190 ? 5.422 -20.75 14.875 1 90.94 190 TYR A C 1
ATOM 1502 O O . TYR A 1 190 ? 4.539 -20.016 15.328 1 90.94 190 TYR A O 1
ATOM 1510 N N . PRO A 1 191 ? 6.402 -20.328 14.055 1 88.81 191 PRO A N 1
ATOM 1511 C CA . PRO A 1 191 ? 6.363 -18.938 13.602 1 88.81 191 PRO A CA 1
ATOM 1512 C C . PRO A 1 191 ? 5.117 -18.609 12.773 1 88.81 191 PRO A C 1
ATOM 1514 O O . PRO A 1 191 ? 4.48 -19.531 12.242 1 88.81 191 PRO A O 1
ATOM 1517 N N . SER A 1 192 ? 4.785 -17.344 12.75 1 89.19 192 SER A N 1
ATOM 1518 C CA . SER A 1 192 ? 3.602 -16.953 12 1 89.19 192 SER A CA 1
ATOM 1519 C C . SER A 1 192 ? 3.934 -15.859 10.984 1 89.19 192 SER A C 1
ATOM 1521 O O . SER A 1 192 ? 4.973 -15.203 11.086 1 89.19 192 SER A O 1
ATOM 1523 N N . THR A 1 193 ? 3.146 -15.875 9.977 1 89.31 193 THR A N 1
ATOM 1524 C CA . THR A 1 193 ? 3.225 -14.82 8.969 1 89.31 193 THR A CA 1
ATOM 1525 C C . THR A 1 193 ? 1.877 -14.125 8.805 1 89.31 193 THR A C 1
ATOM 1527 O O . THR A 1 193 ? 0.83 -14.719 9.07 1 89.31 193 THR A O 1
ATOM 1530 N N . LEU A 1 194 ? 1.978 -12.875 8.438 1 84.88 194 LEU A N 1
ATOM 1531 C CA . LEU A 1 194 ? 0.772 -12.07 8.258 1 84.88 194 LEU A CA 1
ATOM 1532 C C . LEU A 1 194 ? 0.86 -11.242 6.984 1 84.88 194 LEU A C 1
ATOM 1534 O O . LEU A 1 194 ? 1.845 -10.531 6.766 1 84.88 194 LEU A O 1
ATOM 1538 N N . ALA A 1 195 ? -0.148 -11.453 6.211 1 85.5 195 ALA A N 1
ATOM 1539 C CA . ALA A 1 195 ? -0.291 -10.586 5.047 1 85.5 195 ALA A CA 1
ATOM 1540 C C . ALA A 1 195 ? -1.053 -9.312 5.406 1 85.5 195 ALA A C 1
ATOM 1542 O O . ALA A 1 195 ? -2.014 -9.352 6.18 1 85.5 195 ALA A O 1
ATOM 1543 N N . PHE A 1 196 ? -0.509 -8.141 4.828 1 77.88 196 PHE A N 1
ATOM 1544 C CA . PHE A 1 196 ? -1.104 -6.816 4.98 1 77.88 196 PHE A CA 1
ATOM 1545 C C . PHE A 1 196 ? -1.105 -6.383 6.441 1 77.88 196 PHE A C 1
ATOM 1547 O O . PHE A 1 196 ? -2.166 -6.141 7.02 1 77.88 196 PHE A O 1
ATOM 1554 N N . PRO A 1 197 ? 0.081 -6.297 6.914 1 68.94 197 PRO A N 1
ATOM 1555 C CA . PRO A 1 197 ? 0.125 -5.781 8.289 1 68.94 197 PRO A CA 1
ATOM 1556 C C . PRO A 1 197 ? -0.379 -4.344 8.391 1 68.94 197 PRO A C 1
ATOM 1558 O O . PRO A 1 197 ? -0.341 -3.598 7.414 1 68.94 197 PRO A O 1
ATOM 1561 N N . LYS A 1 198 ? -0.864 -4.148 9.547 1 66 198 LYS A N 1
ATOM 1562 C CA . LYS A 1 198 ? -1.344 -2.791 9.789 1 66 198 LYS A CA 1
ATOM 1563 C C . LYS A 1 198 ? -0.183 -1.804 9.859 1 66 198 LYS A C 1
ATOM 1565 O O . LYS A 1 198 ? 0.884 -2.129 10.391 1 66 198 LYS A O 1
ATOM 1570 N N . GLU A 1 199 ? -0.448 -0.782 9.133 1 60.97 199 GLU A N 1
ATOM 1571 C CA . GLU A 1 199 ? 0.559 0.274 9.164 1 60.97 199 GLU A CA 1
ATOM 1572 C C . GLU A 1 199 ? 0.298 1.254 10.305 1 60.97 199 GLU A C 1
ATOM 1574 O O . GLU A 1 199 ? -0.852 1.475 10.688 1 60.97 199 GLU A O 1
ATOM 1579 N N . SER A 1 200 ? 1.334 1.68 10.867 1 53.72 200 SER A N 1
ATOM 1580 C CA . SER A 1 200 ? 1.256 2.502 12.07 1 53.72 200 SER A CA 1
ATOM 1581 C C . SER A 1 200 ? 0.273 3.654 11.891 1 53.72 200 SER A C 1
ATOM 1583 O O . SER A 1 200 ? -0.477 3.984 12.812 1 53.72 200 SER A O 1
ATOM 1585 N N . HIS A 1 201 ? 0.213 4.207 10.68 1 51.59 201 HIS A N 1
ATOM 1586 C CA . HIS A 1 201 ? -0.632 5.375 10.438 1 51.59 201 HIS A CA 1
ATOM 1587 C C . HIS A 1 201 ? -2.109 4.992 10.438 1 51.59 201 HIS A C 1
ATOM 1589 O O . HIS A 1 201 ? -2.977 5.859 10.57 1 51.59 201 HIS A O 1
ATOM 1595 N N . GLN A 1 202 ? -2.426 3.762 10.461 1 61.5 202 GLN A N 1
ATOM 1596 C CA . GLN A 1 202 ? -3.807 3.293 10.406 1 61.5 202 GLN A CA 1
ATOM 1597 C C . GLN A 1 202 ? -4.414 3.227 11.805 1 61.5 202 GLN A C 1
ATOM 1599 O O . GLN A 1 202 ? -5.621 3.018 11.953 1 61.5 202 GLN A O 1
ATOM 1604 N N . ARG A 1 203 ? -3.617 3.418 12.789 1 58.72 203 ARG A N 1
ATOM 1605 C CA . ARG A 1 203 ? -4.105 3.41 14.164 1 58.72 203 ARG A CA 1
ATOM 1606 C C . ARG A 1 203 ? -5.184 4.465 14.367 1 58.72 203 ARG A C 1
ATOM 1608 O O . ARG A 1 203 ? -6.059 4.309 15.227 1 58.72 203 ARG A O 1
ATOM 1615 N N . ARG A 1 204 ? -5.152 5.449 13.578 1 55.53 204 ARG A N 1
ATOM 1616 C CA . ARG A 1 204 ? -6.117 6.543 13.672 1 55.53 204 ARG A CA 1
ATOM 1617 C C . ARG A 1 204 ? -7.531 6.055 13.367 1 55.53 204 ARG A C 1
ATOM 1619 O O . ARG A 1 204 ? -8.508 6.652 13.82 1 55.53 204 ARG A O 1
ATOM 1626 N N . LEU A 1 205 ? -7.629 5.098 12.617 1 60.34 205 LEU A N 1
ATOM 1627 C CA . LEU A 1 205 ? -8.93 4.582 12.18 1 60.34 205 LEU A CA 1
ATOM 1628 C C . LEU A 1 205 ? -9.539 3.682 13.25 1 60.34 205 LEU A C 1
ATOM 1630 O O . LEU A 1 205 ? -10.758 3.629 13.398 1 60.34 205 LEU A O 1
ATOM 1634 N N . SER A 1 206 ? -8.68 2.947 13.938 1 61.94 206 SER A N 1
ATOM 1635 C CA . SER A 1 206 ? -9.133 2.025 14.977 1 61.94 206 SER A CA 1
ATOM 1636 C C . SER A 1 206 ? -7.996 1.638 15.906 1 61.94 206 SER A C 1
ATOM 1638 O O . SER A 1 206 ? -7.012 1.031 15.477 1 61.94 206 SER A O 1
ATOM 1640 N N . SER A 1 207 ? -8.148 1.951 17.078 1 58.94 207 SER A N 1
ATOM 1641 C CA . SER A 1 207 ? -7.16 1.549 18.062 1 58.94 207 SER A CA 1
ATOM 1642 C C . SER A 1 207 ? -7.285 0.068 18.406 1 58.94 207 SER A C 1
ATOM 1644 O O . SER A 1 207 ? -6.293 -0.591 18.719 1 58.94 207 SER A O 1
ATOM 1646 N N . SER A 1 208 ? -8.461 -0.456 18.328 1 60.41 208 SER A N 1
ATOM 1647 C CA . SER A 1 208 ? -8.742 -1.828 18.75 1 60.41 208 SER A CA 1
ATOM 1648 C C . SER A 1 208 ? -8.148 -2.832 17.766 1 60.41 208 SER A C 1
ATOM 1650 O O . SER A 1 208 ? -7.75 -3.932 18.156 1 60.41 208 SER A O 1
ATOM 1652 N N . VAL A 1 209 ? -8.086 -2.328 16.594 1 59.03 209 VAL A N 1
ATOM 1653 C CA . VAL A 1 209 ? -7.621 -3.26 15.562 1 59.03 209 VAL A CA 1
ATOM 1654 C C . V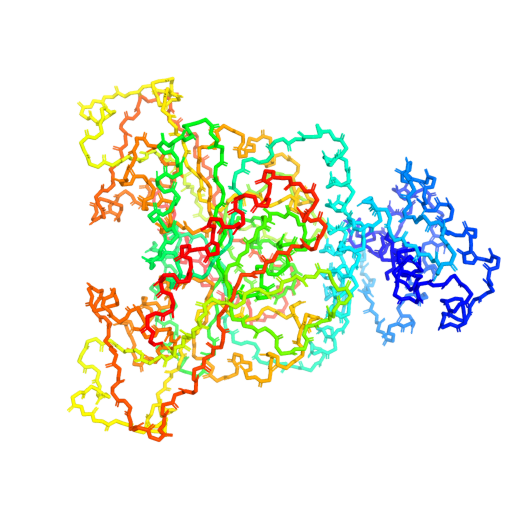AL A 1 209 ? -6.117 -3.494 15.719 1 59.03 209 VAL A C 1
ATOM 1656 O O . VAL A 1 209 ? -5.594 -4.52 15.281 1 59.03 209 VAL A O 1
ATOM 1659 N N . PHE A 1 210 ? -5.484 -2.648 16.422 1 51.88 210 PHE A N 1
ATOM 1660 C CA . PHE A 1 210 ? -4.035 -2.748 16.547 1 51.88 210 PHE A CA 1
ATOM 1661 C C . PHE A 1 210 ? -3.65 -3.555 17.781 1 51.88 210 PHE A C 1
ATOM 1663 O O . PHE A 1 210 ? -2.469 -3.797 18.031 1 51.88 210 PHE A O 1
ATOM 1670 N N . MET A 1 211 ? -4.555 -3.98 18.594 1 49.38 211 MET A N 1
ATOM 1671 C CA . MET A 1 211 ? -4.223 -4.695 19.812 1 49.38 211 MET A CA 1
ATOM 1672 C C . MET A 1 211 ? -3.457 -5.98 19.5 1 49.38 211 MET A C 1
ATOM 1674 O O . MET A 1 211 ? -2.613 -6.41 20.297 1 49.38 211 MET A O 1
ATOM 1678 N N . ASP A 1 212 ? -3.799 -6.59 18.469 1 52.66 212 ASP A N 1
ATOM 1679 C CA . ASP A 1 212 ? -3.064 -7.812 18.156 1 52.66 212 ASP A CA 1
ATOM 1680 C C . ASP A 1 212 ? -2.041 -7.57 17.047 1 52.66 212 ASP A C 1
ATOM 1682 O O . A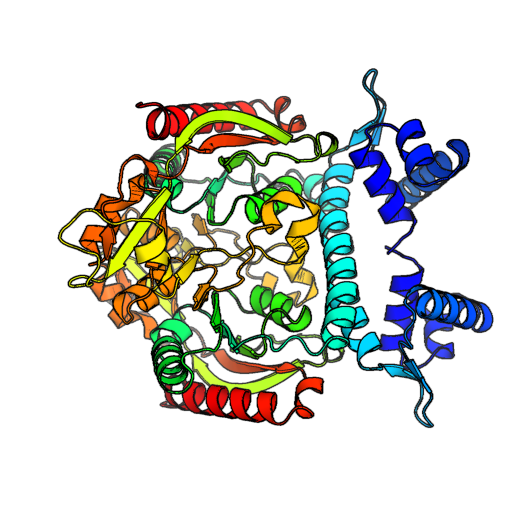SP A 1 212 ? -2.334 -7.781 15.867 1 52.66 212 ASP A O 1
ATOM 1686 N N . GLY A 1 213 ? -1.279 -6.602 17.25 1 52.62 213 GLY A N 1
ATOM 1687 C CA . GLY A 1 213 ? -0.255 -6.148 16.312 1 52.62 213 GLY A CA 1
ATOM 1688 C C . GLY A 1 213 ? 0.511 -7.289 15.672 1 52.62 213 GLY A C 1
ATOM 1689 O O . GLY A 1 213 ? 0.035 -8.422 15.648 1 52.62 213 GLY A O 1
ATOM 1690 N N . THR A 1 214 ? 1.552 -6.926 14.805 1 53.38 214 THR A N 1
ATOM 1691 C CA . THR A 1 214 ? 2.52 -7.793 14.141 1 53.38 214 THR A CA 1
ATOM 1692 C C . THR A 1 214 ? 3.477 -8.406 15.156 1 53.38 214 THR A C 1
ATOM 1694 O O . THR A 1 214 ? 4.383 -9.164 14.789 1 53.38 214 THR A O 1
ATOM 1697 N N . VAL A 1 215 ? 3.121 -8.25 16.406 1 50.06 215 VAL A N 1
ATOM 1698 C CA . VAL A 1 215 ? 4.062 -8.75 17.406 1 50.06 215 VAL A CA 1
ATOM 1699 C C . VAL A 1 215 ? 4.07 -10.273 17.391 1 50.06 215 VAL A C 1
ATOM 1701 O O . VAL A 1 215 ? 3.01 -10.906 17.375 1 50.06 215 VAL A O 1
ATOM 1704 N N . GLY A 1 216 ? 5.223 -10.742 17.234 1 62.53 216 GLY A N 1
ATOM 1705 C CA . GLY A 1 216 ? 5.449 -12.18 17.297 1 62.53 216 GLY A CA 1
ATOM 1706 C C . GLY A 1 216 ? 5.414 -12.836 15.93 1 62.53 216 GLY A C 1
ATOM 1707 O O . GLY A 1 216 ? 5.695 -14.031 15.805 1 62.53 216 GLY A O 1
ATOM 1708 N N . LYS A 1 217 ? 5.238 -11.898 14.938 1 75 217 LYS A N 1
ATOM 1709 C CA . LYS A 1 217 ? 5.238 -12.5 13.602 1 75 217 LYS A CA 1
ATOM 1710 C C . LYS A 1 217 ? 6.652 -12.594 13.047 1 75 217 LYS A C 1
ATOM 1712 O O . LYS A 1 217 ? 7.426 -11.633 13.125 1 75 217 LYS A O 1
ATOM 1717 N N . ALA A 1 218 ? 6.91 -13.734 12.523 1 78.56 218 ALA A N 1
ATOM 1718 C CA . ALA A 1 218 ? 8.234 -13.984 11.961 1 78.56 218 ALA A CA 1
ATOM 1719 C C . ALA A 1 218 ? 8.422 -13.258 10.633 1 78.56 218 ALA A C 1
ATOM 1721 O O . ALA A 1 218 ? 9.523 -12.797 10.32 1 78.56 218 ALA A O 1
ATOM 1722 N N . PHE A 1 219 ? 7.281 -13.109 9.875 1 88.38 219 PHE A N 1
ATOM 1723 C CA . PHE A 1 219 ? 7.34 -12.492 8.555 1 88.38 219 PHE A CA 1
ATOM 1724 C C . PHE A 1 219 ? 6.031 -11.781 8.234 1 88.38 219 PHE A C 1
ATOM 1726 O O . PHE A 1 219 ? 4.949 -12.344 8.422 1 88.38 219 PHE A O 1
ATOM 1733 N N . THR A 1 220 ? 6.168 -10.539 7.754 1 89.06 220 THR A N 1
ATOM 1734 C CA . THR A 1 220 ? 4.992 -9.789 7.32 1 89.06 220 THR A CA 1
ATOM 1735 C C . THR A 1 220 ? 5.25 -9.117 5.977 1 89.06 220 THR A C 1
ATOM 1737 O O . THR A 1 220 ? 6.395 -8.789 5.648 1 89.06 220 THR A O 1
ATOM 1740 N N . SER A 1 221 ? 4.168 -9.023 5.219 1 90.88 221 SER A N 1
ATOM 1741 C CA . SER A 1 221 ? 4.23 -8.344 3.926 1 90.88 221 SER A CA 1
ATOM 1742 C C . SER A 1 221 ? 2.854 -7.859 3.486 1 90.88 221 SER A C 1
ATOM 1744 O O . SER A 1 221 ? 1.832 -8.383 3.941 1 90.88 221 SER A O 1
ATOM 1746 N N . ASN A 1 222 ? 2.865 -6.879 2.633 1 88.19 222 ASN A N 1
ATOM 1747 C CA . ASN A 1 222 ? 1.623 -6.457 1.994 1 88.19 222 ASN A CA 1
ATOM 1748 C C . ASN A 1 222 ? 1.328 -7.281 0.744 1 88.19 222 ASN A C 1
ATOM 1750 O O . ASN A 1 222 ? 0.462 -6.918 -0.054 1 88.19 222 ASN A O 1
ATOM 1754 N N . SER A 1 223 ? 2.057 -8.297 0.588 1 90.75 223 SER A N 1
ATOM 1755 C CA . SER A 1 223 ? 1.892 -9.219 -0.533 1 90.75 223 SER A CA 1
ATOM 1756 C C . SER A 1 223 ? 1.582 -10.633 -0.05 1 90.75 223 SER A C 1
ATOM 1758 O O . SER A 1 223 ? 2.416 -11.266 0.597 1 90.75 223 SER A O 1
ATOM 1760 N N . LEU A 1 224 ? 0.436 -11.039 -0.431 1 92.19 224 LEU A N 1
ATOM 1761 C CA . LEU A 1 224 ? 0.092 -12.414 -0.086 1 92.19 224 LEU A CA 1
ATOM 1762 C C . LEU A 1 224 ? 1.051 -13.398 -0.75 1 92.19 224 LEU A C 1
ATOM 1764 O O . LEU A 1 224 ? 1.422 -14.406 -0.153 1 92.19 224 LEU A O 1
ATOM 1768 N N . GLU A 1 225 ? 1.456 -13.086 -1.939 1 91.25 225 GLU A N 1
ATOM 1769 C CA . GLU A 1 225 ? 2.402 -13.945 -2.646 1 91.25 225 GLU A CA 1
ATOM 1770 C C . GLU A 1 225 ? 3.697 -14.109 -1.857 1 91.25 225 GLU A C 1
ATOM 1772 O O . GLU A 1 225 ? 4.223 -15.219 -1.736 1 91.25 225 GLU A O 1
ATOM 1777 N N . ALA A 1 226 ? 4.18 -12.992 -1.349 1 92.56 226 ALA A N 1
ATOM 1778 C CA . ALA A 1 226 ? 5.402 -13.055 -0.55 1 92.56 226 ALA A CA 1
ATOM 1779 C C . ALA A 1 226 ? 5.199 -13.898 0.702 1 92.56 226 ALA A C 1
ATOM 1781 O O . ALA A 1 226 ? 6.086 -14.664 1.09 1 92.56 226 ALA A O 1
ATOM 1782 N N . CYS A 1 227 ? 4.082 -13.766 1.287 1 94.12 227 CYS A N 1
ATOM 1783 C CA . CYS A 1 227 ? 3.787 -14.547 2.482 1 94.12 227 CYS A CA 1
ATOM 1784 C C . CYS A 1 227 ? 3.701 -16.031 2.156 1 94.12 227 CYS A C 1
ATOM 1786 O O . CYS A 1 227 ? 4.207 -16.859 2.908 1 94.12 227 CYS A O 1
ATOM 1788 N N . LEU A 1 228 ? 3.092 -16.328 1.052 1 95.12 228 LEU A N 1
ATOM 1789 C CA . LEU A 1 228 ? 2.98 -17.719 0.64 1 95.12 228 LEU A CA 1
ATOM 1790 C C . LEU A 1 228 ? 4.355 -18.312 0.328 1 95.12 228 LEU A C 1
ATOM 1792 O O . LEU A 1 228 ? 4.633 -19.469 0.67 1 95.12 228 LEU A O 1
ATOM 1796 N N . ASP A 1 229 ? 5.191 -17.516 -0.328 1 93.62 229 ASP A N 1
ATOM 1797 C CA . ASP A 1 229 ? 6.562 -17.953 -0.575 1 93.62 229 ASP A CA 1
ATOM 1798 C C . ASP A 1 229 ? 7.273 -18.312 0.732 1 93.62 229 ASP A C 1
ATOM 1800 O O . ASP A 1 229 ? 7.938 -19.344 0.826 1 93.62 229 ASP A O 1
ATOM 1804 N N . TYR A 1 230 ? 7.074 -17.453 1.713 1 92.94 230 TYR A N 1
ATOM 1805 C CA . TYR A 1 230 ? 7.703 -17.656 3.012 1 92.94 230 TYR A CA 1
ATOM 1806 C C . TYR A 1 230 ? 7.184 -18.938 3.672 1 92.94 230 TYR A C 1
ATOM 1808 O O . TYR A 1 230 ? 7.965 -19.734 4.191 1 92.94 230 TYR A O 1
ATOM 1816 N N . VAL A 1 231 ? 5.914 -19.141 3.604 1 94.75 231 VAL A N 1
ATOM 1817 C CA . VAL A 1 231 ? 5.273 -20.312 4.219 1 94.75 231 VAL A CA 1
ATOM 1818 C C . VAL A 1 231 ? 5.766 -21.578 3.543 1 94.75 231 VAL A C 1
ATOM 1820 O O . VAL A 1 231 ? 6.082 -22.562 4.219 1 94.75 231 VAL A O 1
ATOM 1823 N N . LYS A 1 232 ? 5.875 -21.531 2.242 1 95.31 232 LYS A N 1
ATOM 1824 C CA . LYS A 1 232 ? 6.27 -22.703 1.48 1 95.31 232 LYS A CA 1
ATOM 1825 C C . LYS A 1 232 ? 7.703 -23.109 1.798 1 95.31 232 LYS A C 1
ATOM 1827 O O . LYS A 1 232 ? 8.07 -24.281 1.648 1 95.31 232 LYS A O 1
ATOM 1832 N N . HIS A 1 233 ? 8.469 -22.156 2.314 1 92.06 233 HIS A N 1
ATOM 1833 C CA . HIS A 1 233 ? 9.891 -22.422 2.498 1 92.06 233 HIS A CA 1
ATOM 1834 C C . HIS A 1 233 ? 10.25 -22.516 3.977 1 92.06 233 HIS A C 1
ATOM 1836 O O . HIS A 1 233 ? 11.422 -22.672 4.328 1 92.06 233 HIS A O 1
ATOM 1842 N N . THR A 1 234 ? 9.297 -22.391 4.859 1 92 234 THR A N 1
ATOM 1843 C CA . THR A 1 234 ? 9.539 -22.438 6.297 1 92 234 THR A CA 1
ATOM 1844 C C . THR A 1 234 ? 8.453 -23.234 7.012 1 92 234 THR A C 1
ATOM 1846 O O . THR A 1 234 ? 7.609 -23.859 6.363 1 92 234 THR A O 1
ATOM 1849 N N . HIS A 1 235 ? 8.453 -23.188 8.328 1 92.25 235 HIS A N 1
ATOM 1850 C CA . HIS A 1 235 ? 7.418 -23.828 9.133 1 92.25 235 HIS A CA 1
ATOM 1851 C C . HIS A 1 235 ? 6.418 -22.797 9.664 1 92.25 235 HIS A C 1
ATOM 1853 O O . HIS A 1 235 ? 5.723 -23.062 10.648 1 92.25 235 HIS A O 1
ATOM 1859 N N . ALA A 1 236 ? 6.426 -21.688 8.992 1 93.44 236 ALA A N 1
ATOM 1860 C CA . ALA A 1 236 ? 5.535 -20.625 9.453 1 93.44 236 ALA A CA 1
ATOM 1861 C C . ALA A 1 236 ? 4.078 -20.969 9.156 1 93.44 236 ALA A C 1
ATOM 1863 O O . ALA A 1 236 ? 3.781 -21.656 8.18 1 93.44 236 ALA A O 1
ATOM 1864 N N . VAL A 1 237 ? 3.225 -20.375 10.039 1 94.81 237 VAL A N 1
ATOM 1865 C CA . VAL A 1 237 ? 1.78 -20.531 9.906 1 94.81 237 VAL A CA 1
ATOM 1866 C C . VAL A 1 237 ? 1.166 -19.234 9.383 1 94.81 237 VAL A C 1
ATOM 1868 O O . VAL A 1 237 ? 1.445 -18.156 9.906 1 94.81 237 VAL A O 1
ATOM 1871 N N . LEU A 1 238 ? 0.399 -19.391 8.305 1 95.25 238 LEU A N 1
ATOM 1872 C CA . LEU A 1 238 ? -0.31 -18.25 7.734 1 95.25 238 LEU A CA 1
ATOM 1873 C C . LEU A 1 238 ? -1.767 -18.234 8.188 1 95.25 238 LEU A C 1
ATOM 1875 O O . LEU A 1 238 ? -2.471 -19.234 8.055 1 95.25 238 LEU A O 1
ATOM 1879 N N . GLN A 1 239 ? -2.162 -17.156 8.758 1 91.69 239 GLN A N 1
ATOM 1880 C CA . GLN A 1 239 ? -3.576 -16.938 9.055 1 91.69 239 GLN A CA 1
ATOM 1881 C C . GLN A 1 239 ? -4.27 -16.203 7.902 1 91.69 239 GLN A C 1
ATOM 1883 O O . GLN A 1 239 ? -3.818 -15.148 7.473 1 91.69 239 GLN A O 1
ATOM 1888 N N . HIS A 1 240 ? -5.336 -16.797 7.395 1 93.31 240 HIS A N 1
ATOM 1889 C CA . HIS A 1 240 ? -6.098 -16.219 6.293 1 93.31 240 HIS A CA 1
ATOM 1890 C C . HIS A 1 240 ? -7.508 -16.797 6.238 1 93.31 240 HIS A C 1
ATOM 1892 O O . HIS A 1 240 ? -7.82 -17.75 6.949 1 93.31 240 HIS A O 1
ATOM 1898 N N . GLY A 1 241 ? -8.359 -16.25 5.441 1 91.56 241 GLY A N 1
ATOM 1899 C CA . GLY A 1 241 ? -9.727 -16.734 5.324 1 91.56 241 GLY A CA 1
ATOM 1900 C C . GLY A 1 241 ? -9.82 -18.172 4.852 1 91.56 241 GLY A C 1
ATOM 1901 O O . GLY A 1 241 ? -9.141 -18.562 3.902 1 91.56 241 GLY A O 1
ATOM 1902 N N . GLU A 1 242 ? -10.742 -18.922 5.414 1 92.44 242 GLU A N 1
ATOM 1903 C CA . GLU A 1 242 ? -10.914 -20.344 5.094 1 92.44 242 GLU A CA 1
ATOM 1904 C C . GLU A 1 242 ? -11.383 -20.531 3.654 1 92.44 242 GLU A C 1
ATOM 1906 O O . GLU A 1 242 ? -11.109 -21.562 3.033 1 92.44 242 GLU A O 1
ATOM 1911 N N . LEU A 1 243 ? -12.016 -19.531 3.162 1 91.19 243 LEU A N 1
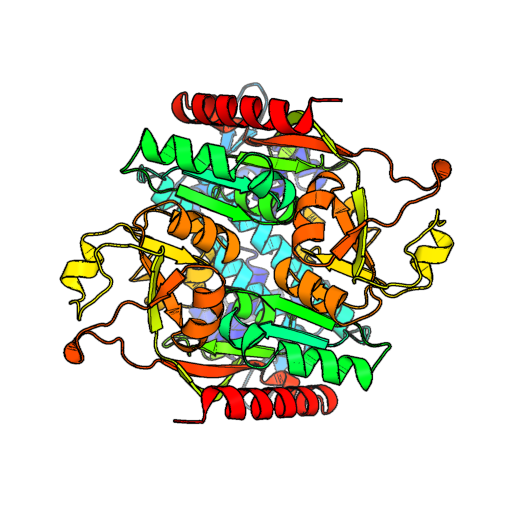ATOM 1912 C CA . LEU A 1 243 ? -12.547 -19.594 1.803 1 91.19 243 LEU A CA 1
ATOM 1913 C C . LEU A 1 243 ? -11.414 -19.75 0.791 1 91.19 243 LEU A C 1
ATOM 1915 O O . LEU A 1 243 ? -11.648 -20.109 -0.365 1 91.19 243 LEU A O 1
ATOM 1919 N N . MET A 1 244 ? -10.195 -19.5 1.252 1 93.69 244 MET A N 1
ATOM 1920 C CA . MET A 1 244 ? -9.047 -19.562 0.35 1 93.69 244 MET A CA 1
ATOM 1921 C C . MET A 1 244 ? -8.43 -20.969 0.354 1 93.69 244 MET A C 1
ATOM 1923 O O . MET A 1 244 ? -7.484 -21.234 -0.383 1 93.69 244 MET A O 1
ATOM 1927 N N . ALA A 1 245 ? -8.969 -21.891 1.041 1 94.81 245 ALA A N 1
ATOM 1928 C CA . ALA A 1 245 ? -8.375 -23.203 1.25 1 94.81 245 ALA A CA 1
ATOM 1929 C C . ALA A 1 245 ? -8.109 -23.906 -0.08 1 94.81 245 ALA A C 1
ATOM 1931 O O . ALA A 1 245 ? -7.004 -24.391 -0.317 1 94.81 245 ALA A O 1
ATOM 1932 N N . ARG A 1 246 ? -9.062 -23.891 -0.938 1 94.06 246 ARG A N 1
ATOM 1933 C CA . ARG A 1 246 ? -8.898 -24.594 -2.209 1 94.06 246 ARG A CA 1
ATOM 1934 C C . ARG A 1 246 ? -7.832 -23.906 -3.07 1 94.06 246 ARG A C 1
ATOM 1936 O O . ARG A 1 246 ? -7.02 -24.594 -3.703 1 94.06 246 ARG A O 1
ATOM 1943 N N . GLU A 1 247 ? -7.852 -22.641 -3.062 1 92.94 247 GLU A N 1
ATOM 1944 C CA . GLU A 1 247 ? -6.859 -21.891 -3.828 1 92.94 247 GLU A CA 1
ATOM 1945 C C . GLU A 1 247 ? -5.453 -22.141 -3.297 1 92.94 247 GLU A C 1
ATOM 1947 O O . GLU A 1 247 ? -4.52 -22.359 -4.074 1 92.94 247 GLU A O 1
ATOM 1952 N N . PHE A 1 248 ? -5.27 -22.141 -2.045 1 95.88 248 PHE A N 1
ATOM 1953 C CA . PHE A 1 248 ? -3.969 -22.344 -1.419 1 95.88 248 PHE A CA 1
ATOM 1954 C C . PHE A 1 248 ? -3.473 -23.766 -1.644 1 95.88 248 PHE A C 1
ATOM 1956 O O . PHE A 1 248 ? -2.275 -23.984 -1.837 1 95.88 248 PHE A O 1
ATOM 1963 N N . GLU A 1 249 ? -4.387 -24.688 -1.659 1 96.31 249 GLU A N 1
ATOM 1964 C CA . GLU A 1 249 ? -4.02 -26.078 -1.909 1 96.31 249 GLU A CA 1
ATOM 1965 C C . GLU A 1 249 ? -3.365 -26.234 -3.279 1 96.31 249 GLU A C 1
ATOM 1967 O O . GLU A 1 249 ? -2.395 -26.984 -3.426 1 96.31 249 GLU A O 1
ATOM 1972 N N . ARG A 1 250 ? -3.848 -25.531 -4.234 1 92.81 250 ARG A N 1
ATOM 1973 C CA . ARG A 1 250 ? -3.289 -25.578 -5.582 1 92.81 250 ARG A CA 1
ATOM 1974 C C . ARG A 1 250 ? -1.864 -25.031 -5.602 1 92.81 250 ARG A C 1
ATOM 1976 O O . ARG A 1 250 ? -1.095 -25.328 -6.52 1 92.81 250 ARG A O 1
ATOM 1983 N N . LEU A 1 251 ? -1.551 -24.328 -4.559 1 92.5 251 LEU A N 1
ATOM 1984 C CA . LEU A 1 251 ? -0.231 -23.703 -4.488 1 92.5 251 LEU A CA 1
ATOM 1985 C C . LEU A 1 251 ? 0.672 -24.453 -3.518 1 92.5 251 LEU A C 1
ATOM 1987 O O . LEU A 1 251 ? 1.772 -24 -3.205 1 92.5 251 LEU A O 1
ATOM 1991 N N . GLY A 1 252 ? 0.191 -25.469 -2.961 1 95.81 252 GLY A N 1
ATOM 1992 C CA . GLY A 1 252 ? 0.994 -26.281 -2.059 1 95.81 252 GLY A CA 1
ATOM 1993 C C . GLY A 1 252 ? 0.913 -25.828 -0.614 1 95.81 252 GLY A C 1
ATOM 1994 O O . GLY A 1 252 ? 1.841 -26.047 0.166 1 95.81 252 GLY A O 1
ATOM 1995 N N . VAL A 1 253 ? -0.082 -25.109 -0.289 1 97.75 253 VAL A N 1
ATOM 1996 C CA . VAL A 1 253 ? -0.331 -24.641 1.068 1 97.75 253 VAL A CA 1
ATOM 1997 C C . VAL A 1 253 ? -1.66 -25.203 1.574 1 97.75 253 VAL A C 1
ATOM 1999 O O . VAL A 1 253 ? -2.676 -25.125 0.88 1 97.75 253 VAL A O 1
ATOM 2002 N N . PHE A 1 254 ? -1.65 -25.734 2.771 1 98.31 254 PHE A N 1
ATOM 2003 C CA . PHE A 1 254 ? -2.783 -26.531 3.221 1 98.31 254 PHE A CA 1
ATOM 2004 C C . PHE A 1 254 ? -3.318 -26.016 4.551 1 98.31 254 PHE A C 1
ATOM 2006 O O . PHE A 1 254 ? -2.551 -25.547 5.398 1 98.31 254 PHE A O 1
ATOM 2013 N N . GLN A 1 255 ? -4.641 -26.219 4.73 1 97.38 255 GLN A N 1
ATOM 2014 C CA . GLN A 1 255 ? -5.293 -25.766 5.949 1 97.38 255 GLN A CA 1
ATOM 2015 C C . GLN A 1 255 ? -5.074 -26.75 7.098 1 97.38 255 GLN A C 1
ATOM 2017 O O . GLN A 1 255 ? -5.172 -27.953 6.91 1 97.38 255 GLN A O 1
ATOM 2022 N N . VAL A 1 256 ? -4.77 -26.188 8.25 1 97.44 256 VAL A N 1
ATOM 2023 C CA . VAL A 1 256 ? -4.66 -26.969 9.477 1 97.44 256 VAL A CA 1
ATOM 2024 C C . VAL A 1 256 ? -6.051 -27.203 10.055 1 97.44 256 VAL A C 1
ATOM 2026 O O . VAL A 1 256 ? -6.875 -26.297 10.117 1 97.44 256 VAL A O 1
ATOM 2029 N N . GLN A 1 257 ? -6.281 -28.406 10.453 1 96.38 257 GLN A N 1
ATOM 2030 C CA . GLN A 1 257 ? -7.535 -28.734 11.133 1 96.38 257 GLN A CA 1
ATOM 2031 C C . GLN A 1 257 ? -7.465 -28.375 12.617 1 96.38 257 GLN A C 1
ATOM 2033 O O . GLN A 1 257 ? -6.66 -28.938 13.359 1 96.38 257 GLN A O 1
ATOM 2038 N N . LEU A 1 258 ? -8.312 -27.469 12.984 1 94.56 258 LEU A N 1
ATOM 2039 C CA . LEU A 1 258 ? -8.328 -27.047 14.375 1 94.56 258 LEU A CA 1
ATOM 2040 C C . LEU A 1 258 ? -9.438 -27.75 15.148 1 94.56 258 LEU A C 1
ATOM 2042 O O . LEU A 1 258 ? -10.484 -28.062 14.578 1 94.56 258 LEU A O 1
ATOM 2046 N N . ALA A 1 259 ? -9.109 -27.891 16.422 1 94.38 259 ALA A N 1
ATOM 2047 C CA . ALA A 1 259 ? -10.172 -28.344 17.312 1 94.38 259 ALA A CA 1
ATOM 2048 C C . ALA A 1 259 ? -11.344 -27.359 17.297 1 94.38 259 ALA A C 1
ATOM 2050 O O . ALA A 1 259 ? -11.148 -26.141 17.203 1 94.38 259 ALA A O 1
ATOM 2051 N N . PRO A 1 260 ? -12.555 -27.875 17.438 1 90.19 260 PRO A N 1
ATOM 2052 C CA . PRO A 1 260 ? -13.75 -27.031 17.312 1 90.19 260 PRO A CA 1
ATOM 2053 C C . PRO A 1 260 ? -13.727 -25.844 18.266 1 90.19 260 PRO A C 1
ATOM 2055 O O . PRO A 1 260 ? -14.109 -24.734 17.875 1 90.19 260 PRO A O 1
ATOM 2058 N N . ASP A 1 261 ? -13.18 -25.984 19.422 1 89.69 261 ASP A N 1
ATOM 2059 C CA . ASP A 1 261 ? -13.18 -24.922 20.438 1 89.69 261 ASP A CA 1
ATOM 2060 C C . ASP A 1 261 ? -12.117 -23.875 20.125 1 89.69 261 ASP A C 1
ATOM 2062 O O . ASP A 1 261 ? -12.133 -22.781 20.672 1 89.69 261 ASP A O 1
ATOM 2066 N N . ASP A 1 262 ? -11.258 -24.25 19.188 1 88.38 262 ASP A N 1
ATOM 2067 C CA . ASP A 1 262 ? -10.148 -23.359 18.906 1 88.38 262 ASP A CA 1
ATOM 2068 C C . ASP A 1 262 ? -10.367 -22.609 17.578 1 88.38 262 ASP A C 1
ATOM 2070 O O . ASP A 1 262 ? -9.555 -21.781 17.188 1 88.38 262 ASP A O 1
ATOM 2074 N N . ARG A 1 263 ? -11.508 -22.859 17.047 1 86.06 263 ARG A N 1
ATOM 2075 C CA . ARG A 1 263 ? -11.805 -22.156 15.812 1 86.06 263 ARG A CA 1
ATOM 2076 C C . ARG A 1 263 ? -12.141 -20.688 16.078 1 86.06 263 ARG A C 1
ATOM 2078 O O . ARG A 1 263 ? -12.805 -20.359 17.062 1 86.06 263 ARG A O 1
ATOM 2085 N N . ALA A 1 264 ? -11.602 -19.859 15.148 1 83.38 264 ALA A N 1
ATOM 2086 C CA . ALA A 1 264 ? -11.867 -18.422 15.281 1 83.38 264 ALA A CA 1
ATOM 2087 C C . ALA A 1 264 ? -13.359 -18.125 15.125 1 83.38 264 ALA A C 1
ATOM 2089 O O . ALA A 1 264 ? -14.055 -18.797 14.359 1 83.38 264 ALA A O 1
ATOM 2090 N N . ASP A 1 265 ? -13.836 -17.172 15.828 1 86.75 265 ASP A N 1
ATOM 2091 C CA . ASP A 1 265 ? -15.195 -16.688 15.617 1 86.75 265 ASP A CA 1
ATOM 2092 C C . ASP A 1 265 ? -15.336 -16.047 14.234 1 86.75 265 ASP A C 1
ATOM 2094 O O . ASP A 1 265 ? -14.406 -15.406 13.742 1 86.75 265 ASP A O 1
ATOM 2098 N N . PRO A 1 266 ? -16.516 -16.297 13.695 1 90.62 266 PRO A N 1
ATOM 2099 C CA . PRO A 1 266 ? -16.734 -15.625 12.414 1 90.62 266 PRO A CA 1
ATOM 2100 C C . PRO A 1 266 ? -16.734 -14.102 12.547 1 90.62 266 PRO A C 1
ATOM 2102 O O . PRO A 1 266 ? -17.188 -13.562 13.547 1 90.62 266 PRO A O 1
ATOM 2105 N N . VAL A 1 267 ? -16.172 -13.547 11.562 1 89.75 267 VAL A N 1
ATOM 2106 C CA . VAL A 1 267 ? -16.141 -12.094 11.516 1 89.75 267 VAL A CA 1
ATOM 2107 C C . VAL A 1 267 ? -17.172 -11.586 10.508 1 89.75 267 VAL A C 1
ATOM 2109 O O . VAL A 1 267 ? -17.375 -12.188 9.453 1 89.75 267 VAL A O 1
ATOM 2112 N N . ARG A 1 268 ? -17.844 -10.523 10.875 1 93.38 268 ARG A N 1
ATOM 2113 C CA . ARG A 1 268 ? -18.859 -9.938 10 1 93.38 268 ARG A CA 1
ATOM 2114 C C . ARG A 1 268 ? -18.203 -9.227 8.812 1 93.38 268 ARG A C 1
ATOM 2116 O O . ARG A 1 268 ? -17.312 -8.398 8.992 1 93.38 268 ARG A O 1
ATOM 2123 N N . MET A 1 269 ? -18.641 -9.609 7.629 1 95 269 MET A N 1
ATOM 2124 C CA . MET A 1 269 ? -18.203 -8.977 6.391 1 95 269 MET A CA 1
ATOM 2125 C C . MET A 1 269 ? -19.25 -8.008 5.855 1 95 269 MET A C 1
ATOM 2127 O O . MET A 1 269 ? -20.453 -8.227 6.043 1 95 269 MET A O 1
ATOM 2131 N N . GLY A 1 270 ? -18.734 -6.914 5.207 1 96.31 270 GLY A N 1
ATOM 2132 C CA . GLY A 1 270 ? -19.656 -5.961 4.605 1 96.31 270 GLY A CA 1
ATOM 2133 C C . GLY A 1 270 ? -19 -5.074 3.564 1 96.31 270 GLY A C 1
ATOM 2134 O O . GLY A 1 270 ? -17.781 -5.152 3.348 1 96.31 270 GLY A O 1
ATOM 2135 N N . VAL A 1 271 ? -19.844 -4.309 2.891 1 96.12 271 VAL A N 1
ATOM 2136 C CA . VAL A 1 271 ? -19.391 -3.314 1.927 1 96.12 271 VAL A CA 1
ATOM 2137 C C . VAL A 1 271 ? -19.391 -1.93 2.57 1 96.12 271 VAL A C 1
ATOM 2139 O O . VAL A 1 271 ? -20.391 -1.53 3.184 1 96.12 271 VAL A O 1
ATOM 2142 N N . TYR A 1 272 ? -18.219 -1.289 2.463 1 93.06 272 TYR A N 1
ATOM 2143 C CA . TYR A 1 272 ? -18.109 0.095 2.91 1 93.06 272 TYR A CA 1
ATOM 2144 C C . TYR A 1 272 ? -18.266 1.061 1.741 1 93.06 272 TYR A C 1
ATOM 2146 O O . TYR A 1 272 ? -17.719 0.828 0.659 1 93.06 272 TYR A O 1
ATOM 2154 N N . SER A 1 273 ? -19.031 2.051 1.925 1 89.62 273 SER A N 1
ATOM 2155 C CA . SER A 1 273 ? -19.172 3.184 1.017 1 89.62 273 SER A CA 1
ATOM 2156 C C . SER A 1 273 ? -19.375 4.484 1.784 1 89.62 273 SER A C 1
ATOM 2158 O O . SER A 1 273 ? -19.5 4.473 3.01 1 89.62 273 SER A O 1
ATOM 2160 N N . LEU A 1 274 ? -19.344 5.551 1.036 1 79.25 274 LEU A N 1
ATOM 2161 C CA . LEU A 1 274 ? -19.594 6.832 1.682 1 79.25 274 LEU A CA 1
ATOM 2162 C C . LEU A 1 274 ? -21.078 7.199 1.604 1 79.25 274 LEU A C 1
ATOM 2164 O O . LEU A 1 274 ? -21.719 6.977 0.579 1 79.25 274 LEU A O 1
ATOM 2168 N N . LYS A 1 275 ? -21.531 7.758 2.635 1 76.88 275 LYS A N 1
ATOM 2169 C CA . LYS A 1 275 ? -22.938 8.18 2.699 1 76.88 275 LYS A CA 1
ATOM 2170 C C . LYS A 1 275 ? -23.266 9.164 1.584 1 76.88 275 LYS A C 1
ATOM 2172 O O . LYS A 1 275 ? -24.359 9.117 1.009 1 76.88 275 LYS A O 1
ATOM 2177 N N . GLU A 1 276 ? -22.375 9.992 1.266 1 67.56 276 GLU A N 1
ATOM 2178 C CA . GLU A 1 276 ? -22.594 11.055 0.288 1 67.56 276 GLU A CA 1
ATOM 2179 C C . GLU A 1 276 ? -22.812 10.484 -1.108 1 67.56 276 GLU A C 1
ATOM 2181 O O . GLU A 1 276 ? -23.406 11.141 -1.966 1 67.56 276 GLU A O 1
ATOM 2186 N N . ARG A 1 277 ? -22.234 9.359 -1.348 1 71.06 277 ARG A N 1
ATOM 2187 C CA . ARG A 1 277 ? -22.422 8.734 -2.654 1 71.06 277 ARG A CA 1
ATOM 2188 C C . ARG A 1 277 ? -23.859 8.281 -2.848 1 71.06 277 ARG A C 1
ATOM 2190 O O . ARG A 1 277 ? -24.281 7.977 -3.969 1 71.06 277 ARG A O 1
ATOM 2197 N N . GLY A 1 278 ? -24.547 8.227 -1.781 1 65.75 278 GLY A N 1
ATOM 2198 C CA . GLY A 1 278 ? -25.953 7.871 -1.842 1 65.75 278 GLY A CA 1
ATOM 2199 C C . GLY A 1 278 ? -26.781 8.805 -2.717 1 65.75 278 GLY A C 1
ATOM 2200 O O . GLY A 1 278 ? -27.859 8.445 -3.186 1 65.75 278 GLY A O 1
ATOM 2201 N N . ASN A 1 279 ? -26.141 9.867 -3.096 1 67.62 279 ASN A N 1
ATOM 2202 C CA . ASN A 1 279 ? -26.875 10.844 -3.893 1 67.62 279 ASN A CA 1
ATOM 2203 C C . ASN A 1 279 ? -26.547 10.711 -5.379 1 67.62 279 ASN A C 1
ATOM 2205 O O . ASN A 1 279 ? -27.156 11.383 -6.215 1 67.62 279 ASN A O 1
ATOM 2209 N N . ASP A 1 280 ? -25.625 9.922 -5.754 1 72.69 280 ASP A N 1
ATOM 2210 C CA . ASP A 1 280 ? -25.25 9.664 -7.137 1 72.69 280 ASP A CA 1
ATOM 2211 C C . ASP A 1 280 ? -25.828 8.344 -7.637 1 72.69 280 ASP A C 1
ATOM 2213 O O . ASP A 1 280 ? -25.375 7.273 -7.238 1 72.69 280 ASP A O 1
ATOM 2217 N N . PRO A 1 281 ? -26.812 8.406 -8.508 1 78.25 281 PRO A N 1
ATOM 2218 C CA . PRO A 1 281 ? -27.5 7.195 -8.953 1 78.25 281 PRO A CA 1
ATOM 2219 C C . PRO A 1 281 ? -26.547 6.184 -9.594 1 78.25 281 PRO A C 1
ATOM 2221 O O . PRO A 1 281 ? -26.734 4.973 -9.422 1 78.25 281 PRO A O 1
ATOM 2224 N N . ARG A 1 282 ? -25.641 6.676 -10.32 1 77.38 282 ARG A N 1
ATOM 2225 C CA . ARG A 1 282 ? -24.672 5.766 -10.938 1 77.38 282 ARG A CA 1
ATOM 2226 C C . ARG A 1 282 ? -23.844 5.043 -9.875 1 77.38 282 ARG A C 1
ATOM 2228 O O . ARG A 1 282 ? -23.656 3.83 -9.953 1 77.38 282 ARG A O 1
ATOM 2235 N N . ALA A 1 283 ? -23.406 5.781 -8.906 1 80.56 283 ALA A N 1
ATOM 2236 C CA . ALA A 1 283 ? -22.641 5.203 -7.805 1 80.56 283 ALA A CA 1
ATOM 2237 C C . ALA A 1 283 ? -23.484 4.207 -7.012 1 80.56 283 ALA A C 1
ATOM 2239 O O . ALA A 1 283 ? -23.016 3.115 -6.684 1 80.56 283 ALA A O 1
ATOM 2240 N N . GLN A 1 284 ? -24.688 4.543 -6.82 1 85.19 284 GLN A N 1
ATOM 2241 C CA . GLN A 1 284 ? -25.594 3.682 -6.059 1 85.19 284 GLN A CA 1
ATOM 2242 C C . GLN A 1 284 ? -25.844 2.367 -6.793 1 85.19 284 GLN A C 1
ATOM 2244 O O . GLN A 1 284 ? -25.891 1.302 -6.172 1 85.19 284 GLN A O 1
ATOM 2249 N N . SER A 1 285 ? -26.016 2.516 -8.031 1 87 285 SER A N 1
ATOM 2250 C CA . SER A 1 285 ? -26.25 1.314 -8.828 1 87 285 SER A CA 1
ATOM 2251 C C . SER A 1 285 ? -25.047 0.381 -8.781 1 87 285 SER A C 1
ATOM 2253 O O . SER A 1 285 ? -25.203 -0.826 -8.578 1 87 285 SER A O 1
ATOM 2255 N N . LEU A 1 286 ? -23.891 0.94 -8.906 1 86.06 286 LEU A N 1
ATOM 2256 C CA . LEU A 1 286 ? -22.672 0.154 -8.891 1 86.06 286 LEU A CA 1
ATOM 2257 C C . LEU A 1 286 ? -22.438 -0.465 -7.52 1 86.06 286 LEU A C 1
ATOM 2259 O O . LEU A 1 286 ? -22.094 -1.644 -7.414 1 86.06 286 LEU A O 1
ATOM 2263 N N . ILE A 1 287 ? -22.719 0.26 -6.504 1 90.62 287 ILE A N 1
ATOM 2264 C CA . ILE A 1 287 ? -22.562 -0.221 -5.137 1 90.62 287 ILE A CA 1
ATOM 2265 C C . ILE A 1 287 ? -23.578 -1.325 -4.859 1 90.62 287 ILE A C 1
ATOM 2267 O O . ILE A 1 287 ? -23.25 -2.334 -4.227 1 90.62 287 ILE A O 1
ATOM 2271 N N . GLY A 1 288 ? -24.781 -1.087 -5.305 1 92.44 288 GLY A N 1
ATOM 2272 C CA . GLY A 1 288 ? -25.797 -2.111 -5.156 1 92.44 288 GLY A CA 1
ATOM 2273 C C . GLY A 1 288 ? -25.422 -3.432 -5.793 1 92.44 288 GLY A C 1
ATOM 2274 O O . GLY A 1 288 ? -25.594 -4.492 -5.191 1 92.44 288 GLY A O 1
ATOM 2275 N N . GLU A 1 289 ? -24.875 -3.365 -6.977 1 91.5 289 GLU A N 1
ATOM 2276 C CA . GLU A 1 289 ? -24.406 -4.578 -7.648 1 91.5 289 GLU A CA 1
ATOM 2277 C C . GLU A 1 289 ? -23.266 -5.23 -6.883 1 91.5 289 GLU A C 1
ATOM 2279 O O . GLU A 1 289 ? -23.219 -6.457 -6.754 1 91.5 289 GLU A O 1
ATOM 2284 N N . PHE A 1 290 ? -22.391 -4.406 -6.441 1 91.81 290 PHE A N 1
ATOM 2285 C CA . PHE A 1 290 ? -21.25 -4.863 -5.66 1 91.81 290 PHE A CA 1
ATOM 2286 C C . PHE A 1 290 ? -21.719 -5.586 -4.402 1 91.81 290 PHE A C 1
ATOM 2288 O O . PHE A 1 290 ? -21.234 -6.684 -4.098 1 91.81 290 PHE A O 1
ATOM 2295 N N . ILE A 1 291 ? -22.703 -5.062 -3.754 1 94.19 291 ILE A N 1
ATOM 2296 C CA . ILE A 1 291 ? -23.266 -5.641 -2.541 1 94.19 291 ILE A CA 1
ATOM 2297 C C . ILE A 1 291 ? -23.922 -6.977 -2.865 1 94.19 291 ILE A C 1
ATOM 2299 O O . ILE A 1 291 ? -23.734 -7.965 -2.152 1 94.19 291 ILE A O 1
ATOM 2303 N N . ALA A 1 292 ? -24.656 -7.027 -3.906 1 94.19 292 ALA A N 1
ATOM 2304 C CA . ALA A 1 292 ? -25.359 -8.242 -4.297 1 94.19 292 ALA A CA 1
ATOM 2305 C C . ALA A 1 292 ? -24.375 -9.383 -4.578 1 94.19 292 ALA A C 1
ATOM 2307 O O . ALA A 1 292 ? -24.594 -10.516 -4.145 1 94.19 292 ALA A O 1
ATOM 2308 N N . ARG A 1 293 ? -23.328 -9.094 -5.246 1 92.75 293 ARG A N 1
ATOM 2309 C CA . ARG A 1 293 ? -22.328 -10.102 -5.578 1 92.75 293 ARG A CA 1
ATOM 2310 C C . ARG A 1 293 ? -21.594 -10.578 -4.328 1 92.75 293 ARG A C 1
ATOM 2312 O O . ARG A 1 293 ? -21.328 -11.773 -4.172 1 92.75 293 ARG A O 1
ATOM 2319 N N . ALA A 1 294 ? -21.266 -9.617 -3.49 1 93.56 294 ALA A N 1
ATOM 2320 C CA . ALA A 1 294 ? -20.594 -9.961 -2.242 1 93.56 294 ALA A CA 1
ATOM 2321 C C . ALA A 1 294 ? -21.469 -10.844 -1.363 1 93.56 294 ALA A C 1
ATOM 2323 O O . ALA A 1 294 ? -20.984 -11.789 -0.743 1 93.56 294 ALA A O 1
ATOM 2324 N N . ALA A 1 295 ? -22.734 -10.555 -1.347 1 93.25 295 ALA A N 1
ATOM 2325 C CA . ALA A 1 295 ? -23.688 -11.305 -0.524 1 93.25 295 ALA A CA 1
ATOM 2326 C C . ALA A 1 295 ? -23.781 -12.75 -0.993 1 93.25 295 ALA A C 1
ATOM 2328 O O . ALA A 1 295 ? -23.938 -13.664 -0.179 1 93.25 295 ALA A O 1
ATOM 2329 N N . VAL A 1 296 ? -23.703 -12.977 -2.207 1 90.44 296 VAL A N 1
ATOM 2330 C CA . VAL A 1 296 ? -23.734 -14.32 -2.758 1 90.44 296 VAL A CA 1
ATOM 2331 C C . VAL A 1 296 ? -22.484 -15.086 -2.334 1 90.44 296 VAL A C 1
ATOM 2333 O O . VAL A 1 296 ? -22.562 -16.266 -1.972 1 90.44 296 VAL A O 1
ATOM 233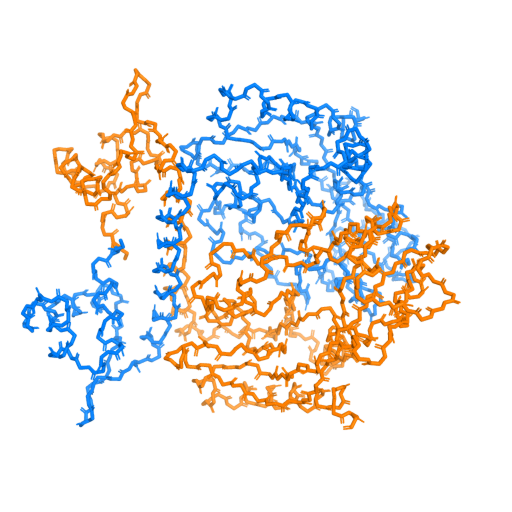6 N N . ALA A 1 297 ? -21.391 -14.414 -2.338 1 88.25 297 ALA A N 1
ATOM 2337 C CA . ALA A 1 297 ? -20.109 -15.055 -2.059 1 88.25 297 ALA A CA 1
ATOM 2338 C C . ALA A 1 297 ? -19.953 -15.359 -0.572 1 88.25 297 ALA A C 1
ATOM 2340 O O . ALA A 1 297 ? -19.391 -16.391 -0.196 1 88.25 297 ALA A O 1
ATOM 2341 N N . TYR A 1 298 ? -20.484 -14.43 0.288 1 87 298 TYR A N 1
ATOM 2342 C CA . TYR A 1 298 ? -20.266 -14.57 1.723 1 87 298 TYR A CA 1
ATOM 2343 C C . TYR A 1 298 ? -21.5 -15.156 2.408 1 87 298 TYR A C 1
ATOM 2345 O O . TYR A 1 298 ? -21.438 -15.523 3.584 1 87 298 TYR A O 1
ATOM 2353 N N . GLY A 1 299 ? -22.766 -14.984 1.892 1 75.69 299 GLY A N 1
ATOM 2354 C CA . GLY A 1 299 ? -24.047 -15.328 2.479 1 75.69 299 GLY A CA 1
ATOM 2355 C C . GLY A 1 299 ? -24.281 -16.828 2.594 1 75.69 299 GLY A C 1
ATOM 2356 O O . GLY A 1 299 ? -25.234 -17.266 3.244 1 75.69 299 GLY A O 1
ATOM 2357 N N . THR A 1 300 ? -23.578 -17.703 1.927 1 55.22 300 THR A N 1
ATOM 2358 C CA . THR A 1 300 ? -24.062 -19.094 1.93 1 55.22 300 THR A CA 1
ATOM 2359 C C . THR A 1 300 ? -24 -19.672 3.336 1 55.22 300 THR A C 1
ATOM 2361 O O . THR A 1 300 ? -24.297 -20.859 3.533 1 55.22 300 THR A O 1
ATOM 2364 N N . ASP A 1 301 ? -23.641 -19.109 4.438 1 43.44 301 ASP A N 1
ATOM 2365 C CA . ASP A 1 301 ? -24.031 -20.078 5.461 1 43.44 301 ASP A CA 1
ATOM 2366 C C . ASP A 1 301 ? -25.5 -19.922 5.824 1 43.44 301 ASP A C 1
ATOM 2368 O O . ASP A 1 301 ? -26.016 -18.812 5.93 1 43.44 301 ASP A O 1
ATOM 2372 N N . MET B 1 1 ? 0.754 19.922 13.812 1 52.41 1 MET B N 1
ATOM 2373 C CA . MET B 1 1 ? -0.183 19.984 12.695 1 52.41 1 MET B CA 1
ATOM 2374 C C . MET B 1 1 ? -0.956 21.297 12.695 1 52.41 1 MET B C 1
ATOM 2376 O O . MET B 1 1 ? -1.129 21.906 13.742 1 52.41 1 MET B O 1
ATOM 2380 N N . ASP B 1 2 ? -1.229 21.781 11.398 1 60.81 2 ASP B N 1
ATOM 2381 C CA . ASP B 1 2 ? -2 23 11.234 1 60.81 2 ASP B CA 1
ATOM 2382 C C . ASP B 1 2 ? -3.275 22.969 12.07 1 60.81 2 ASP B C 1
ATOM 2384 O O . ASP B 1 2 ? -4.051 22.016 11.984 1 60.81 2 ASP B O 1
ATOM 2388 N N . ARG B 1 3 ? -3.256 23.906 13.062 1 73 3 ARG B N 1
ATOM 2389 C CA . ARG B 1 3 ? -4.406 24 13.953 1 73 3 ARG B CA 1
ATOM 2390 C C . ARG B 1 3 ? -5.711 24.062 13.164 1 73 3 ARG B C 1
ATOM 2392 O O . ARG B 1 3 ? -6.711 23.453 13.562 1 73 3 ARG B O 1
ATOM 2399 N N . ALA B 1 4 ? -5.52 24.75 11.992 1 78.31 4 ALA B N 1
ATOM 2400 C CA . ALA B 1 4 ? -6.719 24.891 11.164 1 78.31 4 ALA B CA 1
ATOM 2401 C C . ALA B 1 4 ? -7.152 23.547 10.602 1 78.31 4 ALA B C 1
ATOM 2403 O O . ALA B 1 4 ? -8.344 23.234 10.57 1 78.31 4 ALA B O 1
ATOM 2404 N N . LEU B 1 5 ? -6.16 22.812 10.258 1 78.62 5 LEU B N 1
ATOM 2405 C CA . LEU B 1 5 ? -6.473 21.5 9.695 1 78.62 5 LEU B CA 1
ATOM 2406 C C . LEU B 1 5 ? -7.023 20.562 10.773 1 78.62 5 LEU B C 1
ATOM 2408 O O . LEU B 1 5 ? -7.969 19.812 10.523 1 78.62 5 LEU B O 1
ATOM 2412 N N . LEU B 1 6 ? -6.43 20.656 11.945 1 81.06 6 LEU B N 1
ATOM 2413 C CA . LEU B 1 6 ? -6.918 19.844 13.055 1 81.06 6 LEU B CA 1
ATOM 2414 C C . LEU B 1 6 ? -8.352 20.219 13.422 1 81.06 6 LEU B C 1
ATOM 2416 O O . LEU B 1 6 ? -9.172 19.359 13.719 1 81.06 6 LEU B O 1
ATOM 2420 N N . GLN B 1 7 ? -8.562 21.516 13.367 1 85.38 7 GLN B N 1
ATOM 2421 C CA . GLN B 1 7 ? -9.906 22.016 13.648 1 85.38 7 GLN B CA 1
ATOM 2422 C C . GLN B 1 7 ? -10.906 21.531 12.602 1 85.38 7 GLN B C 1
ATOM 2424 O O . GLN B 1 7 ? -12.008 21.109 12.945 1 85.38 7 GLN B O 1
ATOM 2429 N N . PHE B 1 8 ? -10.453 21.609 11.406 1 89.25 8 PHE B N 1
ATOM 2430 C CA . PHE B 1 8 ? -11.258 21.109 10.297 1 89.25 8 PHE B CA 1
ATOM 2431 C C . PHE B 1 8 ? -11.578 19.625 10.5 1 89.25 8 PHE B C 1
ATOM 2433 O O . PHE B 1 8 ? -12.742 19.219 10.406 1 89.25 8 PHE B O 1
ATOM 2440 N N . LEU B 1 9 ? -10.57 18.938 10.805 1 81.38 9 LEU B N 1
ATOM 2441 C CA . LEU B 1 9 ? -10.75 17.5 10.984 1 81.38 9 LEU B CA 1
ATOM 2442 C C . LEU B 1 9 ? -11.68 17.203 12.156 1 81.38 9 LEU B C 1
ATOM 2444 O O . LEU B 1 9 ? -12.508 16.297 12.086 1 81.38 9 LEU B O 1
ATOM 2448 N N . SER B 1 10 ? -11.586 17.938 13.242 1 82.5 10 SER B N 1
ATOM 2449 C CA . SER B 1 10 ? -12.414 17.75 14.422 1 82.5 10 SER B CA 1
ATOM 2450 C C . SER B 1 10 ? -13.891 18.031 14.117 1 82.5 10 SER B C 1
ATOM 2452 O O . SER B 1 10 ? -14.766 17.281 14.57 1 82.5 10 SER B O 1
ATOM 2454 N N . VAL B 1 11 ? -14.109 19.031 13.336 1 87.88 11 VAL B N 1
ATOM 2455 C CA . VAL B 1 11 ? -15.484 19.359 12.969 1 87.88 11 VAL B CA 1
ATOM 2456 C C . VAL B 1 11 ? -16.047 18.281 12.062 1 87.88 11 VAL B C 1
ATOM 2458 O O . VAL B 1 11 ? -17.219 17.891 12.203 1 87.88 11 VAL B O 1
ATOM 2461 N N . ALA B 1 12 ? -15.234 17.906 11.164 1 81.88 12 ALA B N 1
ATOM 2462 C CA . ALA B 1 12 ? -15.656 16.859 10.242 1 81.88 12 ALA B CA 1
ATOM 2463 C C . ALA B 1 12 ? -16.047 15.586 11.008 1 81.88 12 ALA B C 1
ATOM 2465 O O . ALA B 1 12 ? -17.062 14.969 10.711 1 81.88 12 ALA B O 1
ATOM 2466 N N . ASP B 1 13 ? -15.234 15.266 12.031 1 76.75 13 ASP B N 1
ATOM 2467 C CA . ASP B 1 13 ? -15.445 14.055 12.82 1 76.75 13 ASP B CA 1
ATOM 2468 C C . ASP B 1 13 ? -16.688 14.188 13.703 1 76.75 13 ASP B C 1
ATOM 2470 O O . ASP B 1 13 ? -17.453 13.234 13.836 1 76.75 13 ASP B O 1
ATOM 2474 N N . ALA B 1 14 ? -16.859 15.359 14.273 1 77.62 14 ALA B N 1
ATOM 2475 C CA . ALA B 1 14 ? -17.922 15.594 15.242 1 77.62 14 ALA B CA 1
ATOM 2476 C C . ALA B 1 14 ? -19.25 15.836 14.539 1 77.62 14 ALA B C 1
ATOM 2478 O O . ALA B 1 14 ? -20.312 15.641 15.133 1 77.62 14 ALA B O 1
ATOM 2479 N N . GLY B 1 15 ? -19.156 16.266 13.258 1 80.88 15 GLY B N 1
ATOM 2480 C CA . GLY B 1 15 ? -20.359 16.625 12.516 1 80.88 15 GLY B CA 1
ATOM 2481 C C . GLY B 1 15 ? -21.047 17.859 13.062 1 80.88 15 GLY B C 1
ATOM 2482 O O . GLY B 1 15 ? -22.203 18.125 12.734 1 80.88 15 GLY B O 1
ATOM 2483 N N . SER B 1 16 ? -20.422 18.453 14.047 1 86.44 16 SER B N 1
ATOM 2484 C CA . SER B 1 16 ? -20.938 19.641 14.727 1 86.44 16 SER B CA 1
ATOM 2485 C C . SER B 1 16 ? -19.812 20.562 15.172 1 86.44 16 SER B C 1
ATOM 2487 O O . SER B 1 16 ? -18.812 20.109 15.719 1 86.44 16 SER B O 1
ATOM 2489 N N . ILE B 1 17 ? -20 21.875 14.828 1 90 17 ILE B N 1
ATOM 2490 C CA . ILE B 1 17 ? -18.984 22.828 15.219 1 90 17 ILE B CA 1
ATOM 2491 C C . ILE B 1 17 ? -18.938 22.953 16.75 1 90 17 ILE B C 1
ATOM 2493 O O . ILE B 1 17 ? -17.859 23.031 17.344 1 90 17 ILE B O 1
ATOM 2497 N N . SER B 1 18 ? -20.188 22.891 17.406 1 88.94 18 SER B N 1
ATOM 2498 C CA . SER B 1 18 ? -20.266 23.031 18.844 1 88.94 18 SER B CA 1
ATOM 2499 C C . SER B 1 18 ? -19.594 21.844 19.547 1 88.94 18 SER B C 1
ATOM 2501 O O . SER B 1 18 ? -18.844 22.016 20.5 1 88.94 18 SER B O 1
ATOM 2503 N N . LEU B 1 19 ? -19.844 20.688 19.109 1 85.81 19 LEU B N 1
ATOM 2504 C CA . LEU B 1 19 ? -19.266 19.469 19.688 1 85.81 19 LEU B CA 1
ATOM 2505 C C . LEU B 1 19 ? -17.75 19.453 19.469 1 85.81 19 LEU B C 1
ATOM 2507 O O . LEU B 1 19 ? -17 19.062 20.375 1 85.81 19 LEU B O 1
ATOM 2511 N N . ALA B 1 20 ? -17.344 19.844 18.266 1 89.56 20 ALA B N 1
ATOM 2512 C CA . ALA B 1 20 ? -15.914 19.906 17.969 1 89.56 20 ALA B CA 1
ATOM 2513 C C . ALA B 1 20 ? -15.211 20.922 18.875 1 89.56 20 ALA B C 1
ATOM 2515 O O . ALA B 1 20 ? -14.102 20.672 19.344 1 89.56 20 ALA B O 1
ATOM 2516 N N . ALA B 1 21 ? -15.82 22.031 19.078 1 91 21 ALA B N 1
ATOM 2517 C CA . ALA B 1 21 ? -15.258 23.078 19.938 1 91 21 ALA B CA 1
ATOM 2518 C C . ALA B 1 21 ? -15.062 22.562 21.359 1 91 21 ALA B C 1
ATOM 2520 O O . ALA B 1 21 ? -14.023 22.812 21.984 1 91 21 ALA B O 1
ATOM 2521 N N . GLU B 1 22 ? -16.047 21.797 21.859 1 84.12 22 GLU B N 1
ATOM 2522 C CA . GLU B 1 22 ? -15.961 21.203 23.188 1 84.12 22 GLU B CA 1
ATOM 2523 C C . GLU B 1 22 ? -14.797 20.219 23.281 1 84.12 22 GLU B C 1
ATOM 2525 O O . GLU B 1 22 ? -14.023 20.25 24.234 1 84.12 22 GLU B O 1
ATOM 2530 N N . ARG B 1 23 ? -14.625 19.438 22.219 1 81 23 ARG B N 1
ATOM 2531 C CA . ARG B 1 23 ? -13.586 18.422 22.188 1 81 23 ARG B CA 1
ATOM 2532 C C . ARG B 1 23 ? -12.195 19.047 22.125 1 81 23 ARG B C 1
ATOM 2534 O O . ARG B 1 23 ? -11.25 18.531 22.719 1 81 23 ARG B O 1
ATOM 2541 N N . MET B 1 24 ? -12.117 20.109 21.438 1 82.94 24 MET B N 1
ATOM 2542 C CA . MET B 1 24 ? -10.828 20.766 21.203 1 82.94 24 MET B CA 1
ATOM 2543 C C . MET B 1 24 ? -10.539 21.797 22.281 1 82.94 24 MET B C 1
ATOM 2545 O O . MET B 1 24 ? -9.477 22.422 22.297 1 82.94 24 MET B O 1
ATOM 2549 N N . ARG B 1 25 ? -11.523 22.078 23.219 1 86.62 25 ARG B N 1
ATOM 2550 C CA . ARG B 1 25 ? -11.414 23.031 24.328 1 86.62 25 ARG B CA 1
ATOM 2551 C C . ARG B 1 25 ? -11.172 24.438 23.812 1 86.62 25 ARG B C 1
ATOM 2553 O O . ARG B 1 25 ? -10.273 25.141 24.281 1 86.62 25 ARG B O 1
ATOM 2560 N N . VAL B 1 26 ? -12 24.75 22.703 1 86.81 26 VAL B N 1
ATOM 2561 C CA . VAL B 1 26 ? -12.078 26.094 22.156 1 86.81 26 VAL B CA 1
ATOM 2562 C C . VAL B 1 26 ? -13.531 26.562 22.125 1 86.81 26 VAL B C 1
ATOM 2564 O O . VAL B 1 26 ? -14.445 25.75 22.312 1 86.81 26 VAL B O 1
ATOM 2567 N N . THR B 1 27 ? -13.766 27.906 22.109 1 89.19 27 THR B N 1
ATOM 2568 C CA . THR B 1 27 ? -15.125 28.406 22.031 1 89.19 27 THR B CA 1
ATOM 2569 C C . THR B 1 27 ? -15.695 28.188 20.625 1 89.19 27 THR B C 1
ATOM 2571 O O . THR B 1 27 ? -14.945 28.156 19.641 1 89.19 27 THR B O 1
ATOM 2574 N N . GLN B 1 28 ? -16.953 27.938 20.594 1 90 28 GLN B N 1
ATOM 2575 C CA . GLN B 1 28 ? -17.625 27.719 19.312 1 90 28 GLN B CA 1
ATOM 2576 C C . GLN B 1 28 ? -17.391 28.891 18.359 1 90 28 GLN B C 1
ATOM 2578 O O . GLN B 1 28 ? -17.109 28.672 17.188 1 90 28 GLN B O 1
ATOM 2583 N N . PRO B 1 29 ? -17.5 30.203 18.797 1 90.5 29 PRO B N 1
ATOM 2584 C CA . PRO B 1 29 ? -17.219 31.297 17.875 1 90.5 29 PRO B CA 1
ATOM 2585 C C . PRO B 1 29 ? -15.805 31.266 17.297 1 90.5 29 PRO B C 1
ATOM 2587 O O . PRO B 1 29 ? -15.602 31.562 16.125 1 90.5 29 PRO B O 1
ATOM 2590 N N . THR B 1 30 ? -14.93 30.844 18.109 1 89.75 30 THR B N 1
ATOM 2591 C CA . THR B 1 30 ? -13.531 30.75 17.688 1 89.75 30 THR B CA 1
ATOM 2592 C C . THR B 1 30 ? -13.359 29.688 16.609 1 89.75 30 THR B C 1
ATOM 2594 O O . THR B 1 30 ? -12.719 29.938 15.586 1 89.75 30 THR B O 1
ATOM 2597 N N . LEU B 1 31 ? -13.906 28.562 16.812 1 92 31 LEU B N 1
ATOM 2598 C CA . LEU B 1 31 ? -13.805 27.469 15.852 1 92 31 LEU B CA 1
ATOM 2599 C C . LEU B 1 31 ? -14.508 27.812 14.547 1 92 31 LEU B C 1
ATOM 2601 O O . LEU B 1 31 ? -14.008 27.516 13.461 1 92 31 LEU B O 1
ATOM 2605 N N . THR B 1 32 ? -15.641 28.516 14.68 1 89.75 32 THR B N 1
ATOM 2606 C CA . THR B 1 32 ? -16.391 28.953 13.508 1 89.75 32 THR B CA 1
ATOM 2607 C C . THR B 1 32 ? -15.57 29.922 12.664 1 89.75 32 THR B C 1
ATOM 2609 O O . THR B 1 32 ? -15.492 29.781 11.445 1 89.75 32 THR B O 1
ATOM 2612 N N . PHE B 1 33 ? -15 30.828 13.328 1 89.81 33 PHE B N 1
ATOM 2613 C CA . PHE B 1 33 ? -14.172 31.828 12.672 1 89.81 33 PHE B CA 1
ATOM 2614 C C . PHE B 1 33 ? -13 31.188 11.953 1 89.81 33 PHE B C 1
ATOM 2616 O O . PHE B 1 33 ? -12.719 31.5 10.797 1 89.81 33 PHE B O 1
ATOM 2623 N N . ASN B 1 34 ? -12.344 30.312 12.641 1 88.62 34 ASN B N 1
ATOM 2624 C CA . ASN B 1 34 ? -11.164 29.656 12.086 1 88.62 34 ASN B CA 1
ATOM 2625 C C . ASN B 1 34 ? -11.523 28.812 10.867 1 88.62 34 ASN B C 1
ATOM 2627 O O . ASN B 1 34 ? -10.766 28.766 9.891 1 88.62 34 ASN B O 1
ATOM 2631 N N . LEU B 1 35 ? -12.578 28.172 10.906 1 89.5 35 LEU B N 1
ATOM 2632 C CA . LEU B 1 35 ? -13.039 27.359 9.789 1 89.5 35 LEU B CA 1
ATOM 2633 C C . LEU B 1 35 ? -13.367 28.234 8.578 1 89.5 35 LEU B C 1
ATOM 2635 O O . LEU B 1 35 ? -13.047 27.875 7.445 1 89.5 35 LEU B O 1
ATOM 2639 N N . ARG B 1 36 ? -14.055 29.328 8.844 1 88.31 36 ARG B N 1
ATOM 2640 C CA . ARG B 1 36 ? -14.375 30.266 7.777 1 88.31 36 ARG B CA 1
ATOM 2641 C C . ARG B 1 36 ? -13.102 30.828 7.137 1 88.31 36 ARG B C 1
ATOM 2643 O O . ARG B 1 36 ? -13.039 31 5.918 1 88.31 36 ARG B O 1
ATOM 2650 N N . LYS B 1 37 ? -12.25 31.094 7.961 1 86.25 37 LYS B N 1
ATOM 2651 C CA . LYS B 1 37 ? -10.961 31.594 7.48 1 86.25 37 LYS B CA 1
ATOM 2652 C C . LYS B 1 37 ? -10.273 30.562 6.594 1 86.25 37 LYS B C 1
ATOM 2654 O O . LYS B 1 37 ? -9.688 30.906 5.566 1 86.25 37 LYS B O 1
ATOM 2659 N N . LEU B 1 38 ? -10.312 29.312 7 1 84.5 38 LEU B N 1
ATOM 2660 C CA . LEU B 1 38 ? -9.75 28.219 6.211 1 84.5 38 LEU B CA 1
ATOM 2661 C C . LEU B 1 38 ? -10.445 28.109 4.863 1 84.5 38 LEU B C 1
ATOM 2663 O O . LEU B 1 38 ? -9.797 28 3.824 1 84.5 38 LEU B O 1
ATOM 2667 N N . GLU B 1 39 ? -11.773 28.172 4.887 1 85.94 39 GLU B N 1
ATOM 2668 C CA . GLU B 1 39 ? -12.562 28.094 3.662 1 85.94 39 GLU B CA 1
ATOM 2669 C C . GLU B 1 39 ? -12.242 29.266 2.729 1 85.94 39 GLU B C 1
ATOM 2671 O O . GLU B 1 39 ? -12.102 29.078 1.52 1 85.94 39 GLU B O 1
ATOM 2676 N N . LYS B 1 40 ? -12.148 30.422 3.311 1 80.12 40 LYS B N 1
ATOM 2677 C CA . LYS B 1 40 ? -11.797 31.609 2.537 1 80.12 40 LYS B CA 1
ATOM 2678 C C . LYS B 1 40 ? -10.422 31.484 1.904 1 80.12 40 LYS B C 1
ATOM 2680 O O . LYS B 1 40 ? -10.234 31.812 0.732 1 80.12 40 LYS B O 1
ATOM 2685 N N . SER B 1 41 ? -9.594 30.984 2.717 1 77.06 41 SER B N 1
ATOM 2686 C CA . SER B 1 41 ? -8.227 30.828 2.219 1 77.06 41 SER B CA 1
ATOM 2687 C C . SER B 1 41 ? -8.164 29.812 1.077 1 77.06 41 SER B C 1
ATOM 2689 O O . SER B 1 41 ? -7.336 29.938 0.174 1 77.06 41 SER B O 1
ATOM 2691 N N . LEU B 1 42 ? -9.07 28.844 1.13 1 75.38 42 LEU B N 1
ATOM 2692 C CA . LEU B 1 42 ? -9.102 27.781 0.126 1 75.38 42 LEU B CA 1
ATOM 2693 C C . LEU B 1 42 ? -10.023 28.156 -1.028 1 75.38 42 LEU B C 1
ATOM 2695 O O . LEU B 1 42 ? -9.969 27.547 -2.098 1 75.38 42 LEU B O 1
ATOM 2699 N N . GLY B 1 43 ? -10.781 29.172 -0.861 1 76.56 43 GLY B N 1
ATOM 2700 C CA . GLY B 1 43 ? -11.703 29.641 -1.879 1 76.56 43 GLY B CA 1
ATOM 2701 C C . GLY B 1 43 ? -12.875 28.703 -2.102 1 76.56 43 GLY B C 1
ATOM 2702 O O . GLY B 1 43 ? -13.484 28.703 -3.174 1 76.56 43 GLY B O 1
ATOM 2703 N N . VAL B 1 44 ? -13.047 27.719 -1.255 1 79.5 44 VAL B N 1
ATOM 2704 C CA . VAL B 1 44 ? -14.141 26.75 -1.373 1 79.5 44 VAL B CA 1
ATOM 2705 C C . VAL B 1 44 ? -14.82 26.578 -0.02 1 79.5 44 VAL B C 1
ATOM 2707 O O . VAL B 1 44 ? -14.258 26.938 1.019 1 79.5 44 VAL B O 1
ATOM 2710 N N . GLU B 1 45 ? -16.016 26.125 -0.12 1 85 45 GLU B N 1
ATOM 2711 C CA . GLU B 1 45 ? -16.703 25.703 1.097 1 85 45 GLU B CA 1
ATOM 2712 C C . GLU B 1 45 ? -16.406 24.25 1.431 1 85 45 GLU B C 1
ATOM 2714 O O . GLU B 1 45 ? -16.484 23.375 0.561 1 85 45 GLU B O 1
ATOM 2719 N N . LEU B 1 46 ? -15.961 24.094 2.662 1 87.94 46 LEU B N 1
ATOM 2720 C CA . LEU B 1 46 ? -15.57 22.75 3.072 1 87.94 46 LEU B CA 1
ATOM 2721 C C . LEU B 1 46 ? -16.75 22.016 3.705 1 87.94 46 LEU B C 1
ATOM 2723 O O . LEU B 1 46 ? -16.766 20.781 3.723 1 87.94 46 LEU B O 1
ATOM 2727 N N . PHE B 1 47 ? -17.703 22.812 4.27 1 89.12 47 PHE B N 1
ATOM 2728 C CA . PHE B 1 47 ? -18.859 22.234 4.938 1 89.12 47 PHE B CA 1
ATOM 2729 C C . PHE B 1 47 ? -20.156 22.812 4.391 1 89.12 47 PHE B C 1
ATOM 2731 O O . PHE B 1 47 ? -20.172 23.969 3.943 1 89.12 47 PHE B O 1
ATOM 2738 N N . GLN B 1 48 ? -21.141 21.984 4.301 1 84.94 48 GLN B N 1
ATOM 2739 C CA . GLN B 1 48 ? -22.516 22.422 4.105 1 84.94 48 GLN B CA 1
ATOM 2740 C C . GLN B 1 48 ? -23.344 22.25 5.379 1 84.94 48 GLN B C 1
ATOM 2742 O O . GLN B 1 48 ? -23.25 21.203 6.035 1 84.94 48 GLN B O 1
ATOM 2747 N N . ARG B 1 49 ? -23.969 23.328 5.84 1 79.31 49 ARG B N 1
ATOM 2748 C CA . ARG B 1 49 ? -24.844 23.266 7.004 1 79.31 49 ARG B CA 1
ATOM 2749 C C . ARG B 1 49 ? -26.203 22.656 6.641 1 79.31 49 ARG B C 1
ATOM 2751 O O . ARG B 1 49 ? -26.812 23.016 5.637 1 79.31 49 ARG B O 1
ATOM 2758 N N . THR B 1 50 ? -26.453 21.547 7.266 1 76.81 50 THR B N 1
ATOM 2759 C CA . THR B 1 50 ? -27.734 20.875 7.059 1 76.81 50 THR B CA 1
ATOM 2760 C C . THR B 1 50 ? -28.531 20.812 8.359 1 76.81 50 THR B C 1
ATOM 2762 O O . THR B 1 50 ? -28.031 21.203 9.422 1 76.81 50 THR B O 1
ATOM 2765 N N . ALA B 1 51 ? -29.766 20.359 8.391 1 72.88 51 ALA B N 1
ATOM 2766 C CA . ALA B 1 51 ? -30.578 20.172 9.594 1 72.88 51 ALA B CA 1
ATOM 2767 C C . ALA B 1 51 ? -29.922 19.156 10.531 1 72.88 51 ALA B C 1
ATOM 2769 O O . ALA B 1 51 ? -30.156 19.188 11.742 1 72.88 51 ALA B O 1
ATOM 2770 N N . ARG B 1 52 ? -29.078 18.281 10.047 1 67.56 52 ARG B N 1
ATOM 2771 C CA . ARG B 1 52 ? -28.469 17.188 10.797 1 67.56 52 ARG B CA 1
ATOM 2772 C C . ARG B 1 52 ? -27.062 17.562 11.273 1 67.56 52 ARG B C 1
ATOM 2774 O O . ARG B 1 52 ? -26.391 16.766 11.93 1 67.56 52 ARG B O 1
ATOM 2781 N N . GLY B 1 53 ? -26.703 18.734 10.867 1 80.75 53 GLY B N 1
ATOM 2782 C CA . GLY B 1 53 ? -25.391 19.156 11.305 1 80.75 53 GLY B CA 1
ATOM 2783 C C . GLY B 1 53 ? -24.484 19.562 10.148 1 80.75 53 GLY B C 1
ATOM 2784 O O . GLY B 1 53 ? -24.953 20.047 9.125 1 80.75 53 GLY B O 1
ATOM 2785 N N . MET B 1 54 ? -23.203 19.484 10.383 1 85 54 MET B N 1
ATOM 2786 C CA . MET B 1 54 ? -22.188 19.875 9.406 1 85 54 MET B CA 1
ATOM 2787 C C . MET B 1 54 ? -21.797 18.688 8.531 1 85 54 MET B C 1
ATOM 2789 O O . MET B 1 54 ? -21.375 17.641 9.039 1 85 54 MET B O 1
ATOM 2793 N N . ARG B 1 55 ? -21.984 18.859 7.227 1 80.31 55 ARG B N 1
ATOM 2794 C CA . ARG B 1 55 ? -21.594 17.812 6.281 1 80.31 55 ARG B CA 1
ATOM 2795 C C . ARG B 1 55 ? -20.484 18.312 5.359 1 80.31 55 ARG B C 1
ATOM 2797 O O . ARG B 1 55 ? -20.484 19.469 4.938 1 80.31 55 ARG B O 1
ATOM 2804 N N . LEU B 1 56 ? -19.609 17.438 5.047 1 80.94 56 LEU B N 1
ATOM 2805 C CA . LEU B 1 56 ? -18.5 17.797 4.168 1 80.94 56 LEU B CA 1
ATOM 2806 C C . LEU B 1 56 ? -18.984 18.031 2.744 1 80.94 56 LEU B C 1
ATOM 2808 O O . LEU B 1 56 ? -19.844 17.312 2.242 1 80.94 56 LEU B O 1
ATOM 2812 N N . THR B 1 57 ? -18.547 19.156 2.066 1 77.06 57 THR B N 1
ATOM 2813 C CA . THR B 1 57 ? -18.656 19.328 0.621 1 77.06 57 THR B CA 1
ATOM 2814 C C . THR B 1 57 ? -17.672 18.406 -0.105 1 77.06 57 THR B C 1
ATOM 2816 O O . THR B 1 57 ? -16.812 17.797 0.523 1 77.06 57 THR B O 1
ATOM 2819 N N . PRO B 1 58 ? -17.875 18.328 -1.394 1 63.5 58 PRO B N 1
ATOM 2820 C CA . PRO B 1 58 ? -16.859 17.578 -2.145 1 63.5 58 PRO B CA 1
ATOM 2821 C C . PRO B 1 58 ? -15.445 18.094 -1.904 1 63.5 58 PRO B C 1
ATOM 2823 O O . PRO B 1 58 ? -14.508 17.297 -1.805 1 63.5 58 PRO B O 1
ATOM 2826 N N . TYR B 1 59 ? -15.328 19.344 -1.778 1 70 59 TYR B N 1
ATOM 2827 C CA . TYR B 1 59 ? -14.039 19.938 -1.45 1 70 59 TYR B CA 1
ATOM 2828 C C . TYR B 1 59 ? -13.609 19.562 -0.038 1 70 59 TYR B C 1
ATOM 2830 O O . TYR B 1 59 ? -12.43 19.281 0.203 1 70 59 TYR B O 1
ATOM 2838 N N . GLY B 1 60 ? -14.539 19.594 0.876 1 77.56 60 GLY B N 1
ATOM 2839 C CA . GLY B 1 60 ? -14.281 19.172 2.246 1 77.56 60 GLY B CA 1
ATOM 2840 C C . GLY B 1 60 ? -13.82 17.734 2.357 1 77.56 60 GLY B C 1
ATOM 2841 O O . GLY B 1 60 ? -12.914 17.422 3.131 1 77.56 60 GLY B O 1
ATOM 2842 N N . GLN B 1 61 ? -14.477 16.969 1.599 1 65.19 61 GLN B N 1
ATOM 2843 C CA . GLN B 1 61 ? -14.125 15.555 1.59 1 65.19 61 GLN B CA 1
ATOM 2844 C C . GLN B 1 61 ? -12.688 15.344 1.104 1 65.19 61 GLN B C 1
ATOM 2846 O O . GLN B 1 61 ? -11.938 14.57 1.697 1 65.19 61 GLN B O 1
ATOM 2851 N N . THR B 1 62 ? -12.367 16.047 0.06 1 62.66 62 THR B N 1
ATOM 2852 C CA . THR B 1 62 ? -11.008 16 -0.461 1 62.66 62 THR B CA 1
ATOM 2853 C C . THR B 1 62 ? -10 16.422 0.604 1 62.66 62 THR B C 1
ATOM 2855 O O . THR B 1 62 ? -8.992 15.742 0.825 1 62.66 62 THR B O 1
ATOM 2858 N N . LEU B 1 63 ? -10.242 17.516 1.32 1 73.38 63 LEU B N 1
ATOM 2859 C CA . LEU B 1 63 ? -9.344 18 2.365 1 73.38 63 LEU B CA 1
ATOM 2860 C C . LEU B 1 63 ? -9.297 17.031 3.537 1 73.38 63 LEU B C 1
ATOM 2862 O O . LEU B 1 63 ? -8.242 16.812 4.137 1 73.38 63 LEU B O 1
ATOM 2866 N N . TYR B 1 64 ? -10.422 16.531 3.834 1 69.38 64 TYR B N 1
ATOM 2867 C CA . TYR B 1 64 ? -10.508 15.586 4.938 1 69.38 64 TYR B CA 1
ATOM 2868 C C . TYR B 1 64 ? -9.633 14.367 4.672 1 69.38 64 TYR B C 1
ATOM 2870 O O . TYR B 1 64 ? -8.844 13.961 5.527 1 69.38 64 TYR B O 1
ATOM 2878 N N . GLU B 1 65 ? -9.75 13.898 3.535 1 58.09 65 GLU B N 1
ATOM 2879 C CA . GLU B 1 65 ? -8.984 12.719 3.145 1 58.09 65 GLU B CA 1
ATOM 2880 C C . GLU B 1 65 ? -7.484 12.977 3.221 1 58.09 65 GLU B C 1
ATOM 2882 O O . GLU B 1 65 ? -6.73 12.141 3.719 1 58.09 65 GLU B O 1
ATOM 2887 N N . HIS B 1 66 ? -7.078 14.094 2.744 1 60.03 66 HIS B N 1
ATOM 2888 C CA . HIS B 1 66 ? -5.672 14.477 2.834 1 60.03 66 HIS B CA 1
ATOM 2889 C C . HIS B 1 66 ? -5.277 14.773 4.277 1 60.03 66 HIS B C 1
ATOM 2891 O O . HIS B 1 66 ? -4.18 14.406 4.711 1 60.03 66 HIS B O 1
ATOM 2897 N N . GLY B 1 67 ? -6.141 15.414 4.938 1 68.25 67 GLY B N 1
ATOM 2898 C CA . GLY B 1 67 ? -5.871 15.82 6.309 1 68.25 67 GLY B CA 1
ATOM 2899 C C . GLY B 1 67 ? -5.641 14.648 7.246 1 68.25 67 GLY B C 1
ATOM 2900 O O . GLY B 1 67 ? -4.75 14.695 8.094 1 68.25 67 GLY B O 1
ATOM 2901 N N . ILE B 1 68 ? -6.379 13.656 7.098 1 60 68 ILE B N 1
ATOM 2902 C CA . ILE B 1 68 ? -6.25 12.492 7.961 1 60 68 ILE B CA 1
ATOM 2903 C C . ILE B 1 68 ? -4.891 11.828 7.738 1 60 68 ILE B C 1
ATOM 2905 O O . ILE B 1 68 ? -4.246 11.391 8.695 1 60 68 ILE B O 1
ATOM 2909 N N . VAL B 1 69 ? -4.484 11.789 6.547 1 56.69 69 VAL B N 1
ATOM 2910 C CA . VAL B 1 69 ? -3.176 11.227 6.234 1 56.69 69 VAL B CA 1
ATOM 2911 C C . VAL B 1 69 ? -2.08 12.086 6.859 1 56.69 69 VAL B C 1
ATOM 2913 O O . VAL B 1 69 ? -1.128 11.562 7.441 1 56.69 69 VAL B O 1
ATOM 2916 N N . MET B 1 70 ? -2.215 13.359 6.688 1 61 70 MET B N 1
ATOM 2917 C CA . MET B 1 70 ? -1.259 14.289 7.285 1 61 70 MET B CA 1
ATOM 2918 C C . MET B 1 70 ? -1.182 14.094 8.797 1 61 70 MET B C 1
ATOM 2920 O O . MET B 1 70 ? -0.094 14.117 9.375 1 61 70 MET B O 1
ATOM 2924 N N . LYS B 1 71 ? -2.268 13.945 9.336 1 61.75 71 LYS B N 1
ATOM 2925 C CA . LYS B 1 71 ? -2.326 13.727 10.781 1 61.75 71 LYS B CA 1
ATOM 2926 C C . LYS B 1 71 ? -1.619 12.43 11.164 1 61.75 71 LYS B C 1
ATOM 2928 O O . LYS B 1 71 ? -0.839 12.406 12.117 1 61.75 71 LYS B O 1
ATOM 2933 N N . ARG B 1 72 ? -1.88 11.492 10.477 1 54.34 72 ARG B N 1
ATOM 2934 C CA . ARG B 1 72 ? -1.239 10.203 10.719 1 54.34 72 ARG B CA 1
ATOM 2935 C C . ARG B 1 72 ? 0.276 10.312 10.586 1 54.34 72 ARG B C 1
ATOM 2937 O O . ARG B 1 72 ? 1.017 9.773 11.414 1 54.34 72 ARG B O 1
ATOM 2944 N N . LEU B 1 73 ? 0.698 10.938 9.5 1 54.84 73 LEU B N 1
ATOM 2945 C CA . LEU B 1 73 ? 2.127 11.133 9.281 1 54.84 73 LEU B CA 1
ATOM 2946 C C . LEU B 1 73 ? 2.756 11.891 10.445 1 54.84 73 LEU B C 1
ATOM 2948 O O . LEU B 1 73 ? 3.877 11.578 10.859 1 54.84 73 LEU B O 1
ATOM 2952 N N . HIS B 1 74 ? 2.035 12.812 10.844 1 58.97 74 HIS B N 1
ATOM 2953 C CA . HIS B 1 74 ? 2.494 13.57 12.008 1 58.97 74 HIS B CA 1
ATOM 2954 C C . HIS B 1 74 ? 2.625 12.68 13.234 1 58.97 74 HIS B C 1
ATOM 2956 O O . HIS B 1 74 ? 3.645 12.711 13.93 1 58.97 74 HIS B O 1
ATOM 2962 N N . GLU B 1 75 ? 1.651 11.914 13.461 1 56.88 75 GLU B N 1
ATOM 2963 C CA . GLU B 1 75 ? 1.66 11.023 14.617 1 56.88 75 GLU B CA 1
ATOM 2964 C C . GLU B 1 75 ? 2.758 9.969 14.492 1 56.88 75 GLU B C 1
ATOM 2966 O O . GLU B 1 75 ? 3.439 9.648 15.469 1 56.88 75 GLU B O 1
ATOM 2971 N N . ASN B 1 76 ? 2.854 9.461 13.336 1 53.44 76 ASN B N 1
ATOM 2972 C CA . ASN B 1 76 ? 3.932 8.508 13.078 1 53.44 76 ASN B CA 1
ATOM 2973 C C . ASN B 1 76 ? 5.301 9.133 13.344 1 53.44 76 ASN B C 1
ATOM 2975 O O . ASN B 1 76 ? 6.199 8.469 13.859 1 53.44 76 ASN B O 1
ATOM 2979 N N . ALA B 1 77 ? 5.379 10.352 12.844 1 56.72 77 ALA B N 1
ATOM 2980 C CA . ALA B 1 77 ? 6.625 11.062 13.125 1 56.72 77 ALA B CA 1
ATOM 2981 C C . ALA B 1 77 ? 6.902 11.117 14.625 1 56.72 77 ALA B C 1
ATOM 2983 O O . ALA B 1 77 ? 8.031 10.875 15.062 1 56.72 77 ALA B O 1
ATOM 2984 N N . LEU B 1 78 ? 5.824 11.344 15.297 1 56.84 78 LEU B N 1
ATOM 2985 C CA . LEU B 1 78 ? 5.98 11.438 16.75 1 56.84 78 LEU B CA 1
ATOM 2986 C C . LEU B 1 78 ? 6.336 10.078 17.344 1 56.84 78 LEU B C 1
ATOM 2988 O O . LEU B 1 78 ? 7.215 9.984 18.203 1 56.84 78 LEU B O 1
ATOM 2992 N N . THR B 1 79 ? 5.691 9.07 16.844 1 52.72 79 THR B N 1
ATOM 2993 C CA . THR B 1 79 ? 5.953 7.719 17.328 1 52.72 79 THR B CA 1
ATOM 2994 C C . THR B 1 79 ? 7.367 7.281 16.953 1 52.72 79 THR B C 1
ATOM 2996 O O . THR B 1 79 ? 8.07 6.668 17.766 1 52.72 79 THR B O 1
ATOM 2999 N N . SER B 1 80 ? 7.684 7.543 15.766 1 52.5 80 SER B N 1
ATOM 3000 C CA . SER B 1 80 ? 9.039 7.219 15.336 1 52.5 80 SER B CA 1
ATOM 3001 C C . SER B 1 80 ? 10.078 7.902 16.219 1 52.5 80 SER B C 1
ATOM 3003 O O . SER B 1 80 ? 11.086 7.293 16.578 1 52.5 80 SER B O 1
ATOM 3005 N N . ILE B 1 81 ? 9.734 9.062 16.453 1 50.34 81 ILE B N 1
ATOM 3006 C CA . ILE B 1 81 ? 10.617 9.82 17.344 1 50.34 81 ILE B CA 1
ATOM 3007 C C . ILE B 1 81 ? 10.664 9.148 18.703 1 50.34 81 ILE B C 1
ATOM 3009 O O . ILE B 1 81 ? 11.742 9.008 19.297 1 50.34 81 ILE B O 1
ATOM 3013 N N . GLU B 1 82 ? 9.492 8.719 19.125 1 50.56 82 GLU B N 1
ATOM 3014 C CA . GLU B 1 82 ? 9.43 8.031 20.422 1 50.56 82 GLU B CA 1
ATOM 3015 C C . GLU B 1 82 ? 10.156 6.691 20.359 1 50.56 82 GLU B C 1
ATOM 3017 O O . GLU B 1 82 ? 10.875 6.328 21.297 1 50.56 82 GLU B O 1
ATOM 3022 N N . ARG B 1 83 ? 9.867 5.953 19.359 1 48.81 83 ARG B N 1
ATOM 3023 C CA . ARG B 1 83 ? 10.531 4.664 19.188 1 48.81 83 ARG B CA 1
ATOM 3024 C C . ARG B 1 83 ? 12.047 4.832 19.125 1 48.81 83 ARG B C 1
ATOM 3026 O O . ARG B 1 83 ? 12.789 4.02 19.688 1 48.81 83 ARG B O 1
ATOM 3033 N N . GLN B 1 84 ? 12.367 5.707 18.25 1 46.81 84 GLN B N 1
ATOM 3034 C CA . GLN B 1 84 ? 13.781 6.047 18.219 1 46.81 84 GLN B CA 1
ATOM 3035 C C . GLN B 1 84 ? 14.32 6.324 19.609 1 46.81 84 GLN B C 1
ATOM 3037 O O . GLN B 1 84 ? 15.469 5.992 19.922 1 46.81 84 GLN B O 1
ATOM 3042 N N . ARG B 1 85 ? 13.438 6.84 20.25 1 45.69 85 ARG B N 1
ATOM 3043 C CA . ARG B 1 85 ? 13.836 7.109 21.641 1 45.69 85 ARG B CA 1
ATOM 3044 C C . ARG B 1 85 ? 13.977 5.812 22.422 1 45.69 85 ARG B C 1
ATOM 3046 O O . ARG B 1 85 ? 14.883 5.68 23.25 1 45.69 85 ARG B O 1
ATOM 3053 N N . ILE B 1 86 ? 13.055 4.828 22.203 1 44.12 86 ILE B N 1
ATOM 3054 C CA . ILE B 1 86 ? 13.078 3.611 23 1 44.12 86 ILE B CA 1
ATOM 3055 C C . ILE B 1 86 ? 13.898 2.537 22.281 1 44.12 86 ILE B C 1
ATOM 3057 O O . ILE B 1 86 ? 14.125 1.458 22.828 1 44.12 86 ILE B O 1
ATOM 3061 N N . GLN B 1 87 ? 14.703 2.572 21.422 1 42.88 87 GLN B N 1
ATOM 3062 C CA . GLN B 1 87 ? 15.547 1.608 20.734 1 42.88 87 GLN B CA 1
ATOM 3063 C C . GLN B 1 87 ? 14.727 0.414 20.25 1 42.88 87 GLN B C 1
ATOM 3065 O O . GLN B 1 87 ? 15.086 -0.736 20.5 1 42.88 87 GLN B O 1
ATOM 3070 N N . MET B 1 88 ? 13.602 0.423 19.984 1 40.28 88 MET B N 1
ATOM 3071 C CA . MET B 1 88 ? 12.82 -0.732 19.547 1 40.28 88 MET B CA 1
ATOM 3072 C C . MET B 1 88 ? 13.477 -1.404 18.344 1 40.28 88 MET B C 1
ATOM 3074 O O . MET B 1 88 ? 13.898 -0.729 17.406 1 40.28 88 MET B O 1
ATOM 3078 N N . ASP B 1 89 ? 14.25 -2.463 18.562 1 46.47 89 ASP B N 1
ATOM 3079 C CA . ASP B 1 89 ? 14.859 -3.389 17.609 1 46.47 89 ASP B CA 1
ATOM 3080 C C . ASP B 1 89 ? 13.891 -3.732 16.484 1 46.47 89 ASP B C 1
ATOM 3082 O O . ASP B 1 89 ? 12.867 -4.383 16.719 1 46.47 89 ASP B O 1
ATOM 3086 N N . TYR B 1 90 ? 13.633 -2.879 15.664 1 53.59 90 TYR B N 1
ATOM 3087 C CA . TYR B 1 90 ? 12.812 -3.236 14.516 1 53.59 90 TYR B CA 1
ATOM 3088 C C . TYR B 1 90 ? 13.516 -4.266 13.641 1 53.59 90 TYR B C 1
ATOM 3090 O O . TYR B 1 90 ? 14.727 -4.18 13.422 1 53.59 90 TYR B O 1
ATOM 3098 N N . GLY B 1 91 ? 13.156 -5.484 13.742 1 73.19 91 GLY B N 1
ATOM 3099 C CA . GLY B 1 91 ? 13.555 -6.539 12.82 1 73.19 91 GLY B CA 1
ATOM 3100 C C . GLY B 1 91 ? 14.047 -6.016 11.492 1 73.19 91 GLY B C 1
ATOM 3101 O O . GLY B 1 91 ? 14.633 -4.934 11.422 1 73.19 91 GLY B O 1
ATOM 3102 N N . LEU B 1 92 ? 14.242 -6.77 10.523 1 82.25 92 LEU B N 1
ATOM 3103 C CA . LEU B 1 92 ? 14.641 -6.441 9.156 1 82.25 92 LEU B CA 1
ATOM 3104 C C . LEU B 1 92 ? 13.43 -6.035 8.32 1 82.25 92 LEU B C 1
ATOM 3106 O O . LEU B 1 92 ? 12.492 -6.82 8.156 1 82.25 92 LEU B O 1
ATOM 3110 N N . SER B 1 93 ? 13.445 -4.742 7.918 1 88.38 93 SER B N 1
ATOM 3111 C CA . SER B 1 93 ? 12.367 -4.246 7.066 1 88.38 93 SER B CA 1
ATOM 3112 C C . SER B 1 93 ? 12.906 -3.703 5.75 1 88.38 93 SER B C 1
ATOM 3114 O O . SER B 1 93 ? 13.641 -2.709 5.734 1 88.38 93 SER B O 1
ATOM 3116 N N . LEU B 1 94 ? 12.531 -4.352 4.652 1 93.62 94 LEU B N 1
ATOM 3117 C CA . LEU B 1 94 ? 13.031 -3.977 3.332 1 93.62 94 LEU B CA 1
ATOM 3118 C C . LEU B 1 94 ? 11.875 -3.805 2.348 1 93.62 94 LEU B C 1
ATOM 3120 O O . LEU B 1 94 ? 10.781 -4.316 2.574 1 93.62 94 LEU B O 1
ATOM 3124 N N . GLY B 1 95 ? 12.102 -3.035 1.316 1 95.56 95 GLY B N 1
ATOM 3125 C CA . GLY B 1 95 ? 11.133 -2.844 0.247 1 95.56 95 GLY B CA 1
ATOM 3126 C C . GLY B 1 95 ? 11.672 -3.24 -1.117 1 95.56 95 GLY B C 1
ATOM 3127 O O . GLY B 1 95 ? 12.867 -3.123 -1.378 1 95.56 95 GLY B O 1
ATOM 3128 N N . SER B 1 96 ? 10.758 -3.688 -1.97 1 94.88 96 SER B N 1
ATOM 3129 C CA . SER B 1 96 ? 11.125 -3.986 -3.352 1 94.88 96 SER B CA 1
ATOM 3130 C C . SER B 1 96 ? 9.891 -4.062 -4.242 1 94.88 96 SER B C 1
ATOM 3132 O O . SER B 1 96 ? 8.758 -4.102 -3.748 1 94.88 96 SER B O 1
ATOM 3134 N N . GLY B 1 97 ? 10.109 -3.996 -5.508 1 93.31 97 GLY B N 1
ATOM 3135 C CA . GLY B 1 97 ? 9.094 -4.465 -6.441 1 93.31 97 GLY B CA 1
ATOM 3136 C C . GLY B 1 97 ? 9.07 -5.973 -6.582 1 93.31 97 GLY B C 1
ATOM 3137 O O . GLY B 1 97 ? 9.836 -6.68 -5.922 1 93.31 97 GLY B O 1
ATOM 3138 N N . TYR B 1 98 ? 8.195 -6.422 -7.473 1 90.62 98 TYR B N 1
ATOM 3139 C CA . TYR B 1 98 ? 8.047 -7.859 -7.68 1 90.62 98 TYR B CA 1
ATOM 3140 C C . TYR B 1 98 ? 9.281 -8.438 -8.367 1 90.62 98 TYR B C 1
ATOM 3142 O O . TYR B 1 98 ? 9.695 -9.555 -8.062 1 90.62 98 TYR B O 1
ATOM 3150 N N . THR B 1 99 ? 9.836 -7.684 -9.273 1 90.88 99 THR B N 1
ATOM 3151 C CA . THR B 1 99 ? 11.008 -8.172 -9.984 1 90.88 99 THR B CA 1
ATOM 3152 C C . THR B 1 99 ? 12.141 -8.469 -9.008 1 90.88 99 THR B C 1
ATOM 3154 O O . THR B 1 99 ? 12.75 -9.539 -9.07 1 90.88 99 THR B O 1
ATOM 3157 N N . ALA B 1 100 ? 12.352 -7.602 -8.141 1 92.88 100 ALA B N 1
ATOM 3158 C CA . ALA B 1 100 ? 13.422 -7.781 -7.16 1 92.88 100 ALA B CA 1
ATOM 3159 C C . ALA B 1 100 ? 13.078 -8.891 -6.172 1 92.88 100 ALA B C 1
ATOM 3161 O O . ALA B 1 100 ? 13.953 -9.648 -5.754 1 92.88 100 ALA B O 1
ATOM 3162 N N . TRP B 1 101 ? 11.844 -8.945 -5.766 1 93.31 101 TRP B N 1
ATOM 3163 C CA . TRP B 1 101 ? 11.43 -10 -4.848 1 93.31 101 TRP B CA 1
ATOM 3164 C C . TRP B 1 101 ? 11.75 -11.383 -5.414 1 93.31 101 TRP B C 1
ATOM 3166 O O . TRP B 1 101 ? 12.398 -12.195 -4.75 1 93.31 101 TRP B O 1
ATOM 3176 N N . THR B 1 102 ? 11.375 -11.57 -6.672 1 90.19 102 THR B N 1
ATOM 3177 C CA . THR B 1 102 ? 11.562 -12.867 -7.312 1 90.19 102 THR B CA 1
ATOM 3178 C C . THR B 1 102 ? 13.031 -13.078 -7.691 1 90.19 102 THR B C 1
ATOM 3180 O O . THR B 1 102 ? 13.539 -14.195 -7.641 1 90.19 102 THR B O 1
ATOM 3183 N N . GLY B 1 103 ? 13.688 -12.031 -8.008 1 89.69 103 GLY B N 1
ATOM 3184 C CA . GLY B 1 103 ? 15.031 -12.125 -8.562 1 89.69 103 GLY B CA 1
ATOM 3185 C C . GLY B 1 103 ? 16.094 -12.414 -7.52 1 89.69 103 GLY B C 1
ATOM 3186 O O . GLY B 1 103 ? 17.031 -13.172 -7.77 1 89.69 103 GLY B O 1
ATOM 3187 N N . PHE B 1 104 ? 15.914 -11.734 -6.305 1 91 104 PHE B N 1
ATOM 3188 C CA . PHE B 1 104 ? 17 -11.953 -5.367 1 91 104 PHE B CA 1
ATOM 3189 C C . PHE B 1 104 ? 16.516 -11.812 -3.928 1 91 104 PHE B C 1
ATOM 3191 O O . PHE B 1 104 ? 17.094 -12.406 -3.014 1 91 104 PHE B O 1
ATOM 3198 N N . LEU B 1 105 ? 15.555 -11.047 -3.678 1 93.88 105 LEU B N 1
ATOM 3199 C CA . LEU B 1 105 ? 15.234 -10.656 -2.311 1 93.88 105 LEU B CA 1
ATOM 3200 C C . LEU B 1 105 ? 14.656 -11.836 -1.532 1 93.88 105 LEU B C 1
ATOM 3202 O O . LEU B 1 105 ? 14.945 -12.008 -0.346 1 93.88 105 LEU B O 1
ATOM 3206 N N . ARG B 1 106 ? 13.844 -12.562 -2.197 1 93.12 106 ARG B N 1
ATOM 3207 C CA . ARG B 1 106 ? 13.258 -13.734 -1.552 1 93.12 106 ARG B CA 1
ATOM 3208 C C . ARG B 1 106 ? 14.344 -14.648 -0.992 1 93.12 106 ARG B C 1
ATOM 3210 O O . ARG B 1 106 ? 14.312 -15.008 0.187 1 93.12 106 ARG B O 1
ATOM 3217 N N . ALA B 1 107 ? 15.328 -14.969 -1.845 1 91.94 107 ALA B N 1
ATOM 3218 C CA . ALA B 1 107 ? 16.422 -15.836 -1.42 1 91.94 107 ALA B CA 1
ATOM 3219 C C . ALA B 1 107 ? 17.234 -15.188 -0.296 1 91.94 107 ALA B C 1
ATOM 3221 O O . ALA B 1 107 ? 17.609 -15.859 0.669 1 91.94 107 ALA B O 1
ATOM 3222 N N . PHE B 1 108 ? 17.453 -13.953 -0.412 1 91.75 108 PHE B N 1
ATOM 3223 C CA . PHE B 1 108 ? 18.188 -13.211 0.605 1 91.75 108 PHE B CA 1
ATOM 3224 C C . PHE B 1 108 ? 17.469 -13.289 1.951 1 91.75 108 PHE B C 1
ATOM 3226 O O . PHE B 1 108 ? 18.109 -13.539 2.98 1 91.75 108 PHE B O 1
ATOM 3233 N N . ILE B 1 109 ? 16.156 -13.062 1.962 1 90.88 109 ILE B N 1
ATOM 3234 C CA . ILE B 1 109 ? 15.359 -13.047 3.18 1 90.88 109 ILE B CA 1
ATOM 3235 C C . ILE B 1 109 ? 15.375 -14.438 3.822 1 90.88 109 ILE B C 1
ATOM 3237 O O . ILE B 1 109 ? 15.508 -14.562 5.043 1 90.88 109 ILE B O 1
ATOM 3241 N N . PHE B 1 110 ? 15.25 -15.461 2.975 1 89.19 110 PHE B N 1
ATOM 3242 C CA . PHE B 1 110 ? 15.219 -16.828 3.5 1 89.19 110 PHE B CA 1
ATOM 3243 C C . PHE B 1 110 ? 16.562 -17.172 4.141 1 89.19 110 PHE B C 1
ATOM 3245 O O . PHE B 1 110 ? 16.594 -17.766 5.223 1 89.19 110 PHE B O 1
ATOM 3252 N N . GLU B 1 111 ? 17.641 -16.766 3.525 1 90.25 111 GLU B N 1
ATOM 3253 C CA . GLU B 1 111 ? 18.969 -16.969 4.074 1 90.25 111 GLU B CA 1
ATOM 3254 C C . GLU B 1 111 ? 19.172 -16.203 5.371 1 90.25 111 GLU B C 1
ATOM 3256 O O . GLU B 1 111 ? 19.734 -16.719 6.336 1 90.25 111 GLU B O 1
ATOM 3261 N N . TYR B 1 112 ? 18.703 -15.031 5.348 1 87.38 112 TYR B N 1
ATOM 3262 C CA . TYR B 1 112 ? 18.812 -14.188 6.535 1 87.38 112 TYR B CA 1
ATOM 3263 C C . TYR B 1 112 ? 18.062 -14.797 7.711 1 87.38 112 TYR B C 1
ATOM 3265 O O . TYR B 1 112 ? 18.547 -14.789 8.844 1 87.38 112 TYR B O 1
ATOM 3273 N N . ARG B 1 113 ? 16.922 -15.258 7.445 1 86.12 113 ARG B N 1
ATOM 3274 C CA . ARG B 1 113 ? 16.109 -15.898 8.477 1 86.12 113 ARG B CA 1
ATOM 3275 C C . ARG B 1 113 ? 16.828 -17.109 9.062 1 86.12 113 ARG B C 1
ATOM 3277 O O . ARG B 1 113 ? 16.766 -17.359 10.266 1 86.12 113 ARG B O 1
ATOM 3284 N N . GLU B 1 114 ? 17.438 -17.891 8.25 1 86 114 GLU B N 1
ATOM 3285 C CA . GLU B 1 114 ? 18.188 -19.062 8.719 1 86 114 GLU B CA 1
ATOM 3286 C C . GLU B 1 114 ? 19.297 -18.656 9.664 1 86 114 GLU B C 1
ATOM 3288 O O . GLU B 1 114 ? 19.547 -19.328 10.664 1 86 114 GLU B O 1
ATOM 3293 N N . ARG B 1 115 ? 19.953 -17.547 9.398 1 85.69 115 ARG B N 1
ATOM 3294 C CA . ARG B 1 115 ? 21.078 -17.047 10.203 1 85.69 115 ARG B CA 1
ATOM 3295 C C . ARG B 1 115 ? 20.578 -16.328 11.445 1 85.69 115 ARG B C 1
ATOM 3297 O O . ARG B 1 115 ? 21.266 -16.312 12.477 1 85.69 115 ARG B O 1
ATOM 3304 N N . HIS B 1 116 ? 19.266 -15.797 11.273 1 84.62 116 HIS B N 1
ATOM 3305 C CA . HIS B 1 116 ? 18.688 -15.031 12.367 1 84.62 116 HIS B CA 1
ATOM 3306 C C . HIS B 1 116 ? 17.25 -15.477 12.648 1 84.62 116 HIS B C 1
ATOM 3308 O O . HIS B 1 116 ? 16.312 -14.727 12.391 1 84.62 116 HIS B O 1
ATOM 3314 N N . PRO B 1 117 ? 17.062 -16.531 13.312 1 79.31 117 PRO B N 1
ATOM 3315 C CA . PRO B 1 117 ? 15.75 -17.156 13.453 1 79.31 117 PRO B CA 1
ATOM 3316 C C . PRO B 1 117 ? 14.789 -16.312 14.289 1 79.31 117 PRO B C 1
ATOM 3318 O O . PRO B 1 117 ? 13.57 -16.438 14.156 1 79.31 117 PRO B O 1
ATOM 3321 N N . ASP B 1 118 ? 15.266 -15.367 15.047 1 76.06 118 ASP B N 1
ATOM 3322 C CA . ASP B 1 118 ? 14.406 -14.656 15.992 1 76.06 118 ASP B CA 1
ATOM 3323 C C . ASP B 1 118 ? 14.109 -13.242 15.508 1 76.06 118 ASP B C 1
ATOM 3325 O O . ASP B 1 118 ? 13.406 -12.484 16.172 1 76.06 118 ASP B O 1
ATOM 3329 N N . VAL B 1 119 ? 14.586 -13.008 14.383 1 78.62 119 VAL B N 1
ATOM 3330 C CA . VAL B 1 119 ? 14.406 -11.641 13.891 1 78.62 119 VAL B CA 1
ATOM 3331 C C . VAL B 1 119 ? 13.109 -11.547 13.102 1 78.62 119 VAL B C 1
ATOM 3333 O O . VAL B 1 119 ? 12.805 -12.43 12.289 1 78.62 119 VAL B O 1
ATOM 3336 N N . ALA B 1 120 ? 12.352 -10.508 13.438 1 84 120 ALA B N 1
ATOM 3337 C CA . ALA B 1 120 ? 11.164 -10.234 12.633 1 84 120 ALA B CA 1
ATOM 3338 C C . ALA B 1 120 ? 11.539 -9.594 11.305 1 84 120 ALA B C 1
ATOM 3340 O O . ALA B 1 120 ? 12.391 -8.703 11.258 1 84 120 ALA B O 1
ATOM 3341 N N . ILE B 1 121 ? 10.953 -10.148 10.266 1 88.56 121 ILE B N 1
ATOM 3342 C CA . ILE B 1 121 ? 11.242 -9.633 8.93 1 88.56 121 ILE B CA 1
ATOM 3343 C C . ILE B 1 121 ? 9.969 -9.055 8.312 1 88.56 121 ILE B C 1
ATOM 3345 O O . ILE B 1 121 ? 8.906 -9.68 8.367 1 88.56 121 ILE B O 1
ATOM 3349 N N . HIS B 1 122 ? 10.109 -7.863 7.789 1 88.88 122 HIS B N 1
ATOM 3350 C CA . HIS B 1 122 ? 9.031 -7.223 7.035 1 88.88 122 HIS B CA 1
ATOM 3351 C C . HIS B 1 122 ? 9.492 -6.859 5.629 1 88.88 122 HIS B C 1
ATOM 3353 O O . HIS B 1 122 ? 10.555 -6.254 5.453 1 88.88 122 HIS B O 1
ATOM 3359 N N . VAL B 1 123 ? 8.688 -7.277 4.668 1 92.38 123 VAL B N 1
ATOM 3360 C CA . VAL B 1 123 ? 8.977 -6.918 3.281 1 92.38 123 VAL B CA 1
ATOM 3361 C C . VAL B 1 123 ? 7.785 -6.172 2.684 1 92.38 123 VAL B C 1
ATOM 3363 O O . VAL B 1 123 ? 6.652 -6.66 2.729 1 92.38 123 VAL B O 1
ATOM 3366 N N . SER B 1 124 ? 8.031 -5.02 2.18 1 91.62 124 SER B N 1
ATOM 3367 C CA . SER B 1 124 ? 7.02 -4.242 1.475 1 91.62 124 SER B CA 1
ATOM 3368 C C . SER B 1 124 ? 7.195 -4.344 -0.037 1 91.62 124 SER B C 1
ATOM 3370 O O . SER B 1 124 ? 8.273 -4.062 -0.56 1 91.62 124 SER B O 1
ATOM 3372 N N . ILE B 1 125 ? 6.125 -4.746 -0.692 1 92.69 125 ILE B N 1
ATOM 3373 C CA . ILE B 1 125 ? 6.133 -4.812 -2.148 1 92.69 125 ILE B CA 1
ATOM 3374 C C . ILE B 1 125 ? 5.34 -3.643 -2.723 1 92.69 125 ILE B C 1
ATOM 3376 O O . ILE B 1 125 ? 4.203 -3.396 -2.316 1 92.69 125 ILE B O 1
ATOM 3380 N N . GLY B 1 126 ? 5.98 -2.9 -3.658 1 90.12 126 GLY B N 1
ATOM 3381 C CA . GLY B 1 126 ? 5.297 -1.75 -4.23 1 90.12 126 GLY B CA 1
ATOM 3382 C C . GLY B 1 126 ? 6.133 -1.007 -5.254 1 90.12 126 GLY B C 1
ATOM 3383 O O . GLY B 1 126 ? 7.215 -1.466 -5.629 1 90.12 126 GLY B O 1
ATOM 3384 N N . ASN B 1 127 ? 5.566 0.121 -5.719 1 86.38 127 ASN B N 1
ATOM 3385 C CA . ASN B 1 127 ? 6.336 0.969 -6.621 1 86.38 127 ASN B CA 1
ATOM 3386 C C . ASN B 1 127 ? 7.289 1.884 -5.855 1 86.38 127 ASN B C 1
ATOM 3388 O O . ASN B 1 127 ? 7.238 1.945 -4.625 1 86.38 127 ASN B O 1
ATOM 3392 N N . VAL B 1 128 ? 8.094 2.551 -6.586 1 88.31 128 VAL B N 1
ATOM 3393 C CA . VAL B 1 128 ? 9.188 3.314 -6.004 1 88.31 128 VAL B CA 1
ATOM 3394 C C . VAL B 1 128 ? 8.633 4.43 -5.121 1 88.31 128 VAL B C 1
ATOM 3396 O O . VAL B 1 128 ? 9.188 4.723 -4.059 1 88.31 128 VAL B O 1
ATOM 3399 N N . LEU B 1 129 ? 7.547 5.016 -5.516 1 81.25 129 LEU B N 1
ATOM 3400 C CA . LEU B 1 129 ? 7.043 6.16 -4.766 1 81.25 129 LEU B CA 1
ATOM 3401 C C . LEU B 1 129 ? 6.414 5.715 -3.451 1 81.25 129 LEU B C 1
ATOM 3403 O O . LEU B 1 129 ? 6.578 6.379 -2.424 1 81.25 129 LEU B O 1
ATOM 3407 N N . ARG B 1 130 ? 5.695 4.641 -3.523 1 80.81 130 ARG B N 1
ATOM 3408 C CA . ARG B 1 130 ? 5.16 4.078 -2.289 1 80.81 130 ARG B CA 1
ATOM 3409 C C . ARG B 1 130 ? 6.281 3.674 -1.338 1 80.81 130 ARG B C 1
ATOM 3411 O O . ARG B 1 130 ? 6.211 3.945 -0.138 1 80.81 130 ARG B O 1
ATOM 3418 N N . LEU B 1 131 ? 7.219 3.047 -1.84 1 88 131 LEU B N 1
ATOM 3419 C CA . LEU B 1 131 ? 8.344 2.604 -1.022 1 88 131 LEU B CA 1
ATOM 3420 C C . LEU B 1 131 ? 9.125 3.797 -0.488 1 88 131 LEU B C 1
ATOM 3422 O O . LEU B 1 131 ? 9.648 3.752 0.629 1 88 131 LEU B O 1
ATOM 3426 N N . MET B 1 132 ? 9.148 4.812 -1.281 1 84.5 132 MET B N 1
ATOM 3427 C CA . MET B 1 132 ? 9.797 6.043 -0.825 1 84.5 132 MET B CA 1
ATOM 3428 C C . MET B 1 132 ? 9.062 6.621 0.383 1 84.5 132 MET B C 1
ATOM 3430 O O . MET B 1 132 ? 9.695 7.004 1.37 1 84.5 132 MET B O 1
ATOM 3434 N N . ASP B 1 133 ? 7.816 6.617 0.258 1 72.06 133 ASP B N 1
ATOM 3435 C CA . ASP B 1 133 ? 7.008 7.074 1.383 1 72.06 133 ASP B CA 1
ATOM 3436 C C . ASP B 1 133 ? 7.312 6.27 2.645 1 72.06 133 ASP B C 1
ATOM 3438 O O . ASP B 1 133 ? 7.469 6.836 3.727 1 72.06 133 ASP B O 1
ATOM 3442 N N . GLN B 1 134 ? 7.391 4.98 2.52 1 77.81 134 GLN B N 1
ATOM 3443 C CA . GLN B 1 134 ? 7.645 4.098 3.652 1 77.81 134 GLN B CA 1
ATOM 3444 C C . GLN B 1 134 ? 9.055 4.309 4.207 1 77.81 134 GLN B C 1
ATOM 3446 O O . GLN B 1 134 ? 9.266 4.23 5.418 1 77.81 134 GLN B O 1
ATOM 3451 N N . LEU B 1 135 ? 9.977 4.547 3.34 1 82.12 135 LEU B N 1
ATOM 3452 C CA . LEU B 1 135 ? 11.344 4.824 3.758 1 82.12 135 LEU B CA 1
ATOM 3453 C C . LEU B 1 135 ? 11.414 6.098 4.59 1 82.12 135 LEU B C 1
ATOM 3455 O O . LEU B 1 135 ? 11.984 6.098 5.684 1 82.12 135 LEU B O 1
ATOM 3459 N N . LEU B 1 136 ? 10.781 7.039 4.047 1 70.69 136 LEU B N 1
ATOM 3460 C CA . LEU B 1 136 ? 10.812 8.344 4.699 1 70.69 136 LEU B CA 1
ATOM 3461 C C . LEU B 1 136 ? 10.078 8.297 6.035 1 70.69 136 LEU B C 1
ATOM 3463 O O . LEU B 1 136 ? 10.453 9 6.98 1 70.69 136 LEU B O 1
ATOM 3467 N N . ALA B 1 137 ? 9.07 7.383 6.027 1 64.94 137 ALA B N 1
ATOM 3468 C CA . ALA B 1 137 ? 8.297 7.219 7.254 1 64.94 137 ALA B CA 1
ATOM 3469 C C . ALA B 1 137 ? 9.055 6.359 8.266 1 64.94 137 ALA B C 1
ATOM 3471 O O . ALA B 1 137 ? 8.672 6.293 9.438 1 64.94 137 ALA B O 1
ATOM 3472 N N . GLY B 1 138 ? 10.078 5.703 7.852 1 71.38 138 GLY B N 1
ATOM 3473 C CA . GLY B 1 138 ? 10.852 4.848 8.734 1 71.38 138 GLY B CA 1
ATOM 3474 C C . GLY B 1 138 ? 10.305 3.436 8.828 1 71.38 138 GLY B C 1
ATOM 3475 O O . GLY B 1 138 ? 10.727 2.652 9.68 1 71.38 138 GLY B O 1
ATOM 3476 N N . ASP B 1 139 ? 9.383 3.15 7.984 1 72.5 139 ASP B N 1
ATOM 3477 C CA . ASP B 1 139 ? 8.734 1.843 8.016 1 72.5 139 ASP B CA 1
ATOM 3478 C C . ASP B 1 139 ? 9.648 0.769 7.418 1 72.5 139 ASP B C 1
ATOM 3480 O O . ASP B 1 139 ? 9.5 -0.415 7.73 1 72.5 139 ASP B O 1
ATOM 3484 N N . ILE B 1 140 ? 10.57 1.222 6.559 1 84.31 140 ILE B N 1
ATOM 3485 C CA . ILE B 1 140 ? 11.531 0.284 5.992 1 84.31 140 ILE B CA 1
ATOM 3486 C C . ILE B 1 140 ? 12.938 0.884 6.062 1 84.31 140 ILE B C 1
ATOM 3488 O O . ILE B 1 140 ? 13.094 2.107 6.051 1 84.31 140 ILE B O 1
ATOM 3492 N N . LEU B 1 141 ? 13.914 0.011 6.141 1 84.31 141 LEU B N 1
ATOM 3493 C CA . LEU B 1 141 ? 15.32 0.397 6.262 1 84.31 141 LEU B CA 1
ATOM 3494 C C . LEU B 1 141 ? 15.875 0.852 4.914 1 84.31 141 LEU B C 1
ATOM 3496 O O . LEU B 1 141 ? 16.641 1.819 4.848 1 84.31 141 LEU B O 1
ATOM 3500 N N . ALA B 1 142 ? 15.523 0.124 3.885 1 92.62 142 ALA B N 1
ATOM 3501 C CA . ALA B 1 142 ? 15.992 0.355 2.521 1 92.62 142 ALA B CA 1
ATOM 3502 C C . ALA B 1 142 ? 15.086 -0.327 1.504 1 92.62 142 ALA B C 1
ATOM 3504 O O . ALA B 1 142 ? 14.289 -1.196 1.859 1 92.62 142 ALA B O 1
ATOM 3505 N N . PHE B 1 143 ? 15.156 0.128 0.272 1 95.5 143 PHE B N 1
ATOM 3506 C CA . PHE B 1 143 ? 14.43 -0.571 -0.787 1 95.5 143 PHE B CA 1
ATOM 3507 C C . PHE B 1 143 ? 15.172 -0.451 -2.113 1 95.5 143 PHE B C 1
ATOM 3509 O O . PHE B 1 143 ? 16.016 0.434 -2.283 1 95.5 143 PHE B O 1
ATOM 3516 N N . VAL B 1 144 ? 14.93 -1.403 -2.982 1 96.25 144 VAL B N 1
ATOM 3517 C CA . VAL B 1 144 ? 15.469 -1.352 -4.34 1 96.25 144 VAL B CA 1
ATOM 3518 C C . VAL B 1 144 ? 14.383 -0.867 -5.301 1 96.25 144 VAL B C 1
ATOM 3520 O O . VAL B 1 144 ? 13.227 -1.272 -5.195 1 96.25 144 VAL B O 1
ATOM 3523 N N . GLY B 1 145 ? 14.719 0.077 -6.129 1 93.94 145 GLY B N 1
ATOM 3524 C CA . GLY B 1 145 ? 13.805 0.625 -7.117 1 93.94 145 GLY B CA 1
ATOM 3525 C C . GLY B 1 145 ? 14.5 1.449 -8.18 1 93.94 145 GLY B C 1
ATOM 3526 O O . GLY B 1 145 ? 15.727 1.588 -8.164 1 93.94 145 GLY B O 1
ATOM 3527 N N . HIS B 1 146 ? 13.695 1.912 -9.141 1 91.94 146 HIS B N 1
ATOM 3528 C CA . HIS B 1 146 ? 14.25 2.754 -10.195 1 91.94 146 HIS B CA 1
ATOM 3529 C C . HIS B 1 146 ? 14.625 4.133 -9.664 1 91.94 146 HIS B C 1
ATOM 3531 O O . HIS B 1 146 ? 14.047 4.598 -8.672 1 91.94 146 HIS B O 1
ATOM 3537 N N . LYS B 1 147 ? 15.508 4.719 -10.344 1 92 147 LYS B N 1
ATOM 3538 C CA . LYS B 1 147 ? 15.891 6.078 -9.977 1 92 147 LYS B CA 1
ATOM 3539 C C . LYS B 1 147 ? 14.758 7.059 -10.242 1 92 147 LYS B C 1
ATOM 3541 O O . LYS B 1 147 ? 14.188 7.074 -11.336 1 92 147 LYS B O 1
ATOM 3546 N N . VAL B 1 148 ? 14.5 7.871 -9.266 1 87.62 148 VAL B N 1
ATOM 3547 C CA . VAL B 1 148 ? 13.492 8.922 -9.414 1 87.62 148 VAL B CA 1
ATOM 3548 C C . VAL B 1 148 ? 14.156 10.211 -9.883 1 87.62 148 VAL B C 1
ATOM 3550 O O . VAL B 1 148 ? 15 10.773 -9.18 1 87.62 148 VAL B O 1
ATOM 3553 N N . PRO B 1 149 ? 14.023 10.734 -11.133 1 79.81 149 PRO B N 1
ATOM 3554 C CA . PRO B 1 149 ? 14.766 11.836 -11.742 1 79.81 149 PRO B CA 1
ATOM 3555 C C . PRO B 1 149 ? 14.68 13.125 -10.922 1 79.81 149 PRO B C 1
ATOM 3557 O O . PRO B 1 149 ? 15.664 13.867 -10.828 1 79.81 149 PRO B O 1
ATOM 3560 N N . ASP B 1 150 ? 13.672 13.523 -10.18 1 76.81 150 ASP B N 1
ATOM 3561 C CA . ASP B 1 150 ? 13.484 14.828 -9.539 1 76.81 150 ASP B CA 1
ATOM 3562 C C . ASP B 1 150 ? 13.109 14.664 -8.07 1 76.81 150 ASP B C 1
ATOM 3564 O O . ASP B 1 150 ? 12.305 15.438 -7.539 1 76.81 150 ASP B O 1
ATOM 3568 N N . LEU B 1 151 ? 13.859 13.773 -7.602 1 76.75 151 LEU B N 1
ATOM 3569 C CA . LEU B 1 151 ? 13.625 13.633 -6.172 1 76.75 151 LEU B CA 1
ATOM 3570 C C . LEU B 1 151 ? 14.289 14.766 -5.395 1 76.75 151 LEU B C 1
ATOM 3572 O O . LEU B 1 151 ? 15.445 15.109 -5.652 1 76.75 151 LEU B O 1
ATOM 3576 N N . ASP B 1 152 ? 13.57 15.312 -4.516 1 65.44 152 ASP B N 1
ATOM 3577 C CA . ASP B 1 152 ? 14.086 16.391 -3.689 1 65.44 152 ASP B CA 1
ATOM 3578 C C . ASP B 1 152 ? 15.281 15.938 -2.855 1 65.44 152 ASP B C 1
ATOM 3580 O O . ASP B 1 152 ? 15.148 15.031 -2.027 1 65.44 152 ASP B O 1
ATOM 3584 N N . PRO B 1 153 ? 16.391 16.516 -3.037 1 67.31 153 PRO B N 1
ATOM 3585 C CA . PRO B 1 153 ? 17.578 16.109 -2.281 1 67.31 153 PRO B CA 1
ATOM 3586 C C . PRO B 1 153 ? 17.438 16.359 -0.781 1 67.31 153 PRO B C 1
ATOM 3588 O O . PRO B 1 153 ? 18.125 15.711 0.02 1 67.31 153 PRO B O 1
ATOM 3591 N N . SER B 1 154 ? 16.594 17.219 -0.443 1 60.5 154 SER B N 1
ATOM 3592 C CA . SER B 1 154 ? 16.438 17.562 0.962 1 60.5 154 SER B CA 1
ATOM 3593 C C . SER B 1 154 ? 15.773 16.438 1.747 1 60.5 154 SER B C 1
ATOM 3595 O O . SER B 1 154 ? 15.805 16.438 2.98 1 60.5 154 SER B O 1
ATOM 3597 N N . LEU B 1 155 ? 15.391 15.469 1.022 1 64.62 155 LEU B N 1
ATOM 3598 C CA . LEU B 1 155 ? 14.711 14.352 1.674 1 64.62 155 LEU B CA 1
ATOM 3599 C C . LEU B 1 155 ? 15.711 13.438 2.373 1 64.62 155 LEU B C 1
ATOM 3601 O O . LEU B 1 155 ? 15.328 12.586 3.18 1 64.62 155 LEU B O 1
ATOM 3605 N N . GLY B 1 156 ? 17.047 13.594 2.102 1 72.94 156 GLY B N 1
ATOM 3606 C CA . GLY B 1 156 ? 18.094 12.852 2.797 1 72.94 156 GLY B CA 1
ATOM 3607 C C . GLY B 1 156 ? 18.219 11.414 2.322 1 72.94 156 GLY B C 1
ATOM 3608 O O . GLY B 1 156 ? 18.672 10.547 3.068 1 72.94 156 GLY B O 1
ATOM 3609 N N . THR B 1 157 ? 17.703 11.219 1.149 1 83 157 THR B N 1
ATOM 3610 C CA . THR B 1 157 ? 17.781 9.875 0.601 1 83 157 THR B CA 1
ATOM 3611 C C . THR B 1 157 ? 19.109 9.68 -0.148 1 83 157 THR B C 1
ATOM 3613 O O . THR B 1 157 ? 19.656 10.633 -0.709 1 83 157 THR B O 1
ATOM 3616 N N . VAL B 1 158 ? 19.672 8.492 -0.046 1 89.56 158 VAL B N 1
ATOM 3617 C CA . VAL B 1 158 ? 20.844 8.07 -0.803 1 89.56 158 VAL B CA 1
ATOM 3618 C C . VAL B 1 158 ? 20.453 6.996 -1.812 1 89.56 158 VAL B C 1
ATOM 3620 O O . VAL B 1 158 ? 19.766 6.035 -1.466 1 89.56 158 VAL B O 1
ATOM 3623 N N . PHE B 1 159 ? 20.812 7.246 -2.984 1 94.38 159 PHE B N 1
ATOM 3624 C CA . PHE B 1 159 ? 20.609 6.277 -4.055 1 94.38 159 PHE B CA 1
ATOM 3625 C C . PHE B 1 159 ? 21.922 5.613 -4.445 1 94.38 159 PHE B C 1
ATOM 3627 O O . PHE B 1 159 ? 22.875 6.289 -4.867 1 94.38 159 PHE B O 1
ATOM 3634 N N . THR B 1 160 ? 22.078 4.285 -4.32 1 95.75 160 THR B N 1
ATOM 3635 C CA . THR B 1 160 ? 23.25 3.52 -4.738 1 95.75 160 THR B CA 1
ATOM 3636 C C . THR B 1 160 ? 22.922 2.656 -5.953 1 95.75 160 THR B C 1
ATOM 3638 O O . THR B 1 160 ? 22.188 1.67 -5.844 1 95.75 160 THR B O 1
ATOM 3641 N N . PRO B 1 161 ? 23.516 2.988 -7.074 1 95.75 161 PRO B N 1
ATOM 3642 C CA . PRO B 1 161 ? 23.219 2.227 -8.289 1 95.75 161 PRO B CA 1
ATOM 3643 C C . PRO B 1 161 ? 23.656 0.769 -8.195 1 95.75 161 PRO B C 1
ATOM 3645 O O . PRO B 1 161 ? 24.703 0.475 -7.625 1 95.75 161 PRO B O 1
ATOM 3648 N N . VAL B 1 162 ? 22.812 -0.071 -8.734 1 95.38 162 VAL B N 1
ATOM 3649 C CA . VAL B 1 162 ? 23.141 -1.49 -8.688 1 95.38 162 VAL B CA 1
ATOM 3650 C C . VAL B 1 162 ? 23 -2.102 -10.078 1 95.38 162 VAL B C 1
ATOM 3652 O O . VAL B 1 162 ? 23.297 -3.281 -10.281 1 95.38 162 VAL B O 1
ATOM 3655 N N . GLY B 1 163 ? 22.484 -1.393 -11.031 1 93.69 163 GLY B N 1
ATOM 3656 C CA . GLY B 1 163 ? 22.344 -1.915 -12.383 1 93.69 163 GLY B CA 1
ATOM 3657 C C . GLY B 1 163 ? 21.219 -1.266 -13.156 1 93.69 163 GLY B C 1
ATOM 3658 O O . GLY B 1 163 ? 20.906 -0.095 -12.938 1 93.69 163 GLY B O 1
ATOM 3659 N N . TYR B 1 164 ? 20.781 -2.018 -14.219 1 93 164 TYR B N 1
ATOM 3660 C CA . TYR B 1 164 ? 19.734 -1.517 -15.102 1 93 164 TYR B CA 1
ATOM 3661 C C . TYR B 1 164 ? 18.656 -2.57 -15.32 1 93 164 TYR B C 1
ATOM 3663 O O . TYR B 1 164 ? 18.891 -3.762 -15.109 1 93 164 TYR B O 1
ATOM 3671 N N . LEU B 1 165 ? 17.516 -2.084 -15.617 1 91.62 165 LEU B N 1
ATOM 3672 C CA . LEU B 1 165 ? 16.391 -2.945 -15.953 1 91.62 165 LEU B CA 1
ATOM 3673 C C . LEU B 1 165 ? 15.648 -2.416 -17.172 1 91.62 165 LEU B C 1
ATOM 3675 O O . LEU B 1 165 ? 15.508 -1.203 -17.344 1 91.62 165 LEU B O 1
ATOM 3679 N N . ARG B 1 166 ? 15.258 -3.377 -18.016 1 91.12 166 ARG B N 1
ATOM 3680 C CA . ARG B 1 166 ? 14.414 -3.031 -19.156 1 91.12 166 ARG B CA 1
ATOM 3681 C C . ARG B 1 166 ? 13 -3.562 -18.984 1 91.12 166 ARG B C 1
ATOM 3683 O O . ARG B 1 166 ? 12.812 -4.691 -18.516 1 91.12 166 ARG B O 1
ATOM 3690 N N . ASP B 1 167 ? 12.094 -2.672 -19.375 1 90.25 167 ASP B N 1
ATOM 3691 C CA . ASP B 1 167 ? 10.703 -3.117 -19.328 1 90.25 167 ASP B CA 1
ATOM 3692 C C . ASP B 1 167 ? 10.352 -3.916 -20.594 1 90.25 167 ASP B C 1
ATOM 3694 O O . ASP B 1 167 ? 10.945 -3.715 -21.641 1 90.25 167 ASP B O 1
ATOM 3698 N N . GLY B 1 168 ? 9.523 -4.82 -20.375 1 92.88 168 GLY B N 1
ATOM 3699 C CA . GLY B 1 168 ? 8.891 -5.555 -21.453 1 92.88 168 GLY B CA 1
ATOM 3700 C C . GLY B 1 168 ? 7.371 -5.488 -21.422 1 92.88 168 GLY B C 1
ATOM 3701 O O . GLY B 1 168 ? 6.797 -4.789 -20.578 1 92.88 168 GLY B O 1
ATOM 3702 N N . TYR B 1 169 ? 6.789 -6.117 -22.438 1 95.19 169 TYR B N 1
ATOM 3703 C CA . TYR B 1 169 ? 5.336 -6.191 -22.562 1 95.19 169 TYR B CA 1
ATOM 3704 C C . TYR B 1 169 ? 4.871 -7.645 -22.641 1 95.19 169 TYR B C 1
ATOM 3706 O O . TYR B 1 169 ? 5.508 -8.477 -23.281 1 95.19 169 TYR B O 1
ATOM 3714 N N . PHE B 1 170 ? 3.791 -7.898 -21.922 1 97.12 170 PHE B N 1
ATOM 3715 C CA . PHE B 1 170 ? 3.359 -9.281 -21.734 1 97.12 170 PHE B CA 1
ATOM 3716 C C . PHE B 1 170 ? 1.871 -9.422 -22.031 1 97.12 170 PHE B C 1
ATOM 3718 O O . PHE B 1 170 ? 1.078 -8.547 -21.688 1 97.12 170 PHE B O 1
ATOM 3725 N N . VAL B 1 171 ? 1.562 -10.594 -22.625 1 97.69 171 VAL B N 1
ATOM 3726 C CA . VAL B 1 171 ? 0.182 -10.867 -23 1 97.69 171 VAL B CA 1
ATOM 3727 C C . VAL B 1 171 ? -0.161 -12.328 -22.719 1 97.69 171 VAL B C 1
ATOM 3729 O O . VAL B 1 171 ? 0.721 -13.125 -22.391 1 97.69 171 VAL B O 1
ATOM 3732 N N . ARG B 1 172 ? -1.47 -12.602 -22.766 1 97.56 172 ARG B N 1
ATOM 3733 C CA . ARG B 1 172 ? -1.932 -13.961 -22.5 1 97.56 172 ARG B CA 1
ATOM 3734 C C . ARG B 1 172 ? -1.438 -14.914 -23.578 1 97.56 172 ARG B C 1
ATOM 3736 O O . ARG B 1 172 ? -1.067 -14.492 -24.672 1 97.56 172 ARG B O 1
ATOM 3743 N N . GLU B 1 173 ? -1.518 -16.203 -23.25 1 97.31 173 GLU B N 1
ATOM 3744 C CA . GLU B 1 173 ? -1.26 -17.234 -24.25 1 97.31 173 GLU B CA 1
ATOM 3745 C C . GLU B 1 173 ? -2.213 -17.109 -25.438 1 97.31 173 GLU B C 1
ATOM 3747 O O . GLU B 1 173 ? -3.402 -16.844 -25.25 1 97.31 173 GLU B O 1
ATOM 3752 N N . GLY B 1 174 ? -1.688 -17.203 -26.672 1 96.62 174 GLY B N 1
ATOM 3753 C CA . GLY B 1 174 ? -2.512 -17.172 -27.875 1 96.62 174 GLY B CA 1
ATOM 3754 C C . GLY B 1 174 ? -2.844 -15.766 -28.344 1 96.62 174 GLY B C 1
ATOM 3755 O O . GLY B 1 174 ? -3.596 -15.586 -29.297 1 96.62 174 GLY B O 1
ATOM 3756 N N . HIS B 1 175 ? -2.359 -14.766 -27.688 1 96.94 175 HIS B N 1
ATOM 3757 C CA . HIS B 1 175 ? -2.617 -13.383 -28.047 1 96.94 175 HIS B CA 1
ATOM 3758 C C . HIS B 1 175 ? -2.141 -13.094 -29.469 1 96.94 175 HIS B C 1
ATOM 3760 O O . HIS B 1 175 ? -1.076 -13.562 -29.875 1 96.94 175 HIS B O 1
ATOM 3766 N N . PRO B 1 176 ? -2.795 -12.219 -30.203 1 96.56 176 PRO B N 1
ATOM 3767 C CA . PRO B 1 176 ? -2.438 -11.906 -31.578 1 96.56 176 PRO B CA 1
ATOM 3768 C C . PRO B 1 176 ? -1.054 -11.266 -31.703 1 96.56 176 PRO B C 1
ATOM 3770 O O . PRO B 1 176 ? -0.433 -11.328 -32.781 1 96.56 176 PRO B O 1
ATOM 3773 N N . LEU B 1 177 ? -0.611 -10.68 -30.719 1 96.88 177 LEU B N 1
ATOM 3774 C CA . LEU B 1 177 ? 0.666 -9.977 -30.75 1 96.88 177 LEU B CA 1
ATOM 3775 C C . LEU B 1 177 ? 1.831 -10.961 -30.672 1 96.88 177 LEU B C 1
ATOM 3777 O O . LEU B 1 177 ? 2.984 -10.578 -30.891 1 96.88 177 LEU B O 1
ATOM 3781 N N . LEU B 1 178 ? 1.535 -12.18 -30.406 1 97.25 178 LEU B N 1
ATOM 3782 C CA . LEU B 1 178 ? 2.594 -13.18 -30.297 1 97.25 178 LEU B CA 1
ATOM 3783 C C . LEU B 1 178 ? 2.939 -13.75 -31.672 1 97.25 178 LEU B C 1
ATOM 3785 O O . LEU B 1 178 ? 2.164 -13.609 -32.625 1 97.25 178 LEU B O 1
ATOM 3789 N N . GLY B 1 179 ? 4.16 -14.336 -31.781 1 94.25 179 GLY B N 1
ATOM 3790 C CA . GLY B 1 179 ? 4.527 -15.047 -33 1 94.25 179 GLY B CA 1
ATOM 3791 C C . GLY B 1 179 ? 5.305 -14.188 -33.969 1 94.25 179 GLY B C 1
ATOM 3792 O O . GLY B 1 179 ? 5.586 -14.617 -35.094 1 94.25 179 GLY B O 1
ATOM 3793 N N . GLY B 1 180 ? 5.629 -13.039 -33.625 1 94.06 180 GLY B N 1
ATOM 3794 C CA . GLY B 1 180 ? 6.426 -12.156 -34.469 1 94.06 180 GLY B CA 1
ATOM 3795 C C . GLY B 1 180 ? 6.84 -10.883 -33.75 1 94.06 180 GLY B C 1
ATOM 3796 O O . GLY B 1 180 ? 6.449 -10.648 -32.594 1 94.06 180 GLY B O 1
ATOM 3797 N N . THR B 1 181 ? 7.621 -10.141 -34.5 1 95.88 181 THR B N 1
ATOM 3798 C CA . THR B 1 181 ? 8.07 -8.852 -33.969 1 95.88 181 THR B CA 1
ATOM 3799 C C . THR B 1 181 ? 6.996 -7.789 -34.188 1 95.88 181 THR B C 1
ATOM 3801 O O . THR B 1 181 ? 6.367 -7.723 -35.219 1 95.88 181 THR B O 1
ATOM 3804 N N . ARG B 1 182 ? 6.785 -7 -33.094 1 96.19 182 ARG B N 1
ATOM 3805 C CA . ARG B 1 182 ? 5.742 -5.98 -33.125 1 96.19 182 ARG B CA 1
ATOM 3806 C C . ARG B 1 182 ? 6.324 -4.598 -32.844 1 96.19 182 ARG B C 1
ATOM 3808 O O . ARG B 1 182 ? 7.418 -4.477 -32.312 1 96.19 182 ARG B O 1
ATOM 3815 N N . THR B 1 183 ? 5.539 -3.609 -33.281 1 93.69 183 THR B N 1
ATOM 3816 C CA . THR B 1 183 ? 5.871 -2.227 -32.969 1 93.69 183 THR B CA 1
ATOM 3817 C C . THR B 1 183 ? 5.098 -1.756 -31.734 1 93.69 183 THR B C 1
ATOM 3819 O O . THR B 1 183 ? 4.102 -2.375 -31.359 1 93.69 183 THR B O 1
ATOM 3822 N N . LEU B 1 184 ? 5.574 -0.663 -31.172 1 91.19 184 LEU B N 1
ATOM 3823 C CA . LEU B 1 184 ? 4.863 -0.076 -30.047 1 91.19 184 LEU B CA 1
ATOM 3824 C C . LEU B 1 184 ? 3.459 0.361 -30.453 1 91.19 184 LEU B C 1
ATOM 3826 O O . LEU B 1 184 ? 2.523 0.281 -29.656 1 91.19 184 LEU B O 1
ATOM 3830 N N . SER B 1 185 ? 3.365 0.807 -31.688 1 89.75 185 SER B N 1
ATOM 3831 C CA . SER B 1 185 ? 2.062 1.227 -32.188 1 89.75 185 SER B CA 1
ATOM 3832 C C . SER B 1 185 ? 1.078 0.064 -32.219 1 89.75 185 SER B C 1
ATOM 3834 O O . SER B 1 185 ? -0.096 0.231 -31.875 1 89.75 185 SER B O 1
ATOM 3836 N N . GLU B 1 186 ? 1.54 -1.074 -32.625 1 91.88 186 GLU B N 1
ATOM 3837 C CA . GLU B 1 186 ? 0.694 -2.264 -32.625 1 91.88 186 GLU B CA 1
ATOM 3838 C C . GLU B 1 186 ? 0.264 -2.633 -31.203 1 91.88 186 GLU B C 1
ATOM 3840 O O . GLU B 1 186 ? -0.874 -3.053 -30.984 1 91.88 186 GLU B O 1
ATOM 3845 N N . LEU B 1 187 ? 1.142 -2.426 -30.219 1 91.38 187 LEU B N 1
ATOM 3846 C CA . LEU B 1 187 ? 0.827 -2.711 -28.828 1 91.38 187 LEU B CA 1
ATOM 3847 C C . LEU B 1 187 ? -0.251 -1.764 -28.297 1 91.38 187 LEU B C 1
ATOM 3849 O O . LEU B 1 187 ? -1.149 -2.18 -27.562 1 91.38 187 LEU B O 1
ATOM 3853 N N . ARG B 1 188 ? -0.124 -0.562 -28.75 1 87.94 188 ARG B N 1
ATOM 3854 C CA . ARG B 1 188 ? -1.004 0.481 -28.219 1 87.94 188 ARG B CA 1
ATOM 3855 C C . ARG B 1 188 ? -2.422 0.316 -28.766 1 87.94 188 ARG B C 1
ATOM 3857 O O . ARG B 1 188 ? -3.359 0.941 -28.266 1 87.94 188 ARG B O 1
ATOM 3864 N N . ALA B 1 189 ? -2.6 -0.513 -29.719 1 88.81 189 ALA B N 1
ATOM 3865 C CA . ALA B 1 189 ? -3.924 -0.798 -30.266 1 88.81 189 ALA B CA 1
ATOM 3866 C C . ALA B 1 189 ? -4.746 -1.646 -29.297 1 88.81 189 ALA B C 1
ATOM 3868 O O . ALA B 1 189 ? -5.961 -1.77 -29.438 1 88.81 189 ALA B O 1
ATOM 3869 N N . TYR B 1 190 ? -4.074 -2.188 -28.297 1 90.81 190 TYR B N 1
ATOM 3870 C CA . TYR B 1 190 ? -4.738 -3.029 -27.312 1 90.81 190 TYR B CA 1
ATOM 3871 C C . TYR B 1 190 ? -4.816 -2.326 -25.953 1 90.81 190 TYR B C 1
ATOM 3873 O O . TYR B 1 190 ? -4.008 -1.444 -25.672 1 90.81 190 TYR B O 1
ATOM 3881 N N . PRO B 1 191 ? -5.793 -2.754 -25.156 1 88.75 191 PRO B N 1
ATOM 3882 C CA . PRO B 1 191 ? -5.84 -2.201 -23.797 1 88.75 191 PRO B CA 1
ATOM 3883 C C . PRO B 1 191 ? -4.594 -2.531 -22.984 1 88.75 191 PRO B C 1
ATOM 3885 O O . PRO B 1 191 ? -3.871 -3.479 -23.297 1 88.75 191 PRO B O 1
ATOM 3888 N N . SER B 1 192 ? -4.352 -1.706 -21.984 1 89.12 192 SER B N 1
ATOM 3889 C CA . SER B 1 192 ? -3.174 -1.932 -21.156 1 89.12 192 SER B CA 1
ATOM 3890 C C . SER B 1 192 ? -3.549 -2.02 -19.672 1 89.12 192 SER B C 1
ATOM 3892 O O . SER B 1 192 ? -4.633 -1.59 -19.281 1 89.12 192 SER B O 1
ATOM 3894 N N . THR B 1 193 ? -2.746 -2.752 -19.016 1 89.31 193 THR B N 1
ATOM 3895 C CA . THR B 1 193 ? -2.865 -2.848 -17.562 1 89.31 193 THR B CA 1
ATOM 3896 C C . THR B 1 193 ? -1.571 -2.408 -16.875 1 89.31 193 THR B C 1
ATOM 3898 O O . THR B 1 193 ? -0.492 -2.5 -17.469 1 89.31 193 THR B O 1
ATOM 3901 N N . LEU B 1 194 ? -1.743 -1.883 -15.688 1 84.88 194 LEU B N 1
ATOM 3902 C CA . LEU B 1 194 ? -0.595 -1.409 -14.922 1 84.88 194 LEU B CA 1
ATOM 3903 C C . LEU B 1 194 ? -0.698 -1.843 -13.461 1 84.88 194 LEU B C 1
ATOM 3905 O O . LEU B 1 194 ? -1.721 -1.614 -12.812 1 84.88 194 LEU B O 1
ATOM 3909 N N . ALA B 1 195 ? 0.342 -2.508 -13.086 1 85.44 195 ALA B N 1
ATOM 3910 C CA . ALA B 1 195 ? 0.461 -2.814 -11.664 1 85.44 195 ALA B CA 1
ATOM 3911 C C . ALA B 1 195 ? 1.115 -1.662 -10.906 1 85.44 195 ALA B C 1
ATOM 3913 O O . ALA B 1 195 ? 2.051 -1.035 -11.406 1 85.44 195 ALA B O 1
ATOM 3914 N N . PHE B 1 196 ? 0.521 -1.381 -9.648 1 77.81 196 PHE B N 1
ATOM 3915 C CA . PHE B 1 196 ? 1.015 -0.367 -8.727 1 77.81 196 PHE B CA 1
ATOM 3916 C C . PHE B 1 196 ? 0.933 1.021 -9.352 1 77.81 196 PHE B C 1
ATOM 3918 O O . PHE B 1 196 ? 1.95 1.699 -9.508 1 77.81 196 PHE B O 1
ATOM 3925 N N . PRO B 1 197 ? -0.283 1.362 -9.625 1 69.31 197 PRO B N 1
ATOM 3926 C CA . PRO B 1 197 ? -0.413 2.732 -10.125 1 69.31 197 PRO B CA 1
ATOM 3927 C C . PRO B 1 197 ? -0.023 3.781 -9.086 1 69.31 197 PRO B C 1
ATOM 3929 O O . PRO B 1 197 ? -0.085 3.514 -7.883 1 69.31 197 PRO B O 1
ATOM 3932 N N . LYS B 1 198 ? 0.414 4.816 -9.672 1 66.12 198 LYS B N 1
ATOM 3933 C CA . LYS B 1 198 ? 0.78 5.91 -8.781 1 66.12 198 LYS B CA 1
ATOM 3934 C C . LYS B 1 198 ? -0.455 6.52 -8.117 1 66.12 198 LYS B C 1
ATOM 3936 O O . LYS B 1 198 ? -1.508 6.637 -8.75 1 66.12 198 LYS B O 1
ATOM 3941 N N . GLU B 1 199 ? -0.238 6.641 -6.867 1 61.31 199 GLU B N 1
ATOM 3942 C CA . GLU B 1 199 ? -1.323 7.27 -6.117 1 61.31 199 GLU B CA 1
ATOM 3943 C C . GLU B 1 199 ? -1.184 8.789 -6.113 1 61.31 199 GLU B C 1
ATOM 3945 O O . GLU B 1 199 ? -0.069 9.312 -6.16 1 61.31 199 GLU B O 1
ATOM 3950 N N . SER B 1 200 ? -2.271 9.406 -6.172 1 54.16 200 SER B N 1
ATOM 3951 C CA . SER B 1 200 ? -2.305 10.859 -6.328 1 54.16 200 SER B CA 1
ATOM 3952 C C . SER B 1 200 ? -1.397 11.547 -5.312 1 54.16 200 SER B C 1
ATOM 3954 O O . SER B 1 200 ? -0.708 12.516 -5.641 1 54.16 200 SER B O 1
ATOM 3956 N N . HIS B 1 201 ? -1.34 11.008 -4.105 1 53.5 201 HIS B N 1
ATOM 3957 C CA . HIS B 1 201 ? -0.574 11.656 -3.043 1 53.5 201 HIS B CA 1
ATOM 3958 C C . HIS B 1 201 ? 0.925 11.516 -3.285 1 53.5 201 HIS B C 1
ATOM 3960 O O . HIS B 1 201 ? 1.723 12.25 -2.691 1 53.5 201 HIS B O 1
ATOM 3966 N N . GLN B 1 202 ? 1.312 10.766 -4.207 1 61.56 202 GLN B N 1
ATOM 3967 C CA . GLN B 1 202 ? 2.725 10.523 -4.484 1 61.56 202 GLN B CA 1
ATOM 3968 C C . GLN B 1 202 ? 3.289 11.586 -5.426 1 61.56 202 GLN B C 1
ATOM 3970 O O . GLN B 1 202 ? 4.5 11.656 -5.641 1 61.56 202 GLN B O 1
ATOM 3975 N N . ARG B 1 203 ? 2.459 12.391 -5.973 1 59.34 203 ARG B N 1
ATOM 3976 C CA . ARG B 1 203 ? 2.898 13.469 -6.852 1 59.34 203 ARG B CA 1
ATOM 3977 C C . ARG B 1 203 ? 3.895 14.383 -6.141 1 59.34 203 ARG B C 1
ATOM 3979 O O . ARG B 1 203 ? 4.746 14.992 -6.785 1 59.34 203 ARG B O 1
ATOM 3986 N N . ARG B 1 204 ? 3.838 14.375 -4.902 1 57.38 204 ARG B N 1
ATOM 3987 C CA . ARG B 1 204 ? 4.715 15.211 -4.094 1 57.38 204 ARG B CA 1
ATOM 3988 C C . ARG B 1 204 ? 6.168 14.781 -4.227 1 57.38 204 ARG B C 1
ATOM 3990 O O . ARG B 1 204 ? 7.086 15.578 -4.023 1 57.38 204 ARG B O 1
ATOM 3997 N N . LEU B 1 205 ? 6.32 13.625 -4.438 1 61.38 205 LEU B N 1
ATOM 3998 C CA . LEU B 1 205 ? 7.664 13.062 -4.504 1 61.38 205 LEU B CA 1
ATOM 3999 C C . LEU B 1 205 ? 8.305 13.344 -5.859 1 61.38 205 LEU B C 1
ATOM 4001 O O . LEU B 1 205 ? 9.523 13.516 -5.949 1 61.38 205 LEU B O 1
ATOM 4005 N N . SER B 1 206 ? 7.5 13.336 -6.887 1 62.09 206 SER B N 1
ATOM 4006 C CA . SER B 1 206 ? 7.988 13.57 -8.242 1 62.09 206 SER B CA 1
ATOM 4007 C C . SER B 1 206 ? 6.852 13.945 -9.188 1 62.09 206 SER B C 1
ATOM 4009 O O . SER B 1 206 ? 5.922 13.164 -9.391 1 62.09 206 SER B O 1
ATOM 4011 N N . SER B 1 207 ? 6.957 15.039 -9.688 1 59.03 207 SER B N 1
ATOM 4012 C CA . SER B 1 207 ? 5.965 15.461 -10.672 1 59.03 207 SER B CA 1
ATOM 4013 C C . SER B 1 207 ? 6.188 14.773 -12.016 1 59.03 207 SER B C 1
ATOM 4015 O O . SER B 1 207 ? 5.234 14.516 -12.75 1 59.03 207 SER B O 1
ATOM 4017 N N . SER B 1 208 ? 7.395 14.453 -12.32 1 60.84 208 SER B N 1
ATOM 4018 C CA . SER B 1 208 ? 7.754 13.906 -13.625 1 60.84 208 SER B CA 1
ATOM 4019 C C . SER B 1 208 ? 7.266 12.469 -13.773 1 60.84 208 SER B C 1
ATOM 4021 O O . SER B 1 208 ? 6.949 12.023 -14.883 1 60.84 208 SER B O 1
ATOM 4023 N N . VAL B 1 209 ? 7.188 11.914 -12.641 1 59.03 209 VAL B N 1
ATOM 4024 C CA . VAL B 1 209 ? 6.836 10.5 -12.703 1 59.03 209 VAL B CA 1
ATOM 4025 C C . VAL B 1 209 ? 5.352 10.352 -13.039 1 59.03 209 VAL B C 1
ATOM 4027 O O . VAL B 1 209 ? 4.922 9.312 -13.547 1 59.03 209 VAL B O 1
ATOM 4030 N N . PHE B 1 210 ? 4.633 11.359 -12.875 1 52.47 210 PHE B N 1
ATOM 4031 C CA . PHE B 1 210 ? 3.195 11.281 -13.094 1 52.47 210 PHE B CA 1
ATOM 4032 C C . PHE B 1 210 ? 2.842 11.656 -14.531 1 52.47 210 PHE B C 1
ATOM 4034 O O . PHE B 1 210 ? 1.678 11.586 -14.93 1 52.47 210 PHE B O 1
ATOM 4041 N N . MET B 1 211 ? 3.736 12.094 -15.344 1 49.5 211 MET B N 1
ATOM 4042 C CA . MET B 1 211 ? 3.424 12.531 -16.703 1 49.5 211 MET B CA 1
ATOM 4043 C C . MET B 1 211 ? 2.773 11.406 -17.5 1 49.5 211 MET B C 1
ATOM 4045 O O . MET B 1 211 ? 1.95 11.664 -18.375 1 49.5 211 MET B O 1
ATOM 4049 N N . ASP B 1 212 ? 3.203 10.25 -17.25 1 53 212 ASP B N 1
ATOM 4050 C CA . ASP B 1 212 ? 2.59 9.164 -18.016 1 53 212 ASP B CA 1
ATOM 4051 C C . ASP B 1 212 ? 1.589 8.391 -17.172 1 53 212 ASP B C 1
ATOM 4053 O O . ASP B 1 212 ? 1.881 7.285 -16.719 1 53 212 ASP B O 1
ATOM 4057 N N . GLY B 1 213 ? 0.751 9.102 -16.578 1 52.34 213 GLY B N 1
ATOM 4058 C CA . GLY B 1 213 ? -0.265 8.617 -15.656 1 52.34 213 GLY B CA 1
ATOM 4059 C C . GLY B 1 213 ? -0.925 7.328 -16.125 1 52.34 213 GLY B C 1
ATOM 4060 O O . GLY B 1 213 ? -0.376 6.609 -16.953 1 52.34 213 GLY B O 1
ATOM 4061 N N . THR B 1 214 ? -1.947 6.824 -15.312 1 52.84 214 THR B N 1
ATOM 4062 C CA . THR B 1 214 ? -2.85 5.703 -15.555 1 52.84 214 THR B CA 1
ATOM 4063 C C . THR B 1 214 ? -3.795 6.012 -16.703 1 52.84 214 THR B C 1
ATOM 4065 O O . THR B 1 214 ? -4.637 5.184 -17.062 1 52.84 214 THR B O 1
ATOM 4068 N N . VAL B 1 215 ? -3.506 7.094 -17.375 1 50.03 215 VAL B N 1
ATOM 4069 C CA . VAL B 1 215 ? -4.438 7.465 -18.438 1 50.03 215 VAL B CA 1
ATOM 4070 C C . VAL B 1 215 ? -4.332 6.469 -19.594 1 50.03 215 VAL B C 1
ATOM 4072 O O . VAL B 1 215 ? -3.227 6.141 -20.031 1 50.03 215 VAL B O 1
ATOM 4075 N N . GLY B 1 216 ? -5.438 5.941 -19.891 1 62.38 216 GLY B N 1
ATOM 4076 C CA . GLY B 1 216 ? -5.562 5.039 -21.016 1 62.38 216 GLY B CA 1
ATOM 4077 C C . GLY B 1 216 ? -5.434 3.576 -20.641 1 62.38 216 GLY B C 1
ATOM 4078 O O . GLY B 1 216 ? -5.625 2.689 -21.469 1 62.38 216 GLY B O 1
ATOM 4079 N N . LYS B 1 217 ? -5.289 3.441 -19.25 1 74.38 217 LYS B N 1
ATOM 4080 C CA . LYS B 1 217 ? -5.195 2.041 -18.859 1 74.38 217 LYS B CA 1
ATOM 4081 C C . LYS B 1 217 ? -6.582 1.446 -18.609 1 74.38 217 LYS B C 1
ATOM 4083 O O . LYS B 1 217 ? -7.422 2.066 -17.969 1 74.38 217 LYS B O 1
ATOM 4088 N N . ALA B 1 218 ? -6.723 0.291 -19.172 1 78.69 218 ALA B N 1
ATOM 4089 C CA . ALA B 1 218 ? -8.008 -0.396 -19.047 1 78.69 218 ALA B CA 1
ATOM 4090 C C . ALA B 1 218 ? -8.195 -0.944 -17.625 1 78.69 218 ALA B C 1
ATOM 4092 O O . ALA B 1 218 ? -9.32 -0.965 -17.109 1 78.69 218 ALA B O 1
ATOM 4093 N N . PHE B 1 219 ? -7.059 -1.347 -16.984 1 88.31 219 PHE B N 1
ATOM 4094 C CA . PHE B 1 219 ? -7.117 -1.956 -15.664 1 88.31 219 PHE B CA 1
ATOM 4095 C C . PHE B 1 219 ? -5.855 -1.644 -14.867 1 88.31 219 PHE B C 1
ATOM 4097 O O . PHE B 1 219 ? -4.742 -1.791 -15.375 1 88.31 219 PHE B O 1
ATOM 4104 N N . THR B 1 220 ? -6.062 -1.21 -13.625 1 89.06 220 THR B N 1
ATOM 4105 C CA . THR B 1 220 ? -4.934 -0.968 -12.734 1 89.06 220 THR B CA 1
ATOM 4106 C C . THR B 1 220 ? -5.195 -1.573 -11.359 1 89.06 220 THR B C 1
ATOM 4108 O O . THR B 1 220 ? -6.348 -1.695 -10.938 1 89.06 220 THR B O 1
ATOM 4111 N N . SER B 1 221 ? -4.102 -2.008 -10.75 1 90.69 221 SER B N 1
ATOM 4112 C CA . SER B 1 221 ? -4.172 -2.559 -9.398 1 90.69 221 SER B CA 1
ATOM 4113 C C . SER B 1 221 ? -2.822 -2.475 -8.695 1 90.69 221 SER B C 1
ATOM 4115 O O . SER B 1 221 ? -1.782 -2.379 -9.352 1 90.69 221 SER B O 1
ATOM 4117 N N . ASN B 1 222 ? -2.869 -2.492 -7.402 1 88 222 ASN B N 1
ATOM 4118 C CA . ASN B 1 222 ? -1.639 -2.613 -6.625 1 88 222 ASN B CA 1
ATOM 4119 C C . ASN B 1 222 ? -1.24 -4.074 -6.43 1 88 222 ASN B C 1
ATOM 4121 O O . ASN B 1 222 ? -0.38 -4.383 -5.602 1 88 222 ASN B O 1
ATOM 4125 N N . SER B 1 223 ? -1.891 -4.906 -7.129 1 90.62 223 SER B N 1
ATOM 4126 C CA . SER B 1 223 ? -1.62 -6.34 -7.094 1 90.62 223 SER B CA 1
ATOM 4127 C C . SER B 1 223 ? -1.221 -6.863 -8.469 1 90.62 223 SER B C 1
ATOM 4129 O O . SER B 1 223 ? -2.025 -6.844 -9.406 1 90.62 223 SER B O 1
ATOM 4131 N N . LEU B 1 224 ? -0.035 -7.32 -8.484 1 92.19 224 LEU B N 1
ATOM 4132 C CA . LEU B 1 224 ? 0.399 -7.922 -9.742 1 92.19 224 LEU B CA 1
ATOM 4133 C C . LEU B 1 224 ? -0.458 -9.133 -10.094 1 92.19 224 LEU B C 1
ATOM 4135 O O . LEU B 1 224 ? -0.771 -9.359 -11.258 1 92.19 224 LEU B O 1
ATOM 4139 N N . GLU B 1 225 ? -0.842 -9.867 -9.102 1 91.06 225 GLU B N 1
ATOM 4140 C CA . GLU B 1 225 ? -1.695 -11.031 -9.328 1 91.06 225 GLU B CA 1
ATOM 4141 C C . GLU B 1 225 ? -3.002 -10.633 -10.008 1 91.06 225 GLU B C 1
ATOM 4143 O O . GLU B 1 225 ? -3.447 -11.297 -10.945 1 91.06 225 GLU B O 1
ATOM 4148 N N . ALA B 1 226 ? -3.58 -9.57 -9.5 1 92.5 226 ALA B N 1
ATOM 4149 C CA . ALA B 1 226 ? -4.82 -9.094 -10.109 1 92.5 226 ALA B CA 1
ATOM 4150 C C . ALA B 1 226 ? -4.598 -8.672 -11.555 1 92.5 226 ALA B C 1
ATOM 4152 O O . ALA B 1 226 ? -5.438 -8.938 -12.422 1 92.5 226 ALA B O 1
ATOM 4153 N N . CYS B 1 227 ? -3.525 -8.055 -11.797 1 94.12 227 CYS B N 1
ATOM 4154 C CA . CYS B 1 227 ? -3.211 -7.629 -13.156 1 94.12 227 CYS B CA 1
ATOM 4155 C C . CYS B 1 227 ? -3.002 -8.828 -14.07 1 94.12 227 CYS B C 1
ATOM 4157 O O . CYS B 1 227 ? -3.465 -8.836 -15.211 1 94.12 227 CYS B O 1
ATOM 4159 N N . LEU B 1 228 ? -2.338 -9.812 -13.555 1 95.06 228 LEU B N 1
ATOM 4160 C CA . LEU B 1 228 ? -2.109 -11.016 -14.344 1 95.06 228 LEU B CA 1
ATOM 4161 C C . LEU B 1 228 ? -3.422 -11.734 -14.633 1 95.06 228 LEU B C 1
ATOM 4163 O O . LEU B 1 228 ? -3.627 -12.242 -15.734 1 95.06 228 LEU B O 1
ATOM 4167 N N . ASP B 1 229 ? -4.273 -11.789 -13.648 1 93.62 229 ASP B N 1
ATOM 4168 C CA . ASP B 1 229 ? -5.602 -12.359 -13.859 1 93.62 229 ASP B CA 1
ATOM 4169 C C . ASP B 1 229 ? -6.328 -11.641 -15 1 93.62 229 ASP B C 1
ATOM 4171 O O . ASP B 1 229 ? -6.918 -12.289 -15.867 1 93.62 229 ASP B O 1
ATOM 4175 N N . TYR B 1 230 ? -6.234 -10.344 -14.961 1 92.94 230 TYR B N 1
ATOM 4176 C CA . TYR B 1 230 ? -6.895 -9.539 -15.984 1 92.94 230 TYR B CA 1
ATOM 4177 C C . TYR B 1 230 ? -6.305 -9.82 -17.359 1 92.94 230 TYR B C 1
ATOM 4179 O O . TYR B 1 230 ? -7.039 -10 -18.328 1 92.94 230 TYR B O 1
ATOM 4187 N N . VAL B 1 231 ? -5.023 -9.906 -17.438 1 94.75 231 VAL B N 1
ATOM 4188 C CA . VAL B 1 231 ? -4.32 -10.141 -18.703 1 94.75 231 VAL B CA 1
ATOM 4189 C C . VAL B 1 231 ? -4.691 -11.516 -19.25 1 94.75 231 VAL B C 1
ATOM 4191 O O . VAL B 1 231 ? -4.961 -11.656 -20.438 1 94.75 231 VAL B O 1
ATOM 4194 N N . LYS B 1 232 ? -4.762 -12.477 -18.375 1 95.25 232 LYS B N 1
ATOM 4195 C CA . LYS B 1 232 ? -5.035 -13.844 -18.797 1 95.25 232 LYS B CA 1
ATOM 4196 C C . LYS B 1 232 ? -6.449 -13.977 -19.359 1 95.25 232 LYS B C 1
ATOM 4198 O O . LYS B 1 232 ? -6.723 -14.875 -20.156 1 95.25 232 LYS B O 1
ATOM 4203 N N . HIS B 1 233 ? -7.301 -13.023 -18.984 1 92 233 HIS B N 1
ATOM 4204 C CA . HIS B 1 233 ? -8.703 -13.172 -19.359 1 92 233 HIS B CA 1
ATOM 4205 C C . HIS B 1 233 ? -9.109 -12.133 -20.406 1 92 233 HIS B C 1
ATOM 4207 O O . HIS B 1 233 ? -10.273 -12.055 -20.781 1 92 233 HIS B O 1
ATOM 4213 N N . THR B 1 234 ? -8.195 -11.305 -20.844 1 91.88 234 THR B N 1
ATOM 4214 C CA . THR B 1 234 ? -8.484 -10.258 -21.812 1 91.88 234 THR B CA 1
ATOM 4215 C C . THR B 1 234 ? -7.367 -10.148 -22.844 1 91.88 234 THR B C 1
ATOM 4217 O O . THR B 1 234 ? -6.461 -10.984 -22.875 1 91.88 234 THR B O 1
ATOM 4220 N N . HIS B 1 235 ? -7.414 -9.117 -23.672 1 92.25 235 HIS B N 1
ATOM 4221 C CA . HIS B 1 235 ? -6.367 -8.844 -24.641 1 92.25 235 HIS B CA 1
ATOM 4222 C C . HIS B 1 235 ? -5.465 -7.703 -24.188 1 92.25 235 HIS B C 1
ATOM 4224 O O . HIS B 1 235 ? -4.781 -7.074 -25 1 92.25 235 HIS B O 1
ATOM 4230 N N . ALA B 1 236 ? -5.531 -7.496 -22.906 1 93.44 236 ALA B N 1
ATOM 4231 C CA . ALA B 1 236 ? -4.742 -6.391 -22.375 1 93.44 236 ALA B CA 1
ATOM 4232 C C . ALA B 1 236 ? -3.252 -6.723 -22.375 1 93.44 236 ALA B C 1
ATOM 4234 O O . ALA B 1 236 ? -2.869 -7.891 -22.25 1 93.44 236 ALA B O 1
ATOM 4235 N N . VAL B 1 237 ? -2.479 -5.613 -22.469 1 94.75 237 VAL B N 1
ATOM 4236 C CA . VAL B 1 237 ? -1.022 -5.703 -22.453 1 94.75 237 VAL B CA 1
ATOM 4237 C C . VAL B 1 237 ? -0.492 -5.219 -21.109 1 94.75 237 VAL B C 1
ATOM 4239 O O . VAL B 1 237 ? -0.873 -4.148 -20.641 1 94.75 237 VAL B O 1
ATOM 4242 N N . LEU B 1 238 ? 0.325 -6.078 -20.5 1 95.19 238 LEU B N 1
ATOM 4243 C CA . LEU B 1 238 ? 0.967 -5.723 -19.234 1 95.19 238 LEU B CA 1
ATOM 4244 C C . LEU B 1 238 ? 2.404 -5.266 -19.469 1 95.19 238 LEU B C 1
ATOM 4246 O O . LEU B 1 238 ? 3.186 -5.965 -20.109 1 95.19 238 LEU B O 1
ATOM 4250 N N . GLN B 1 239 ? 2.689 -4.098 -19 1 91.56 239 GLN B N 1
ATOM 4251 C CA . GLN B 1 239 ? 4.074 -3.637 -18.984 1 91.56 239 GLN B CA 1
ATOM 4252 C C . GLN B 1 239 ? 4.75 -3.984 -17.656 1 91.56 239 GLN B C 1
ATOM 4254 O O . GLN B 1 239 ? 4.238 -3.66 -16.594 1 91.56 239 GLN B O 1
ATOM 4259 N N . HIS B 1 240 ? 5.871 -4.676 -17.75 1 93.12 240 HIS B N 1
ATOM 4260 C CA . HIS B 1 240 ? 6.625 -5.082 -16.562 1 93.12 240 HIS B CA 1
ATOM 4261 C C . HIS B 1 240 ? 8.078 -5.395 -16.922 1 93.12 240 HIS B C 1
ATOM 4263 O O . HIS B 1 240 ? 8.43 -5.453 -18.094 1 93.12 240 HIS B O 1
ATOM 4269 N N . GLY B 1 241 ? 8.93 -5.574 -15.969 1 91.38 241 GLY B N 1
ATOM 4270 C CA . GLY B 1 241 ? 10.328 -5.871 -16.203 1 91.38 241 GLY B CA 1
ATOM 4271 C C . GLY B 1 241 ? 10.539 -7.156 -16.984 1 91.38 241 GLY B C 1
ATOM 4272 O O . GLY B 1 241 ? 9.922 -8.18 -16.688 1 91.38 241 GLY B O 1
ATOM 4273 N N . GLU B 1 242 ? 11.5 -7.152 -17.891 1 92.38 242 GLU B N 1
ATOM 4274 C CA . GLU B 1 242 ? 11.789 -8.297 -18.75 1 92.38 242 GLU B CA 1
ATOM 4275 C C . GLU B 1 242 ? 12.32 -9.477 -17.938 1 92.38 242 GLU B C 1
ATOM 4277 O O . GLU B 1 242 ? 12.148 -10.633 -18.328 1 92.38 242 GLU B O 1
ATOM 4282 N N . LEU B 1 243 ? 12.891 -9.148 -16.828 1 91 243 LEU B N 1
ATOM 4283 C CA . LEU B 1 243 ? 13.469 -10.195 -15.984 1 91 243 LEU B CA 1
ATOM 4284 C C . LEU B 1 243 ? 12.383 -11.141 -15.477 1 91 243 LEU B C 1
ATOM 4286 O O . LEU B 1 243 ? 12.688 -12.234 -14.992 1 91 243 LEU B O 1
ATOM 4290 N N . MET B 1 244 ? 11.125 -10.734 -15.641 1 93.56 244 MET B N 1
ATOM 4291 C CA . MET B 1 244 ? 10.016 -11.547 -15.148 1 93.56 244 MET B CA 1
ATOM 4292 C C . MET B 1 244 ? 9.508 -12.492 -16.234 1 93.56 244 MET B C 1
ATOM 4294 O O . MET B 1 244 ? 8.609 -13.289 -15.992 1 93.56 244 MET B O 1
ATOM 4298 N N . ALA B 1 245 ? 10.094 -12.516 -17.359 1 94.69 245 ALA B N 1
ATOM 4299 C CA . ALA B 1 245 ? 9.586 -13.25 -18.516 1 94.69 245 ALA B CA 1
ATOM 4300 C C . ALA B 1 245 ? 9.414 -14.734 -18.188 1 94.69 245 ALA B C 1
ATOM 4302 O O . ALA B 1 245 ? 8.359 -15.312 -18.453 1 94.69 245 ALA B O 1
ATOM 4303 N N . ARG B 1 246 ? 10.398 -15.305 -17.594 1 93.94 246 ARG B N 1
ATOM 4304 C CA . ARG B 1 246 ? 10.328 -16.734 -17.297 1 93.94 246 ARG B CA 1
ATOM 4305 C C . ARG B 1 246 ? 9.25 -17.031 -16.266 1 93.94 246 ARG B C 1
ATOM 4307 O O . ARG B 1 246 ? 8.516 -18.016 -16.391 1 93.94 246 ARG B O 1
ATOM 4314 N N . GLU B 1 247 ? 9.18 -16.203 -15.305 1 92.81 247 GLU B N 1
ATOM 4315 C CA . GLU B 1 247 ? 8.156 -16.375 -14.273 1 92.81 247 GLU B CA 1
ATOM 4316 C C . GLU B 1 247 ? 6.754 -16.234 -14.852 1 92.81 247 GLU B C 1
ATOM 4318 O O . GLU B 1 247 ? 5.867 -17.031 -14.547 1 92.81 247 GLU B O 1
ATOM 4323 N N . PHE B 1 248 ? 6.52 -15.297 -15.688 1 95.88 248 PHE B N 1
ATOM 4324 C CA . PHE B 1 248 ? 5.215 -15.047 -16.297 1 95.88 248 PHE B CA 1
ATOM 4325 C C . PHE B 1 248 ? 4.84 -16.172 -17.25 1 95.88 248 PHE B C 1
ATOM 4327 O O . PHE B 1 248 ? 3.67 -16.547 -17.344 1 95.88 248 PHE B O 1
ATOM 4334 N N . GLU B 1 249 ? 5.832 -16.719 -17.891 1 96.31 249 GLU B N 1
ATOM 4335 C CA . GLU B 1 249 ? 5.578 -17.828 -18.797 1 96.31 249 GLU B CA 1
ATOM 4336 C C . GLU B 1 249 ? 4.98 -19.016 -18.062 1 96.31 249 GLU B C 1
ATOM 4338 O O . GLU B 1 249 ? 4.074 -19.688 -18.578 1 96.31 249 GLU B O 1
ATOM 4343 N N . ARG B 1 250 ? 5.438 -19.25 -16.891 1 92.81 250 ARG B N 1
ATOM 4344 C CA . ARG B 1 250 ? 4.926 -20.344 -16.078 1 92.81 250 ARG B CA 1
ATOM 4345 C C . ARG B 1 250 ? 3.467 -20.125 -15.703 1 92.81 250 ARG B C 1
ATOM 4347 O O . ARG B 1 250 ? 2.748 -21.062 -15.367 1 92.81 250 ARG B O 1
ATOM 4354 N N . LEU B 1 251 ? 3.061 -18.891 -15.844 1 92.56 251 LEU B N 1
ATOM 4355 C CA . LEU B 1 251 ? 1.695 -18.547 -15.469 1 92.56 251 LEU B CA 1
ATOM 4356 C C . LEU B 1 251 ? 0.82 -18.359 -16.703 1 92.56 251 LEU B C 1
ATOM 4358 O O . LEU B 1 251 ? -0.32 -17.891 -16.594 1 92.56 251 LEU B O 1
ATOM 4362 N N . GLY B 1 252 ? 1.364 -18.547 -17.812 1 95.81 252 GLY B N 1
ATOM 4363 C CA . GLY B 1 252 ? 0.596 -18.438 -19.047 1 95.81 252 GLY B CA 1
ATOM 4364 C C . GLY B 1 252 ? 0.592 -17.047 -19.625 1 95.81 252 GLY B C 1
ATOM 4365 O O . GLY B 1 252 ? -0.343 -16.656 -20.344 1 95.81 252 GLY B O 1
ATOM 4366 N N . VAL B 1 253 ? 1.52 -16.266 -19.266 1 97.75 253 VAL B N 1
ATOM 4367 C CA . VAL B 1 253 ? 1.686 -14.914 -19.781 1 97.75 253 VAL B CA 1
ATOM 4368 C C . VAL B 1 253 ? 3.035 -14.789 -20.484 1 97.75 253 VAL B C 1
ATOM 4370 O O . VAL B 1 253 ? 4.066 -15.18 -19.938 1 97.75 253 VAL B O 1
ATOM 4373 N N . PHE B 1 254 ? 3.021 -14.219 -21.656 1 98.31 254 PHE B N 1
ATOM 4374 C CA . PHE B 1 254 ? 4.195 -14.312 -22.516 1 98.31 254 PHE B CA 1
ATOM 4375 C C . PHE B 1 254 ? 4.648 -12.93 -22.969 1 98.31 254 PHE B C 1
ATOM 4377 O O . PHE B 1 254 ? 3.82 -12.039 -23.203 1 98.31 254 PHE B O 1
ATOM 4384 N N . GLN B 1 255 ? 5.973 -12.828 -23.203 1 97.31 255 GLN B N 1
ATOM 4385 C CA . GLN B 1 255 ? 6.551 -11.555 -23.625 1 97.31 255 GLN B CA 1
ATOM 4386 C C . GLN B 1 255 ? 6.363 -11.328 -25.125 1 97.31 255 GLN B C 1
ATOM 4388 O O . GLN B 1 255 ? 6.551 -12.25 -25.922 1 97.31 255 GLN B O 1
ATOM 4393 N N . VAL B 1 256 ? 5.984 -10.117 -25.453 1 97.38 256 VAL B N 1
ATOM 4394 C CA . VAL B 1 256 ? 5.895 -9.695 -26.844 1 97.38 256 VAL B CA 1
ATOM 4395 C C . VAL B 1 256 ? 7.281 -9.305 -27.359 1 97.38 256 VAL B C 1
ATOM 4397 O O . VAL B 1 256 ? 8.031 -8.609 -26.672 1 97.38 256 VAL B O 1
ATOM 4400 N N . GLN B 1 257 ? 7.582 -9.758 -28.516 1 96.31 257 GLN B N 1
ATOM 4401 C CA . GLN B 1 257 ? 8.836 -9.352 -29.156 1 96.31 257 GLN B CA 1
ATOM 4402 C C . GLN B 1 257 ? 8.688 -8.008 -29.859 1 96.31 257 GLN B C 1
ATOM 4404 O O . GLN B 1 257 ? 7.898 -7.871 -30.797 1 96.31 257 GLN B O 1
ATOM 4409 N N . LEU B 1 258 ? 9.438 -7.082 -29.375 1 94.56 258 LEU B N 1
ATOM 4410 C CA . LEU B 1 258 ? 9.375 -5.746 -29.953 1 94.56 258 LEU B CA 1
ATOM 4411 C C . LEU B 1 258 ? 10.508 -5.527 -30.953 1 94.56 258 LEU B C 1
ATOM 4413 O O . LEU B 1 258 ? 11.594 -6.086 -30.797 1 94.56 258 LEU B O 1
ATOM 4417 N N . ALA B 1 259 ? 10.141 -4.695 -31.891 1 94.31 259 ALA B N 1
ATOM 4418 C CA . ALA B 1 259 ? 11.203 -4.219 -32.781 1 94.31 259 ALA B CA 1
ATOM 4419 C C . ALA B 1 259 ? 12.305 -3.518 -31.984 1 94.31 259 ALA B C 1
ATOM 4421 O O . ALA B 1 259 ? 12.023 -2.824 -31 1 94.31 259 ALA B O 1
ATOM 4422 N N . PRO B 1 260 ? 13.547 -3.654 -32.406 1 90.06 260 PRO B N 1
ATOM 4423 C CA . PRO B 1 260 ? 14.68 -3.119 -31.656 1 90.06 260 PRO B CA 1
ATOM 4424 C C . PRO B 1 260 ? 14.539 -1.626 -31.375 1 90.06 260 PRO B C 1
ATOM 4426 O O . PRO B 1 260 ? 14.852 -1.177 -30.266 1 90.06 260 PRO B O 1
ATOM 4429 N N . ASP B 1 261 ? 13.961 -0.877 -32.25 1 89.62 261 ASP B N 1
ATOM 4430 C CA . ASP B 1 261 ? 13.852 0.57 -32.094 1 89.62 261 ASP B CA 1
ATOM 4431 C C . ASP B 1 261 ? 12.727 0.938 -31.125 1 89.62 261 ASP B C 1
ATOM 4433 O O . ASP B 1 261 ? 12.656 2.074 -30.656 1 89.62 261 ASP B O 1
ATOM 4437 N N . ASP B 1 262 ? 11.93 -0.064 -30.859 1 88.44 262 ASP B N 1
ATOM 4438 C CA . ASP B 1 262 ? 10.758 0.208 -30.016 1 88.44 262 ASP B CA 1
ATOM 4439 C C . ASP B 1 262 ? 10.977 -0.295 -28.594 1 88.44 262 ASP B C 1
ATOM 4441 O O . ASP B 1 262 ? 10.109 -0.119 -27.734 1 88.44 262 ASP B O 1
ATOM 4445 N N . ARG B 1 263 ? 12.148 -0.771 -28.391 1 85.94 263 ARG B N 1
ATOM 4446 C CA . ARG B 1 263 ? 12.43 -1.242 -27.031 1 85.94 263 ARG B CA 1
ATOM 4447 C C . ARG B 1 263 ? 12.656 -0.072 -26.078 1 85.94 263 ARG B C 1
ATOM 4449 O O . ARG B 1 263 ? 13.258 0.935 -26.453 1 85.94 263 ARG B O 1
ATOM 4456 N N . ALA B 1 264 ? 12.078 -0.265 -24.875 1 83.19 264 ALA B N 1
ATOM 4457 C CA . ALA B 1 264 ? 12.227 0.778 -23.875 1 83.19 264 ALA B CA 1
ATOM 4458 C C . ALA B 1 264 ? 13.695 0.958 -23.484 1 83.19 264 ALA B C 1
ATOM 4460 O O . ALA B 1 264 ? 14.469 -0.007 -23.484 1 83.19 264 ALA B O 1
ATOM 4461 N N . ASP B 1 265 ? 14.078 2.143 -23.203 1 86.75 265 ASP B N 1
ATOM 4462 C CA . ASP B 1 265 ? 15.406 2.391 -22.641 1 86.75 265 ASP B CA 1
ATOM 4463 C C . ASP B 1 265 ? 15.547 1.765 -21.25 1 86.75 265 ASP B C 1
ATOM 4465 O O . ASP B 1 265 ? 14.586 1.742 -20.484 1 86.75 265 ASP B O 1
ATOM 4469 N N . PRO B 1 266 ? 16.75 1.271 -21.062 1 90.56 266 PRO B N 1
ATOM 4470 C CA . PRO B 1 266 ? 16.969 0.75 -19.703 1 90.56 266 PRO B CA 1
ATOM 4471 C C . PRO B 1 266 ? 16.844 1.826 -18.641 1 90.56 266 PRO B C 1
ATOM 4473 O O . PRO B 1 266 ? 17.234 2.975 -18.859 1 90.56 266 PRO B O 1
ATOM 4476 N N . VAL B 1 267 ? 16.281 1.397 -17.609 1 89.69 267 VAL B N 1
ATOM 4477 C CA . VAL B 1 267 ? 16.125 2.299 -16.469 1 89.69 267 VAL B CA 1
ATOM 4478 C C . VAL B 1 267 ? 17.156 1.94 -15.391 1 89.69 267 VAL B C 1
ATOM 4480 O O . VAL B 1 267 ? 17.438 0.762 -15.164 1 89.69 267 VAL B O 1
ATOM 4483 N N . ARG B 1 268 ? 17.734 2.957 -14.797 1 93.44 268 ARG B N 1
ATOM 4484 C CA . ARG B 1 268 ? 18.734 2.75 -13.75 1 93.44 268 ARG B CA 1
ATOM 4485 C C . ARG B 1 268 ? 18.078 2.258 -12.461 1 93.44 268 ARG B C 1
ATOM 4487 O O . ARG B 1 268 ? 17.109 2.865 -11.977 1 93.44 268 ARG B O 1
ATOM 4494 N N . MET B 1 269 ? 18.594 1.146 -11.969 1 95.12 269 MET B N 1
ATOM 4495 C CA . MET B 1 269 ? 18.141 0.577 -10.703 1 95.12 269 MET B CA 1
ATOM 4496 C C . MET B 1 269 ? 19.125 0.879 -9.586 1 95.12 269 MET B C 1
ATOM 4498 O O . MET B 1 269 ? 20.328 0.973 -9.828 1 95.12 269 MET B O 1
ATOM 4502 N N . GLY B 1 270 ? 18.562 1.063 -8.352 1 96.44 270 GLY B N 1
ATOM 4503 C CA . GLY B 1 270 ? 19.422 1.293 -7.207 1 96.44 270 GLY B CA 1
ATOM 4504 C C . GLY B 1 270 ? 18.734 1.021 -5.879 1 96.44 270 GLY B C 1
ATOM 4505 O O . GLY B 1 270 ? 17.547 0.709 -5.84 1 96.44 270 GLY B O 1
ATOM 4506 N N . VAL B 1 271 ? 19.547 1.058 -4.828 1 96.31 271 VAL B N 1
ATOM 4507 C CA . VAL B 1 271 ? 19.047 0.93 -3.463 1 96.31 271 VAL B CA 1
ATOM 4508 C C . VAL B 1 271 ? 18.922 2.312 -2.824 1 96.31 271 VAL B C 1
ATOM 4510 O O . VAL B 1 271 ? 19.859 3.111 -2.881 1 96.31 271 VAL B O 1
ATOM 4513 N N . TYR B 1 272 ? 17.703 2.564 -2.301 1 94.06 272 TYR B N 1
ATOM 4514 C CA . TYR B 1 272 ? 17.469 3.787 -1.542 1 94.06 272 TYR B CA 1
ATOM 4515 C C . TYR B 1 272 ? 17.594 3.533 -0.045 1 94.06 272 TYR B C 1
ATOM 4517 O O . TYR B 1 272 ? 17.109 2.518 0.461 1 94.06 272 TYR B O 1
ATOM 4525 N N . SER B 1 273 ? 18.281 4.379 0.626 1 90.81 273 SER B N 1
ATOM 4526 C CA . SER B 1 273 ? 18.359 4.43 2.082 1 90.81 273 SER B CA 1
ATOM 4527 C C . SER B 1 273 ? 18.438 5.867 2.58 1 90.81 273 SER B C 1
ATOM 4529 O O . SER B 1 273 ? 18.531 6.805 1.782 1 90.81 273 SER B O 1
ATOM 4531 N N . LEU B 1 274 ? 18.328 5.98 3.859 1 80.06 274 LEU B N 1
ATOM 4532 C CA . LEU B 1 274 ? 18.453 7.316 4.43 1 80.06 274 LEU B CA 1
ATOM 4533 C C . LEU B 1 274 ? 19.906 7.613 4.809 1 80.06 274 LEU B C 1
ATOM 4535 O O . LEU B 1 274 ? 20.609 6.738 5.328 1 80.06 274 LEU B O 1
ATOM 4539 N N . LYS B 1 275 ? 20.297 8.797 4.59 1 77.94 275 LYS B N 1
ATOM 4540 C CA . LYS B 1 275 ? 21.656 9.219 4.914 1 77.94 275 LYS B CA 1
ATOM 4541 C C . LYS B 1 275 ? 21.953 9.031 6.398 1 77.94 275 LYS B C 1
ATOM 4543 O O . LYS B 1 275 ? 23.062 8.648 6.77 1 77.94 275 LYS B O 1
ATOM 4548 N N . GLU B 1 276 ? 21.031 9.258 7.207 1 68.19 276 GLU B N 1
ATOM 4549 C CA . GLU B 1 276 ? 21.203 9.219 8.656 1 68.19 276 GLU B CA 1
ATOM 4550 C C . GLU B 1 276 ? 21.516 7.805 9.133 1 68.19 276 GLU B C 1
ATOM 4552 O O . GLU B 1 276 ? 22.078 7.625 10.211 1 68.19 276 GLU B O 1
ATOM 4557 N N . ARG B 1 277 ? 21.031 6.84 8.414 1 71.88 277 ARG B N 1
ATOM 4558 C CA . ARG B 1 277 ? 21.297 5.457 8.797 1 71.88 277 ARG B CA 1
ATOM 4559 C C . ARG B 1 277 ? 22.781 5.121 8.625 1 71.88 277 ARG B C 1
ATOM 4561 O O . ARG B 1 277 ? 23.25 4.102 9.133 1 71.88 277 ARG B O 1
ATOM 4568 N N . GLY B 1 278 ? 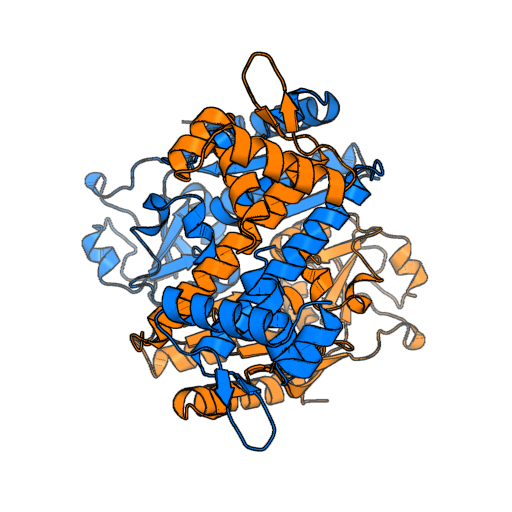23.406 5.957 7.914 1 66 278 GLY B N 1
ATOM 4569 C CA . GLY B 1 278 ? 24.844 5.785 7.723 1 66 278 GLY B CA 1
ATOM 4570 C C . GLY B 1 278 ? 25.609 5.781 9.023 1 66 278 GLY B C 1
ATOM 4571 O O . GLY B 1 278 ? 26.734 5.266 9.086 1 66 278 GLY B O 1
ATOM 4572 N N . ASN B 1 279 ? 24.922 6.133 10.039 1 68 279 ASN B N 1
ATOM 4573 C CA . ASN B 1 279 ? 25.625 6.211 11.32 1 68 279 ASN B CA 1
ATOM 4574 C C . ASN B 1 279 ? 25.359 4.977 12.18 1 68 279 ASN B C 1
ATOM 4576 O O . ASN B 1 279 ? 25.953 4.824 13.25 1 68 279 ASN B O 1
ATOM 4580 N N . ASP B 1 280 ? 24.516 4.109 11.789 1 73.19 280 ASP B N 1
ATOM 4581 C CA . ASP B 1 280 ? 24.203 2.863 12.484 1 73.19 280 ASP B CA 1
ATOM 4582 C C . ASP B 1 280 ? 24.891 1.675 11.828 1 73.19 280 ASP B C 1
ATOM 4584 O O . ASP B 1 280 ? 24.516 1.245 10.734 1 73.19 280 ASP B O 1
ATOM 4588 N N . PRO B 1 281 ? 25.922 1.134 12.469 1 78.69 281 PRO B N 1
ATOM 4589 C CA . PRO B 1 281 ? 26.703 0.061 11.859 1 78.69 281 PRO B CA 1
ATOM 4590 C C . PRO B 1 281 ? 25.859 -1.149 11.477 1 78.69 281 PRO B C 1
ATOM 4592 O O . PRO B 1 281 ? 26.109 -1.786 10.453 1 78.69 281 PRO B O 1
ATOM 4595 N N . ARG B 1 282 ? 24.922 -1.45 12.289 1 77.81 282 ARG B N 1
ATOM 4596 C CA . ARG B 1 282 ? 24.062 -2.58 11.969 1 77.81 282 ARG B CA 1
ATOM 4597 C C . ARG B 1 282 ? 23.25 -2.307 10.711 1 77.81 282 ARG B C 1
ATOM 4599 O O . ARG B 1 282 ? 23.156 -3.166 9.828 1 77.81 282 ARG B O 1
ATOM 4606 N N . ALA B 1 283 ? 22.734 -1.13 10.625 1 81.44 283 ALA B N 1
ATOM 4607 C CA . ALA B 1 283 ? 21.969 -0.727 9.438 1 81.44 283 ALA B CA 1
ATOM 4608 C C . ALA B 1 283 ? 22.859 -0.702 8.203 1 81.44 283 ALA B C 1
ATOM 4610 O O . ALA B 1 283 ? 22.469 -1.193 7.137 1 81.44 283 ALA B O 1
ATOM 4611 N N . GLN B 1 284 ? 24.031 -0.241 8.383 1 85.12 284 GLN B N 1
ATOM 4612 C CA . GLN B 1 284 ? 24.969 -0.146 7.266 1 85.12 284 GLN B CA 1
ATOM 4613 C C . GLN B 1 284 ? 25.344 -1.531 6.746 1 85.12 284 GLN B C 1
ATOM 4615 O O . GLN B 1 284 ? 25.453 -1.741 5.539 1 85.12 284 GLN B O 1
ATOM 4620 N N . SER B 1 285 ? 25.547 -2.371 7.668 1 87.06 285 SER B N 1
ATOM 4621 C CA . SER B 1 285 ? 25.906 -3.732 7.277 1 87.06 285 SER B CA 1
ATOM 4622 C C . SER B 1 285 ? 24.766 -4.391 6.496 1 87.06 285 SER B C 1
ATOM 4624 O O . SER B 1 285 ? 25 -5.012 5.457 1 87.06 285 SER B O 1
ATOM 4626 N N . LEU B 1 286 ? 23.594 -4.219 6.965 1 86.5 286 LEU B N 1
ATOM 4627 C CA . LEU B 1 286 ? 22.438 -4.809 6.316 1 86.5 286 LEU B CA 1
ATOM 4628 C C . LEU B 1 286 ? 22.203 -4.18 4.945 1 86.5 286 LEU B C 1
ATOM 4630 O O . LEU B 1 286 ? 21.938 -4.891 3.969 1 86.5 286 LEU B O 1
ATOM 4634 N N . ILE B 1 287 ? 22.391 -2.92 4.848 1 90.94 287 ILE B N 1
ATOM 4635 C CA . ILE B 1 287 ? 22.219 -2.203 3.588 1 90.94 287 ILE B CA 1
ATOM 4636 C C . ILE B 1 287 ? 23.312 -2.629 2.604 1 90.94 287 ILE B C 1
ATOM 4638 O O . ILE B 1 287 ? 23.047 -2.826 1.417 1 90.94 287 ILE B O 1
ATOM 4642 N N . GLY B 1 288 ? 24.5 -2.727 3.121 1 92.5 288 GLY B N 1
ATOM 4643 C CA . GLY B 1 288 ? 25.594 -3.197 2.283 1 92.5 288 GLY B CA 1
ATOM 4644 C C . GLY B 1 288 ? 25.344 -4.566 1.679 1 92.5 288 GLY B C 1
ATOM 4645 O O . GLY B 1 288 ? 25.578 -4.781 0.489 1 92.5 288 GLY B O 1
ATOM 4646 N N . GLU B 1 289 ? 24.828 -5.457 2.473 1 91.62 289 GLU B N 1
ATOM 4647 C CA . GLU B 1 289 ? 24.484 -6.785 1.97 1 91.62 289 GLU B CA 1
ATOM 4648 C C . GLU B 1 289 ? 23.359 -6.711 0.937 1 91.62 289 GLU B C 1
ATOM 4650 O O . GLU B 1 289 ? 23.391 -7.41 -0.079 1 91.62 289 GLU B O 1
ATOM 4655 N N . PHE B 1 290 ? 22.422 -5.918 1.238 1 92 290 PHE B N 1
ATOM 4656 C CA . PHE B 1 290 ? 21.281 -5.703 0.339 1 92 290 PHE B CA 1
ATOM 4657 C C . PHE B 1 290 ? 21.766 -5.18 -1.011 1 92 290 PHE B C 1
ATOM 4659 O O . PHE B 1 290 ? 21.359 -5.695 -2.057 1 92 290 PHE B O 1
ATOM 4666 N N . ILE B 1 291 ? 22.688 -4.262 -0.993 1 94.25 291 ILE B N 1
ATOM 4667 C CA . ILE B 1 291 ? 23.25 -3.67 -2.199 1 94.25 291 ILE B CA 1
ATOM 4668 C C . ILE B 1 291 ? 24.016 -4.73 -2.98 1 94.25 291 ILE B C 1
ATOM 4670 O O . ILE B 1 291 ? 23.875 -4.84 -4.199 1 94.25 291 ILE B O 1
ATOM 4674 N N . ALA B 1 292 ? 24.781 -5.512 -2.318 1 94.19 292 ALA B N 1
ATOM 4675 C CA . ALA B 1 292 ? 25.594 -6.539 -2.963 1 94.19 292 ALA B CA 1
ATOM 4676 C C . ALA B 1 292 ? 24.703 -7.562 -3.68 1 94.19 292 ALA B C 1
ATOM 4678 O O . ALA B 1 292 ? 25 -7.945 -4.816 1 94.19 292 ALA B O 1
ATOM 4679 N N . ARG B 1 293 ? 23.672 -7.973 -3.055 1 92.81 293 ARG B N 1
ATOM 4680 C CA . ARG B 1 293 ? 22.766 -8.953 -3.643 1 92.81 293 ARG B CA 1
ATOM 4681 C C . ARG B 1 293 ? 22.031 -8.359 -4.844 1 92.81 293 ARG B C 1
ATOM 4683 O O . ARG B 1 293 ? 21.844 -9.039 -5.859 1 92.81 293 ARG B O 1
ATOM 4690 N N . ALA B 1 294 ? 21.594 -7.117 -4.668 1 93.75 294 ALA B N 1
ATOM 4691 C CA . ALA B 1 294 ? 20.906 -6.441 -5.762 1 93.75 294 ALA B CA 1
ATOM 4692 C C . ALA B 1 294 ? 21.812 -6.277 -6.973 1 93.75 294 ALA B C 1
ATOM 4694 O O . ALA B 1 294 ? 21.391 -6.453 -8.117 1 93.75 294 ALA B O 1
ATOM 4695 N N . ALA B 1 295 ? 23.062 -5.984 -6.719 1 93.25 295 ALA B N 1
ATOM 4696 C CA . ALA B 1 295 ? 24.031 -5.773 -7.789 1 93.25 295 ALA B CA 1
ATOM 4697 C C . ALA B 1 295 ? 24.266 -7.055 -8.578 1 93.25 295 ALA B C 1
ATOM 4699 O O . ALA B 1 295 ? 24.453 -7.016 -9.797 1 93.25 295 ALA B O 1
ATOM 4700 N N . VAL B 1 296 ? 24.234 -8.125 -7.957 1 90.5 296 VAL B N 1
ATOM 4701 C CA . VAL B 1 296 ? 24.406 -9.414 -8.625 1 90.5 296 VAL B CA 1
ATOM 4702 C C . VAL B 1 296 ? 23.203 -9.688 -9.523 1 90.5 296 VAL B C 1
ATOM 4704 O O . VAL B 1 296 ? 23.344 -10.164 -10.648 1 90.5 296 VAL B O 1
ATOM 4707 N N . ALA B 1 297 ? 22.062 -9.344 -9.055 1 88.31 297 ALA B N 1
ATOM 4708 C CA . ALA B 1 297 ? 20.812 -9.641 -9.766 1 88.31 297 ALA B CA 1
ATOM 4709 C C . ALA B 1 297 ? 20.641 -8.719 -10.969 1 88.31 297 ALA B C 1
ATOM 4711 O O . ALA B 1 297 ? 20.141 -9.141 -12.016 1 88.31 297 ALA B O 1
ATOM 4712 N N . TYR B 1 298 ? 21.062 -7.418 -10.805 1 86.88 298 TYR B N 1
ATOM 4713 C CA . TYR B 1 298 ? 20.812 -6.438 -11.852 1 86.88 298 TYR B CA 1
ATOM 4714 C C . TYR B 1 298 ? 22.047 -6.195 -12.695 1 86.88 298 TYR B C 1
ATOM 4716 O O . TYR B 1 298 ? 21.984 -5.543 -13.742 1 86.88 298 TYR B O 1
ATOM 4724 N N . GLY B 1 299 ? 23.312 -6.379 -12.18 1 75.56 299 GLY B N 1
ATOM 4725 C CA . GLY B 1 299 ? 24.609 -6.055 -12.773 1 75.56 299 GLY B CA 1
ATOM 4726 C C . GLY B 1 299 ? 24.953 -6.918 -13.969 1 75.56 299 GLY B C 1
ATOM 4727 O O . GLY B 1 299 ? 25.906 -6.633 -14.695 1 75.56 299 GLY B O 1
ATOM 4728 N N . THR B 1 300 ? 24.359 -8.062 -14.219 1 54.94 300 THR B N 1
ATOM 4729 C CA . THR B 1 300 ? 24.969 -8.914 -15.242 1 54.94 300 THR B CA 1
ATOM 4730 C C . THR B 1 300 ? 24.922 -8.234 -16.609 1 54.94 300 THR B C 1
ATOM 4732 O O . THR B 1 300 ? 25.438 -8.766 -17.594 1 54.94 300 THR B O 1
ATOM 4735 N N . ASP B 1 301 ? 24.312 -7.145 -16.984 1 43.16 301 ASP B N 1
ATOM 4736 C CA . ASP B 1 301 ? 24.734 -6.949 -18.375 1 43.16 301 ASP B CA 1
ATOM 4737 C C . ASP B 1 301 ? 26.047 -6.156 -18.438 1 43.16 301 ASP B C 1
ATOM 4739 O O . ASP B 1 301 ? 26.234 -5.207 -17.672 1 43.16 301 ASP B O 1
#

Solvent-accessible surface area (backbone atoms only — not comparable to full-atom values): 31357 Å² total; per-residue (Å²): 106,7,60,61,47,52,48,50,48,38,25,64,73,55,26,24,63,62,59,21,13,61,74,69,74,47,54,48,70,58,52,52,50,48,50,50,50,50,23,59,74,65,72,46,61,40,61,42,86,52,99,88,31,47,38,68,28,77,49,21,47,36,40,45,40,13,45,54,51,20,51,29,22,42,52,35,11,53,47,46,22,54,43,63,69,45,80,68,82,70,49,52,29,36,30,25,31,68,63,47,37,74,64,41,45,51,62,51,51,56,54,47,38,73,79,36,76,83,49,30,35,35,44,42,66,45,39,56,62,60,44,46,50,34,40,56,48,60,70,25,64,35,30,48,34,61,69,66,92,66,51,62,71,39,73,40,64,38,77,45,75,28,34,52,46,40,55,34,40,31,30,23,73,88,41,86,65,52,96,45,75,35,50,58,70,66,54,64,74,38,46,29,34,40,57,41,61,83,51,80,55,45,44,80,56,28,64,74,72,50,71,73,52,74,75,81,33,40,34,36,17,66,31,60,66,59,45,49,54,49,21,62,73,46,76,26,35,36,62,43,55,46,88,40,42,68,63,35,44,78,70,46,28,39,68,49,43,57,37,81,89,56,52,59,71,68,38,53,28,22,37,39,32,49,55,75,45,69,74,36,68,69,54,40,52,54,48,50,52,51,47,55,51,46,24,62,66,32,39,76,116,108,7,60,62,46,51,50,48,48,38,24,48,45,55,25,24,62,60,58,23,13,61,73,68,74,45,54,45,71,56,50,51,49,49,50,49,50,50,23,60,74,67,73,45,62,38,59,43,87,50,99,87,31,48,37,68,27,75,43,20,38,22,37,45,29,15,42,54,51,20,50,23,29,44,50,41,18,51,44,47,40,49,39,64,66,65,62,68,80,68,48,50,30,37,30,25,31,68,63,46,36,74,64,40,46,50,61,50,52,55,53,46,38,73,79,36,76,84,48,31,35,34,43,43,65,48,39,55,62,60,44,45,52,34,40,53,63,60,70,24,63,35,31,49,34,62,72,68,94,64,50,63,71,85,73,40,66,39,77,45,76,28,34,52,46,40,56,35,41,31,29,24,72,89,41,85,64,53,95,46,75,34,48,60,71,66,54,64,74,37,46,28,34,39,57,41,61,84,52,77,58,45,45,66,53,29,65,74,72,50,73,73,50,75,76,80,34,42,35,35,18,66,31,60,66,60,45,51,54,49,21,60,73,47,75,25,36,34,62,45,56,46,88,40,41,68,64,35,44,78,72,46,28,40,68,49,43,56,36,80,89,56,52,60,71,68,40,52,27,22,37,39,34,48,55,75,45,71,76,36,67,68,55,41,51,53,48,50,52,52,47,54,52,46,23,63,65,32,40,74,118

InterPro domains:
  IPR000847 LysR, HTH, N-terminal domain [PF00126] (4-61)
  IPR000847 LysR, HTH, N-terminal domain [PR00039] (17-28)
  IPR000847 LysR, HTH, N-terminal domain [PR00039] (28-38)
  IPR000847 LysR, HTH, N-terminal domain [PR00039] (38-49)
  IPR000847 LysR, HTH, N-terminal domain [PS50931] (1-57)
  IPR005119 LysR, substrate-binding [PF03466] (92-291)
  IPR036388 Winged helix-like DNA-binding domain superfamily [G3DSA:1.10.10.10] (1-66)
  IPR036390 Winged helix DNA-binding domain superfamily [SSF46785] (3-82)

Organism: Asticcacaulis excentricus (strain ATCC 15261 / DSM 4724 / KCTC 12464 / NCIMB 9791 / VKM B-1370 / CB 48) (NCBI:txid573065)